Protein AF-A0A5C5FL59-F1 (afdb_monomer)

Mean predicted aligned error: 18.12 Å

Sequence (538 aa):
FSLDPSKTQCICRPGKVTNVDRSKCLENCTSGSHPVGDGTCATCPAPFAKCSSRTVPTGCSSGYLFDGKCLALTEIPSGYYADQSTHTVEKCDANVTSCTCRGVGCALSCGKNKKNDQHLLTPKGVCDMHCPRGWYGNKRLGVCLACDSTMLTCDAGDALTCAKDSAGTQLYLTPTRKCVLSWKGPQGTTPTKAASELTSTRAASATFKKCTGGATSCAGPSECGALSCDVDTDGEPLFLRPCGYQKMRRSGNGNHASCVRRDKCSEEQYWADISTHTCRPCDGGAATCTGNGEGTATSCVRNQYLTPAGDCVSKSACPQRGALYASDEDNACRPCDAGALACTGPGAATACGVDVDGAQLYLHDGVCLTGAACPAGTFANEGDKTCSSCVARYGEDAASCTADEVTACTDGDRFNGGCIESCPHNVGVLVGCVDMSVVPTGDECILCSDRFVGSSTCTAAGPTSCARDDSAATLYVSGAACVTAVECPSGTYGSDGTGACEACTVFRSLVKTCDYQGALSCTSDSILYERGCFEECP

Foldseek 3Di:
DPADPVSPDDADDPQWAAEQVSPDIDNAYDQQWEDPPPRYIHGADPQARGANDNQFHPHGVAAADDPRDGDHQVRQAFQWEQDPVRSHIGGEDPQARDFHDHDWQTGPAGHADPVRFAFAQEPRRDTHSDYDFQWEGDRVRSYTDGADPQERDAYPQEHQFGDAPPVRHQWAQAPSRDTHHQVPHAFQWGWADDSVVDDPVRSSRGYIDGAPQQARDFPHNDQQGHPHHFADPVRAQWAWEHDDPVVDVPDDDPDTTHTDHQVCLLPPQWHQDPVRSYTHHEPPFASGFNDHDWQTHPHGDPQWAAEPSRDTHHQVCLLVVWQWHQDPVRRHTHHEPAQARHANDHLGGPHGAAHPVRAQWADDSRDTHGQVPLDFQFGQDPVRRHGHGPCVVANPQQRHAYPQARPAGVAAAGDPRHGDNYQPQWPPDPDDDATWGWEDDDRHTDTLCVVEPQARHAYPQAGQAGHAPPVRAQWADDGRYTHGQVPQDFQWGQDPVRRHTHGLCVLPPQARHAYPLAGPDGPPQWDQDNRHTDNDDD

Organism: NCBI:txid5288

Nearest PDB structures (foldseek):
  3u9u-assembly4_F  TM=2.473E-01  e=3.479E-03  Homo sapiens
  3u9u-assembly3_E  TM=1.544E-01  e=6.543E-04  Homo sapiens
  5o7p-assembly1_C  TM=1.414E-01  e=4.735E-04  Homo sapiens
  7qid-assembly1_C  TM=3.206E-01  e=1.807E+00  Homo sapiens

Structure (mmCIF, N/CA/C/O backbone):
data_AF-A0A5C5FL59-F1
#
_entry.id   AF-A0A5C5FL59-F1
#
loop_
_atom_site.group_PDB
_atom_site.id
_atom_site.type_symbol
_atom_site.label_atom_id
_atom_site.label_alt_id
_atom_site.label_comp_id
_atom_site.label_asym_id
_atom_site.label_entity_id
_atom_site.label_seq_id
_atom_site.pdbx_PDB_ins_code
_atom_site.Cartn_x
_atom_site.Cartn_y
_atom_site.Cartn_z
_atom_site.occupancy
_atom_site.B_iso_or_equiv
_atom_site.auth_seq_id
_atom_site.auth_comp_id
_atom_site.auth_asym_id
_atom_site.auth_atom_id
_atom_site.pdbx_PDB_model_num
ATOM 1 N N . PHE A 1 1 ? 75.059 16.640 -101.551 1.00 76.12 1 PHE A N 1
ATOM 2 C CA . PHE A 1 1 ? 74.385 16.265 -102.803 1.00 76.12 1 PHE A CA 1
ATOM 3 C C . PHE A 1 1 ? 75.354 15.520 -103.721 1.00 76.12 1 PHE A C 1
ATOM 5 O O . PHE A 1 1 ? 76.565 15.667 -103.557 1.00 76.12 1 PHE A O 1
ATOM 12 N N . SER A 1 2 ? 74.820 14.696 -104.615 1.00 74.44 2 SER A N 1
ATOM 13 C CA . SER A 1 2 ? 75.447 13.949 -105.714 1.00 74.44 2 SER A CA 1
ATOM 14 C C . SER A 1 2 ? 74.492 13.991 -106.912 1.00 74.44 2 SER A C 1
ATOM 16 O O . SER A 1 2 ? 73.304 14.227 -106.723 1.00 74.44 2 SER A O 1
ATOM 18 N N . LEU A 1 3 ? 74.978 13.788 -108.135 1.00 73.44 3 LEU A N 1
ATOM 19 C CA . LEU A 1 3 ? 74.097 13.683 -109.304 1.00 73.44 3 LEU A CA 1
ATOM 20 C C . LEU A 1 3 ? 73.361 12.340 -109.286 1.00 73.44 3 LEU A C 1
ATOM 22 O O . LEU A 1 3 ? 73.943 11.325 -108.898 1.00 73.44 3 LEU A O 1
ATOM 26 N N . ASP A 1 4 ? 72.092 12.343 -109.680 1.00 73.56 4 ASP A N 1
ATOM 27 C CA . ASP A 1 4 ? 71.330 11.116 -109.891 1.00 73.56 4 ASP A CA 1
ATOM 28 C C . ASP A 1 4 ? 71.874 10.327 -111.104 1.00 73.56 4 ASP A C 1
ATOM 30 O O . ASP A 1 4 ? 72.646 10.872 -111.899 1.00 73.56 4 ASP A O 1
ATOM 34 N N . PRO A 1 5 ? 71.498 9.047 -111.285 1.00 74.88 5 PRO A N 1
ATOM 35 C CA . PRO A 1 5 ? 72.023 8.213 -112.370 1.00 74.88 5 PRO A CA 1
ATOM 36 C C . PRO A 1 5 ? 71.796 8.790 -113.774 1.00 74.88 5 PRO A C 1
ATOM 38 O O . PRO A 1 5 ? 72.606 8.549 -114.668 1.00 74.88 5 PRO A O 1
ATOM 41 N N . SER A 1 6 ? 70.729 9.574 -113.965 1.00 78.69 6 SER A N 1
ATOM 42 C CA . SER A 1 6 ? 70.427 10.237 -115.237 1.00 78.69 6 SER A CA 1
ATOM 43 C C . SER A 1 6 ? 71.112 11.604 -115.404 1.00 78.69 6 SER A C 1
ATOM 45 O O . SER A 1 6 ? 71.053 12.197 -116.479 1.00 78.69 6 SER A O 1
ATOM 47 N N . LYS A 1 7 ? 71.821 12.081 -114.368 1.00 75.31 7 LYS A N 1
ATOM 48 C CA . LYS A 1 7 ? 72.481 13.395 -114.274 1.00 75.31 7 LYS A CA 1
ATOM 49 C C . LYS A 1 7 ? 71.544 14.587 -114.498 1.00 75.31 7 LYS A C 1
ATOM 51 O O . LYS A 1 7 ? 72.023 15.686 -114.775 1.00 75.31 7 LYS A O 1
ATOM 56 N N . THR A 1 8 ? 70.235 14.400 -114.369 1.00 77.31 8 THR A N 1
ATOM 57 C CA . THR A 1 8 ? 69.249 15.470 -114.554 1.00 77.31 8 THR A CA 1
ATOM 58 C C . THR A 1 8 ? 68.929 16.199 -113.253 1.00 77.31 8 THR A C 1
ATOM 60 O O . THR A 1 8 ? 68.337 17.274 -113.298 1.00 77.31 8 THR A O 1
ATOM 63 N N . GLN A 1 9 ? 69.299 15.648 -112.090 1.00 73.56 9 GLN A N 1
ATOM 64 C CA . GLN A 1 9 ? 69.023 16.271 -110.793 1.00 73.56 9 GLN A CA 1
ATOM 65 C C . GLN A 1 9 ? 70.078 15.960 -109.717 1.00 73.56 9 GLN A C 1
ATOM 67 O O . GLN A 1 9 ? 70.764 14.939 -109.741 1.00 73.56 9 GLN A O 1
ATOM 72 N N . CYS A 1 10 ? 70.188 16.855 -108.732 1.00 74.38 10 CYS A N 1
ATOM 73 C CA . CYS A 1 10 ? 71.008 16.660 -107.538 1.00 74.38 10 CYS A CA 1
ATOM 74 C C . CYS A 1 10 ? 70.216 15.887 -106.474 1.00 74.38 10 CYS A C 1
ATOM 76 O O . CYS A 1 10 ? 69.266 16.415 -105.904 1.00 74.38 10 CYS A O 1
ATOM 78 N N . ILE A 1 11 ? 70.645 14.668 -106.159 1.00 77.31 11 ILE A N 1
ATOM 79 C CA . ILE A 1 11 ? 70.126 13.846 -105.057 1.00 77.31 11 ILE A CA 1
ATOM 80 C C . ILE A 1 11 ? 71.059 13.901 -103.844 1.00 77.31 11 ILE A C 1
ATOM 82 O O . ILE A 1 11 ? 72.196 14.379 -103.911 1.00 77.31 11 ILE A O 1
ATOM 86 N N . CYS A 1 12 ? 70.601 13.430 -102.691 1.00 82.81 12 CYS A N 1
ATOM 87 C CA . CYS A 1 12 ? 71.474 13.281 -101.533 1.00 82.81 12 CYS A CA 1
ATOM 88 C C . CYS A 1 12 ? 72.467 12.124 -101.710 1.00 82.81 12 CYS A C 1
ATOM 90 O O . CYS A 1 12 ? 72.237 11.197 -102.484 1.00 82.81 12 CYS A O 1
ATOM 92 N N . ARG A 1 13 ? 73.616 12.213 -101.020 1.00 82.38 13 ARG A N 1
ATOM 93 C CA . ARG A 1 13 ? 74.613 11.129 -101.034 1.00 82.38 13 ARG A CA 1
ATOM 94 C C . ARG A 1 13 ? 73.994 9.857 -100.432 1.00 82.38 13 ARG A C 1
ATOM 96 O O . ARG A 1 13 ? 73.127 9.999 -99.568 1.0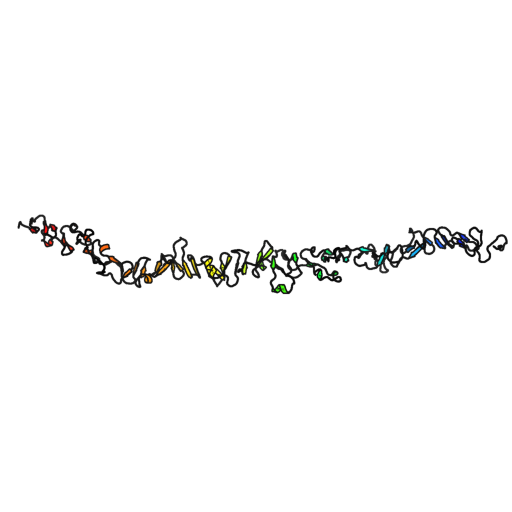0 82.38 13 ARG A O 1
ATOM 103 N N . PRO A 1 14 ? 74.450 8.651 -100.826 1.00 78.44 14 PRO A N 1
ATOM 104 C CA . PRO A 1 14 ? 73.960 7.400 -100.250 1.00 78.44 14 PRO A CA 1
ATOM 105 C C . PRO A 1 14 ? 73.953 7.446 -98.716 1.00 78.44 14 PRO A C 1
ATOM 107 O O . PRO A 1 14 ? 74.929 7.893 -98.113 1.00 78.44 14 PRO A O 1
ATOM 110 N N . GLY A 1 15 ? 72.838 7.035 -98.109 1.00 76.44 15 GLY A N 1
ATOM 111 C CA . GLY A 1 15 ? 72.610 7.105 -96.660 1.00 76.44 15 GLY A CA 1
ATOM 112 C C . GLY A 1 15 ? 71.993 8.413 -96.146 1.00 76.44 15 GLY A C 1
ATOM 113 O O . GLY A 1 15 ? 71.637 8.465 -94.977 1.00 76.44 15 GLY A O 1
ATOM 114 N N . LYS A 1 16 ? 71.821 9.445 -96.990 1.00 83.44 16 LYS A N 1
ATOM 115 C CA . LYS A 1 16 ? 71.177 10.723 -96.627 1.00 83.44 16 LYS A CA 1
ATOM 116 C C . LYS A 1 16 ? 69.851 10.924 -97.354 1.00 83.44 16 LYS A C 1
ATOM 118 O O . LYS A 1 16 ? 69.690 10.493 -98.493 1.00 83.44 16 LYS A O 1
ATOM 123 N N . VAL A 1 17 ? 68.944 11.666 -96.726 1.00 84.62 17 VAL A N 1
ATOM 124 C CA . VAL A 1 17 ? 67.619 12.014 -97.259 1.00 84.62 17 VAL A CA 1
ATOM 125 C C . VAL A 1 17 ? 67.497 13.510 -97.527 1.00 84.62 17 VAL A C 1
ATOM 127 O O . VAL A 1 17 ? 68.151 14.331 -96.883 1.00 84.62 17 VAL A O 1
ATOM 130 N N . THR A 1 18 ? 66.661 13.881 -98.490 1.00 84.88 18 THR A N 1
ATOM 131 C CA . THR A 1 18 ? 66.395 15.287 -98.823 1.00 84.88 18 THR A CA 1
ATOM 132 C C . THR A 1 18 ? 65.268 15.824 -97.939 1.00 84.88 18 THR A C 1
ATOM 134 O O . THR A 1 18 ? 64.233 15.173 -97.818 1.00 84.88 18 THR A O 1
ATOM 137 N N . ASN A 1 19 ? 65.448 17.004 -97.337 1.00 82.56 19 ASN A N 1
ATOM 138 C CA . ASN A 1 19 ? 64.424 17.676 -96.528 1.00 82.56 19 ASN A CA 1
ATOM 139 C C . ASN A 1 19 ? 63.141 17.970 -97.338 1.00 82.56 19 ASN A C 1
ATOM 141 O O . ASN A 1 19 ? 63.180 18.007 -98.567 1.00 82.56 19 ASN A O 1
ATOM 145 N N . VAL A 1 20 ? 62.025 18.226 -96.646 1.00 84.44 20 VAL A N 1
ATOM 146 C CA . VAL A 1 20 ? 60.679 18.427 -97.228 1.00 84.44 20 VAL A CA 1
ATOM 147 C C . VAL A 1 20 ? 60.644 19.492 -98.333 1.00 84.44 20 VAL A C 1
ATOM 149 O O . VAL A 1 20 ? 60.044 19.288 -99.384 1.00 84.44 20 VAL A O 1
ATOM 152 N N . ASP A 1 21 ? 61.316 20.620 -98.117 1.00 82.62 21 ASP A N 1
ATOM 153 C CA . ASP A 1 21 ? 61.418 21.749 -99.053 1.00 82.62 21 ASP A CA 1
ATOM 154 C C . ASP A 1 21 ? 62.478 21.543 -100.152 1.00 82.62 21 ASP A C 1
ATOM 156 O O . ASP A 1 21 ? 62.750 22.445 -100.942 1.00 82.62 21 ASP A O 1
ATOM 160 N N . ARG A 1 22 ? 63.106 20.362 -100.190 1.00 77.81 22 ARG A N 1
ATOM 161 C CA . ARG A 1 22 ? 64.192 19.970 -101.099 1.00 77.81 22 ARG A CA 1
ATOM 162 C C . ARG A 1 22 ? 65.440 20.861 -101.039 1.00 77.81 22 ARG A C 1
ATOM 164 O O . ARG A 1 22 ? 66.290 20.778 -101.922 1.00 77.81 22 ARG A O 1
ATOM 171 N N . SER A 1 23 ? 65.598 21.672 -99.990 1.00 82.19 23 SER A N 1
ATOM 172 C CA . SER A 1 23 ? 66.692 22.650 -99.896 1.00 82.19 23 SER A CA 1
ATOM 173 C C . SER A 1 23 ? 67.986 22.081 -99.298 1.00 82.19 23 SER A C 1
ATOM 175 O O . SER A 1 23 ? 69.071 22.615 -99.537 1.00 82.19 23 SER A O 1
ATOM 177 N N . LYS A 1 24 ? 67.906 21.000 -98.506 1.00 85.44 24 LYS A N 1
ATOM 178 C CA . LYS A 1 24 ? 69.035 20.445 -97.731 1.00 85.44 24 LYS A CA 1
ATOM 179 C C . LYS A 1 24 ? 69.022 18.915 -97.688 1.00 85.44 24 LYS A C 1
ATOM 181 O O . LYS A 1 24 ? 67.960 18.301 -97.680 1.00 85.44 24 LYS A O 1
ATOM 186 N N . CYS A 1 25 ? 70.210 18.312 -97.591 1.00 85.56 25 CYS A N 1
ATOM 187 C CA . CYS A 1 25 ? 70.376 16.893 -97.262 1.00 85.56 25 CYS A CA 1
ATOM 188 C C . CYS A 1 25 ? 70.591 16.705 -95.763 1.00 85.56 25 CYS A C 1
ATOM 190 O O . CYS A 1 25 ? 71.463 17.354 -95.183 1.00 85.56 25 CYS A O 1
ATOM 192 N N . LEU A 1 26 ? 69.861 15.769 -95.171 1.00 85.44 26 LEU A N 1
ATOM 193 C CA . LEU A 1 26 ? 69.915 15.413 -93.759 1.00 85.44 26 LEU A CA 1
ATOM 194 C C . LEU A 1 26 ? 70.340 13.947 -93.610 1.00 85.44 26 LEU A C 1
ATOM 196 O O . LEU A 1 26 ? 70.098 13.138 -94.504 1.00 85.44 26 LEU A O 1
ATOM 200 N N . GLU A 1 27 ? 70.970 13.600 -92.486 1.00 84.38 27 GLU A N 1
ATOM 201 C CA . GLU A 1 27 ? 71.241 12.189 -92.148 1.00 84.38 27 GLU A CA 1
ATOM 202 C C . GLU A 1 27 ? 69.929 11.417 -91.935 1.00 84.38 27 GLU A C 1
ATOM 204 O O . GLU A 1 27 ? 69.802 10.281 -92.363 1.00 84.38 27 GLU A O 1
ATOM 209 N N . ASN A 1 28 ? 68.929 12.061 -91.327 1.00 82.94 28 ASN A N 1
ATOM 210 C CA . ASN A 1 28 ? 67.575 11.542 -91.140 1.00 82.94 28 ASN A CA 1
ATOM 211 C C . ASN A 1 28 ? 66.557 12.684 -91.256 1.00 82.94 28 ASN A C 1
ATOM 213 O O . ASN A 1 28 ? 66.904 13.851 -91.053 1.00 82.94 28 ASN A O 1
ATOM 217 N N . CYS A 1 29 ? 65.297 12.354 -91.550 1.00 84.62 29 CYS A N 1
ATOM 218 C CA . CYS A 1 29 ? 64.207 13.330 -91.553 1.00 84.62 29 CYS A CA 1
ATOM 219 C C . CYS A 1 29 ? 64.069 14.005 -90.177 1.00 84.62 29 CYS A C 1
ATOM 221 O O . CYS A 1 29 ? 64.220 13.366 -89.134 1.00 84.62 29 CYS A O 1
ATOM 223 N N . THR A 1 30 ? 63.807 15.312 -90.167 1.00 83.62 30 THR A N 1
ATOM 224 C CA . THR A 1 30 ? 63.619 16.097 -88.938 1.00 83.62 30 THR A CA 1
ATOM 225 C C . THR A 1 30 ? 62.260 15.810 -88.296 1.00 83.62 30 THR A C 1
ATOM 227 O O . THR A 1 30 ? 61.333 15.325 -88.950 1.00 83.62 30 THR A O 1
ATOM 230 N N . SER A 1 31 ? 62.126 16.124 -87.000 1.00 77.94 31 SER A N 1
ATOM 231 C CA . SER A 1 31 ? 60.854 15.980 -86.272 1.00 77.94 31 SER A CA 1
ATOM 232 C C . SER A 1 31 ? 59.713 16.682 -87.020 1.00 77.94 31 SER A C 1
ATOM 234 O O . SER A 1 31 ? 59.830 17.863 -87.332 1.00 77.94 31 SER A O 1
ATOM 236 N N . GLY A 1 32 ? 58.635 15.947 -87.311 1.00 81.88 32 GLY A N 1
ATOM 237 C CA . GLY A 1 32 ? 57.513 16.417 -88.139 1.00 81.88 32 GLY A CA 1
ATOM 238 C C . GLY A 1 32 ? 57.558 15.978 -89.608 1.00 81.88 32 GLY A C 1
ATOM 239 O O . GLY A 1 32 ? 56.670 16.344 -90.377 1.00 81.88 32 GLY A O 1
ATOM 240 N N . SER A 1 33 ? 58.546 15.168 -90.005 1.00 84.19 33 SER A N 1
ATOM 241 C CA . SER A 1 33 ? 58.645 14.584 -91.348 1.00 84.19 33 SER A CA 1
ATOM 242 C C . SER A 1 33 ? 59.090 13.115 -91.319 1.00 84.19 33 SER A C 1
ATOM 244 O O . SER A 1 33 ? 59.747 12.688 -90.370 1.00 84.19 33 SER A O 1
ATOM 246 N N . HIS A 1 34 ? 58.737 12.342 -92.349 1.00 86.31 34 HIS A N 1
ATOM 247 C CA . HIS A 1 34 ? 59.080 10.921 -92.479 1.00 86.31 34 HIS A CA 1
ATOM 248 C C . HIS A 1 34 ? 59.657 10.597 -93.867 1.00 86.31 34 HIS A C 1
ATOM 250 O O . HIS A 1 34 ? 59.305 11.267 -94.841 1.00 86.31 34 HIS A O 1
ATOM 256 N N . PRO A 1 35 ? 60.511 9.566 -94.000 1.00 84.19 35 PRO A N 1
ATOM 257 C CA . PRO A 1 35 ? 61.011 9.143 -95.304 1.00 84.19 35 PRO A CA 1
ATOM 258 C C . PRO A 1 35 ? 59.889 8.486 -96.124 1.00 84.19 35 PRO A C 1
ATOM 260 O O . PRO A 1 35 ? 59.111 7.694 -95.586 1.00 84.19 35 PRO A O 1
ATOM 263 N N . VAL A 1 36 ? 59.801 8.790 -97.424 1.00 82.75 36 VAL A N 1
ATOM 264 C CA . VAL A 1 36 ? 58.792 8.201 -98.340 1.00 82.75 36 VAL A CA 1
ATOM 265 C C . VAL A 1 36 ? 59.348 7.099 -99.255 1.00 82.75 36 VAL A C 1
ATOM 267 O O . VAL A 1 36 ? 58.627 6.578 -100.100 1.00 82.75 36 VAL A O 1
ATOM 270 N N . GLY A 1 37 ? 60.611 6.701 -99.061 1.00 76.81 37 GLY A N 1
ATOM 271 C CA . GLY A 1 37 ? 61.257 5.583 -99.769 1.00 76.81 37 GLY A CA 1
ATOM 272 C C . GLY A 1 37 ? 61.990 5.956 -101.064 1.00 76.81 37 GLY A C 1
ATOM 273 O O . GLY A 1 37 ? 62.786 5.162 -101.552 1.00 76.81 37 GLY A O 1
ATOM 274 N N . ASP A 1 38 ? 61.807 7.174 -101.576 1.00 77.50 38 ASP A N 1
ATOM 275 C CA . ASP A 1 38 ? 62.489 7.716 -102.767 1.00 77.50 38 ASP A CA 1
ATOM 276 C C . ASP A 1 38 ? 63.748 8.550 -102.434 1.00 77.50 38 ASP A C 1
ATOM 278 O O . ASP A 1 38 ? 64.314 9.224 -103.294 1.00 77.50 38 ASP A O 1
ATOM 282 N N . GLY A 1 39 ? 64.180 8.537 -101.169 1.00 78.69 39 GLY A N 1
ATOM 283 C CA . GLY A 1 39 ? 65.272 9.379 -100.671 1.00 78.69 39 GLY A CA 1
ATOM 284 C C . GLY A 1 39 ? 64.852 10.802 -100.275 1.00 78.69 39 GLY A C 1
ATOM 285 O O . GLY A 1 39 ? 65.721 11.637 -100.009 1.00 78.69 39 GLY A O 1
ATOM 286 N N . THR A 1 40 ? 63.552 11.100 -100.201 1.00 84.19 40 THR A N 1
ATOM 287 C CA . THR A 1 40 ? 63.012 12.376 -99.703 1.00 84.19 40 THR A CA 1
ATOM 288 C C . THR A 1 40 ? 62.193 12.213 -98.418 1.00 84.19 40 THR A C 1
ATOM 290 O O . THR A 1 40 ? 61.725 11.121 -98.077 1.00 84.19 40 THR A O 1
ATOM 293 N N . CYS A 1 41 ? 62.053 13.312 -97.677 1.00 86.94 41 CYS A N 1
ATOM 294 C CA . CYS A 1 41 ? 61.184 13.424 -96.512 1.00 86.94 41 CYS A CA 1
ATOM 295 C C . CYS A 1 41 ? 59.866 14.107 -96.899 1.00 86.94 41 CYS A C 1
ATOM 297 O O . CYS A 1 41 ? 59.883 15.142 -97.561 1.00 86.94 41 CYS A O 1
ATOM 299 N N . ALA A 1 42 ? 58.733 13.588 -96.430 1.00 87.00 42 ALA A N 1
ATOM 300 C CA . ALA A 1 42 ? 57.436 14.261 -96.510 1.00 87.00 42 ALA A CA 1
ATOM 301 C C . ALA A 1 42 ? 56.968 14.705 -95.122 1.00 87.00 42 ALA A C 1
ATOM 303 O O . ALA A 1 42 ? 57.260 14.047 -94.122 1.00 87.00 42 ALA A O 1
ATOM 304 N N . THR A 1 43 ? 56.234 15.818 -95.055 1.00 87.75 43 THR A N 1
ATOM 305 C CA . THR A 1 43 ? 55.622 16.297 -93.808 1.00 87.75 43 THR A CA 1
ATOM 306 C C . THR A 1 43 ? 54.605 15.289 -93.293 1.00 87.75 43 THR A C 1
ATOM 308 O O . THR A 1 43 ? 53.832 14.718 -94.065 1.00 87.75 43 THR A O 1
ATOM 311 N N . CYS A 1 44 ? 54.570 15.104 -91.978 1.00 87.75 44 CYS A N 1
ATOM 312 C CA . CYS A 1 44 ? 53.534 14.312 -91.339 1.00 87.75 44 CYS A CA 1
ATOM 313 C C . CYS A 1 44 ? 52.142 14.926 -91.606 1.00 87.75 44 CYS A C 1
ATOM 315 O O . CYS A 1 44 ? 51.972 16.136 -91.437 1.00 87.75 44 CYS A O 1
ATOM 317 N N . PRO A 1 45 ? 51.141 14.133 -92.035 1.00 86.31 45 PRO A N 1
ATOM 318 C CA . PRO A 1 45 ? 49.787 14.644 -92.230 1.00 86.31 45 PRO A CA 1
ATOM 319 C C . PRO A 1 45 ? 49.159 15.049 -90.889 1.00 86.31 45 PRO A C 1
ATOM 321 O O . PRO A 1 45 ? 49.397 14.406 -89.868 1.00 86.31 45 PRO A O 1
ATOM 324 N N . ALA A 1 46 ? 48.332 16.097 -90.874 1.00 81.75 46 ALA A N 1
ATOM 325 C CA . ALA A 1 46 ? 47.572 16.467 -89.678 1.00 81.75 46 ALA A CA 1
ATOM 326 C C . ALA A 1 46 ? 46.627 15.313 -89.267 1.00 81.75 46 ALA A C 1
ATOM 328 O O . ALA A 1 46 ? 46.012 14.715 -90.154 1.00 81.75 46 ALA A O 1
ATOM 329 N N . PRO A 1 47 ? 46.487 14.986 -87.963 1.00 83.81 47 PRO A N 1
ATOM 330 C CA . PRO A 1 47 ? 46.957 15.718 -86.777 1.00 83.81 47 PRO A CA 1
ATOM 331 C C . PRO A 1 47 ? 48.308 15.225 -86.200 1.00 83.81 47 PRO A C 1
ATOM 333 O O . PRO A 1 47 ? 48.519 15.265 -84.988 1.00 83.81 47 PRO A O 1
ATOM 336 N N . PHE A 1 48 ? 49.234 14.712 -87.013 1.00 88.62 48 PHE A N 1
ATOM 337 C CA . PHE A 1 48 ? 50.491 14.136 -86.517 1.00 88.62 48 PHE A CA 1
ATOM 338 C C . PHE A 1 48 ? 51.566 15.224 -86.337 1.00 88.62 48 PHE A C 1
ATOM 340 O O . PHE A 1 48 ? 51.954 15.886 -87.296 1.00 88.62 48 PHE A O 1
ATOM 347 N N . ALA A 1 49 ? 52.094 15.389 -85.119 1.00 86.44 49 ALA A N 1
ATOM 348 C CA . ALA A 1 49 ? 53.264 16.238 -84.850 1.00 86.44 49 ALA A CA 1
ATOM 349 C C . ALA A 1 49 ? 54.585 15.527 -85.178 1.00 86.44 49 ALA A C 1
ATOM 351 O O . ALA A 1 49 ? 55.565 16.167 -85.551 1.00 86.44 49 ALA A O 1
ATOM 352 N N . LYS A 1 50 ? 54.624 14.200 -85.014 1.00 86.75 50 LYS A N 1
ATOM 353 C CA . LYS A 1 50 ? 55.738 13.318 -85.386 1.00 86.75 50 LYS A CA 1
ATOM 354 C C . LYS A 1 50 ? 55.158 12.028 -85.961 1.00 86.75 50 LYS A C 1
ATOM 356 O O . LYS A 1 50 ? 54.109 11.571 -85.511 1.00 86.75 50 LYS A O 1
ATOM 361 N N . CYS A 1 51 ? 55.820 11.435 -86.945 1.00 86.69 51 CYS A N 1
ATOM 362 C CA . CYS A 1 51 ? 55.359 10.214 -87.594 1.00 86.69 51 CYS A CA 1
ATOM 363 C C . CYS A 1 51 ? 56.544 9.400 -88.118 1.00 86.69 51 CYS A C 1
ATOM 365 O O . CYS A 1 51 ? 57.586 9.958 -88.458 1.00 86.69 51 CYS A O 1
ATOM 367 N N . SER A 1 52 ? 56.389 8.078 -88.168 1.00 85.38 52 SER A N 1
ATOM 368 C CA . SER A 1 52 ? 57.356 7.174 -88.807 1.00 85.38 52 SER A CA 1
ATOM 369 C C . SER A 1 52 ? 56.998 6.893 -90.267 1.00 85.38 52 SER A C 1
ATOM 371 O O . SER A 1 52 ? 57.869 6.573 -91.071 1.00 85.38 52 SER A O 1
ATOM 373 N N . SER A 1 53 ? 55.720 7.042 -90.621 1.00 83.06 53 SER A N 1
ATOM 374 C CA . SER A 1 53 ? 55.204 6.942 -91.984 1.00 83.06 53 SER A CA 1
ATOM 375 C C . SER A 1 53 ? 53.977 7.840 -92.165 1.00 83.06 53 SER A C 1
ATOM 377 O O . SER A 1 53 ? 53.489 8.449 -91.212 1.00 83.06 53 SER A O 1
ATOM 379 N N . ARG A 1 54 ? 53.409 7.854 -93.375 1.00 83.25 54 ARG A N 1
ATOM 380 C CA . ARG A 1 54 ? 52.187 8.605 -93.694 1.00 83.25 54 ARG A CA 1
ATOM 381 C C . ARG A 1 54 ? 50.972 8.185 -92.853 1.00 83.25 54 ARG A C 1
ATOM 383 O O . ARG A 1 54 ? 50.035 8.963 -92.727 1.00 83.25 54 ARG A O 1
ATOM 390 N N . THR A 1 55 ? 50.960 6.970 -92.306 1.00 83.56 55 THR A N 1
ATOM 391 C CA . THR A 1 55 ? 49.810 6.403 -91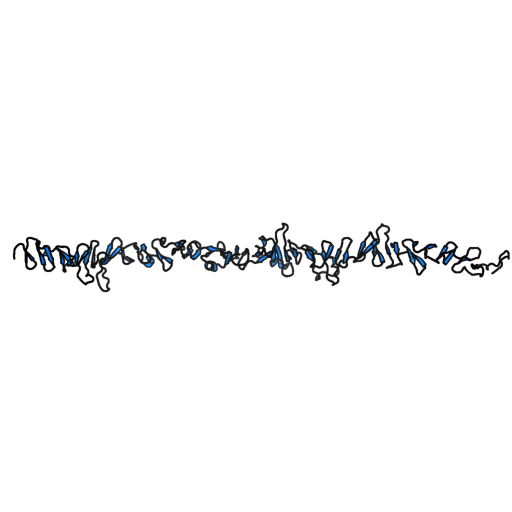.573 1.00 83.56 55 THR A CA 1
ATOM 392 C C . THR A 1 55 ? 50.102 6.112 -90.104 1.00 83.56 55 THR A C 1
ATOM 394 O O . THR A 1 55 ? 49.171 5.817 -89.362 1.00 83.56 55 THR A O 1
ATOM 397 N N . VAL A 1 56 ? 51.365 6.213 -89.673 1.00 85.50 56 VAL A N 1
ATOM 398 C CA . VAL A 1 56 ? 51.799 5.833 -88.322 1.00 85.50 56 VAL A CA 1
ATOM 399 C C . VAL A 1 56 ? 52.380 7.053 -87.590 1.00 85.50 56 VAL A C 1
ATOM 401 O O . VAL A 1 56 ? 53.552 7.393 -87.795 1.00 85.50 56 VAL A O 1
ATOM 404 N N . PRO A 1 57 ? 51.589 7.742 -86.748 1.00 87.06 57 PRO A N 1
ATOM 405 C CA . PRO A 1 57 ? 52.073 8.783 -85.854 1.00 87.06 57 PRO A CA 1
ATOM 406 C C . PRO A 1 57 ? 52.948 8.224 -84.731 1.00 87.06 57 PRO A C 1
ATOM 408 O O . PRO A 1 57 ? 52.705 7.151 -84.186 1.00 87.06 57 PRO A O 1
ATOM 411 N N . THR A 1 58 ? 53.937 9.018 -84.338 1.00 86.00 58 THR A N 1
ATOM 412 C CA . THR A 1 58 ? 54.757 8.839 -83.129 1.00 86.00 58 THR A CA 1
ATOM 413 C C . THR A 1 58 ? 54.625 10.027 -82.167 1.00 86.00 58 THR A C 1
ATOM 415 O O . THR A 1 58 ? 55.254 10.049 -81.115 1.00 86.00 58 THR A O 1
ATOM 418 N N . GLY A 1 59 ? 53.792 11.015 -82.510 1.00 86.25 59 GLY A N 1
ATOM 419 C CA . GLY A 1 59 ? 53.386 12.134 -81.661 1.00 86.25 59 GLY A CA 1
ATOM 420 C C . GLY A 1 59 ? 52.295 12.961 -82.344 1.00 86.25 59 GLY A C 1
ATOM 421 O O . GLY A 1 59 ? 52.264 13.054 -83.572 1.00 86.25 59 GLY A O 1
ATOM 422 N N . CYS A 1 60 ? 51.406 13.573 -81.568 1.00 87.56 60 CYS A N 1
ATOM 423 C CA . CYS A 1 60 ? 50.210 14.256 -82.072 1.00 87.56 60 CYS A CA 1
ATOM 424 C C . CYS A 1 60 ? 50.328 15.777 -81.904 1.00 87.56 60 CYS A C 1
ATOM 426 O O . CYS A 1 60 ? 50.832 16.246 -80.889 1.00 87.56 60 CYS A O 1
ATOM 428 N N . SER A 1 61 ? 49.900 16.550 -82.908 1.00 84.06 61 SER A N 1
ATOM 429 C CA . SER A 1 61 ? 49.837 18.020 -82.836 1.00 84.06 61 SER A CA 1
ATOM 430 C C . SER A 1 61 ? 48.563 18.505 -82.147 1.00 84.06 61 SER A C 1
ATOM 432 O O . SER A 1 61 ? 48.531 19.600 -81.597 1.00 84.06 61 SER A O 1
ATOM 434 N N . SER A 1 62 ? 47.527 17.666 -82.151 1.00 83.44 62 SER A N 1
ATOM 435 C CA . SER A 1 62 ? 46.311 17.805 -81.354 1.00 83.44 62 SER A CA 1
ATOM 436 C C . SER A 1 62 ? 45.826 16.411 -80.946 1.00 83.44 62 SER A C 1
ATOM 438 O O . SER A 1 62 ? 45.967 15.458 -81.715 1.00 83.44 62 SER A O 1
ATOM 440 N N . GLY A 1 63 ? 45.295 16.281 -79.728 1.00 87.19 63 GLY A N 1
ATOM 441 C CA . GLY A 1 63 ? 44.906 14.988 -79.154 1.00 87.19 63 GLY A CA 1
ATOM 442 C C . GLY A 1 63 ? 46.066 14.222 -78.506 1.00 87.19 63 GLY A C 1
ATOM 443 O O . GLY A 1 63 ? 47.102 14.801 -78.179 1.00 87.19 63 GLY A O 1
ATOM 444 N N . TYR A 1 64 ? 45.868 12.918 -78.305 1.00 90.06 64 TYR A N 1
ATOM 445 C CA . TYR A 1 64 ? 46.760 12.037 -77.546 1.00 90.06 64 TYR A CA 1
ATOM 446 C C . TYR A 1 64 ? 47.137 10.798 -78.357 1.00 90.06 64 TYR A C 1
ATOM 448 O O . TYR A 1 64 ? 46.297 10.227 -79.055 1.00 90.06 64 TYR A O 1
ATOM 456 N N . LEU A 1 65 ? 48.394 10.363 -78.253 1.00 90.19 65 LEU A N 1
ATOM 457 C CA . LEU A 1 65 ? 48.875 9.169 -78.951 1.00 90.19 65 LEU A CA 1
ATOM 458 C C . LEU A 1 65 ? 48.398 7.891 -78.240 1.00 90.19 65 LEU A C 1
ATOM 460 O O . LEU A 1 65 ? 48.739 7.665 -77.079 1.00 90.19 65 LEU A O 1
ATOM 464 N N . PHE A 1 66 ? 47.658 7.036 -78.948 1.00 91.00 66 PHE A N 1
ATOM 465 C CA . PHE A 1 66 ? 47.195 5.726 -78.482 1.00 91.00 66 PHE A CA 1
ATOM 466 C C . PHE A 1 66 ? 47.285 4.689 -79.601 1.00 91.00 66 PHE A C 1
ATOM 468 O O . PHE A 1 66 ? 46.705 4.895 -80.663 1.00 91.00 66 PHE A O 1
ATOM 475 N N . ASP A 1 67 ? 48.004 3.587 -79.370 1.00 85.75 67 ASP A N 1
ATOM 476 C CA . ASP A 1 67 ? 48.123 2.453 -80.308 1.00 85.75 67 ASP A CA 1
ATOM 477 C C . ASP A 1 67 ? 48.381 2.875 -81.775 1.00 85.75 67 ASP A C 1
ATOM 479 O O . ASP A 1 67 ? 47.723 2.436 -82.718 1.00 85.75 67 ASP A O 1
ATOM 483 N N . GLY A 1 68 ? 49.305 3.825 -81.967 1.00 83.69 68 GLY A N 1
ATOM 484 C CA . GLY A 1 68 ? 49.648 4.350 -83.292 1.00 83.69 68 GLY A CA 1
ATOM 485 C C . GLY A 1 68 ? 48.565 5.220 -83.940 1.00 83.69 68 GLY A C 1
ATOM 486 O O . GLY A 1 68 ? 48.536 5.337 -85.160 1.00 83.69 68 GLY A O 1
ATOM 487 N N . LYS A 1 69 ? 47.668 5.838 -83.164 1.00 87.44 69 LYS A N 1
ATOM 488 C CA . LYS A 1 69 ? 46.660 6.806 -83.628 1.00 87.44 69 LYS A CA 1
ATOM 489 C C . LYS A 1 69 ? 46.632 8.033 -82.721 1.00 87.44 69 LYS A C 1
ATOM 491 O O . LYS A 1 69 ? 46.994 7.952 -81.552 1.00 87.44 69 LYS A O 1
ATOM 496 N N . CYS A 1 70 ? 46.186 9.164 -83.259 1.00 88.81 70 CYS A N 1
ATOM 497 C CA . CYS A 1 70 ? 45.914 10.366 -82.474 1.00 88.81 70 CYS A CA 1
ATOM 498 C C . CYS A 1 70 ? 44.420 10.426 -82.167 1.00 88.81 70 CYS A C 1
ATOM 500 O O . CYS A 1 70 ? 43.623 10.516 -83.098 1.00 88.81 70 CYS A O 1
ATOM 502 N N . LEU A 1 71 ? 44.061 10.347 -80.887 1.00 90.19 71 LEU A N 1
ATOM 503 C CA . LEU A 1 71 ? 42.677 10.381 -80.412 1.00 90.19 71 LEU A CA 1
ATOM 504 C C . LEU A 1 71 ? 42.356 11.722 -79.750 1.00 90.19 71 LEU A C 1
ATOM 506 O O . LEU A 1 71 ? 43.186 12.279 -79.024 1.00 90.19 71 LEU A O 1
ATOM 510 N N . ALA A 1 72 ? 41.139 12.225 -79.953 1.00 88.31 72 ALA A N 1
ATOM 511 C CA . ALA A 1 72 ? 40.601 13.312 -79.142 1.00 88.31 72 ALA A CA 1
ATOM 512 C C . ALA A 1 72 ? 40.236 12.815 -77.730 1.00 88.31 72 ALA A C 1
ATOM 514 O O . ALA A 1 72 ? 40.006 11.627 -77.515 1.00 88.31 72 ALA A O 1
ATOM 515 N N . LEU A 1 73 ? 40.124 13.728 -76.757 1.00 83.81 73 LEU A N 1
ATOM 516 C CA . LEU A 1 73 ? 39.792 13.383 -75.364 1.00 83.81 73 LEU A CA 1
ATOM 517 C C . LEU A 1 73 ? 38.472 12.592 -75.238 1.00 83.81 73 LEU A C 1
ATOM 519 O O . LEU A 1 73 ? 38.358 11.716 -74.389 1.00 83.81 73 LEU A O 1
ATOM 523 N N . THR A 1 74 ? 37.494 12.869 -76.104 1.00 85.62 74 THR A N 1
ATOM 524 C CA . THR A 1 74 ? 36.189 12.184 -76.152 1.00 85.62 74 THR A CA 1
ATOM 525 C C . THR A 1 74 ? 36.237 10.787 -76.774 1.00 85.62 74 THR A C 1
ATOM 527 O O . THR A 1 74 ? 35.267 10.046 -76.668 1.00 85.62 74 THR A O 1
ATOM 530 N N . GLU A 1 75 ? 37.334 10.430 -77.445 1.00 87.50 75 GLU A N 1
ATOM 531 C CA . GLU A 1 75 ? 37.504 9.162 -78.169 1.00 87.50 75 GLU A CA 1
ATOM 532 C C . GLU A 1 75 ? 38.359 8.152 -77.392 1.00 87.50 75 GLU A C 1
ATOM 534 O O . GLU A 1 75 ? 38.565 7.027 -77.850 1.00 87.50 75 GLU A O 1
ATOM 539 N N . ILE A 1 76 ? 38.868 8.541 -76.218 1.00 87.50 76 ILE A N 1
ATOM 540 C CA . ILE A 1 76 ? 39.677 7.667 -75.371 1.00 87.50 76 ILE A CA 1
ATOM 541 C C . ILE A 1 76 ? 38.795 6.526 -74.835 1.00 87.50 76 ILE A C 1
ATOM 543 O O . ILE A 1 76 ? 37.775 6.793 -74.191 1.00 87.50 76 ILE A O 1
ATOM 547 N N . PRO A 1 77 ? 39.164 5.252 -75.069 1.00 88.25 77 PRO A N 1
ATOM 548 C CA . PRO A 1 77 ? 38.391 4.116 -74.579 1.00 88.25 77 PRO A CA 1
ATOM 549 C C . PRO A 1 77 ? 38.325 4.053 -73.048 1.00 88.25 77 PRO A C 1
ATOM 551 O O . PRO A 1 77 ? 39.260 4.438 -72.347 1.00 88.25 77 PRO A O 1
ATOM 554 N N . SER A 1 78 ? 37.251 3.463 -72.518 1.00 84.94 78 SER A N 1
ATOM 555 C CA . SER A 1 78 ? 37.137 3.164 -71.085 1.00 84.94 78 SER A CA 1
ATOM 556 C C . SER A 1 78 ? 38.314 2.312 -70.592 1.00 84.94 78 SER A C 1
ATOM 558 O O . SER A 1 78 ? 38.710 1.356 -71.261 1.00 84.94 78 SER A O 1
ATOM 560 N N . GLY A 1 79 ? 38.826 2.611 -69.399 1.00 87.69 79 GLY A N 1
ATOM 561 C CA . GLY A 1 79 ? 40.007 1.962 -68.820 1.00 87.69 79 GLY A CA 1
ATOM 562 C C . GLY A 1 79 ? 41.337 2.632 -69.181 1.00 87.69 79 GLY A C 1
ATOM 563 O O . GLY A 1 79 ? 42.392 2.108 -68.817 1.00 87.69 79 GLY A O 1
ATOM 564 N N . TYR A 1 80 ? 41.295 3.782 -69.856 1.00 90.88 80 TYR A N 1
ATOM 565 C CA . TYR A 1 80 ? 42.456 4.596 -70.197 1.00 90.88 80 TYR A CA 1
ATOM 566 C C . TYR A 1 80 ? 42.239 6.066 -69.815 1.00 90.88 80 TYR A C 1
ATOM 568 O O . TYR A 1 80 ? 41.101 6.511 -69.663 1.00 90.88 80 TYR A O 1
ATOM 576 N N . TYR A 1 81 ? 43.331 6.816 -69.665 1.00 91.19 81 TYR A N 1
ATOM 577 C CA . TYR A 1 81 ? 43.316 8.258 -69.430 1.00 91.19 81 TYR A CA 1
ATOM 578 C C . TYR A 1 81 ? 44.317 8.976 -70.333 1.00 91.19 81 TYR A C 1
ATOM 580 O O . TYR A 1 81 ? 45.286 8.391 -70.814 1.00 91.19 81 TYR A O 1
ATOM 588 N N . ALA A 1 82 ? 44.065 10.259 -70.565 1.00 90.94 82 ALA A N 1
ATOM 589 C CA . ALA A 1 82 ? 44.951 11.130 -71.319 1.00 90.94 82 ALA A CA 1
ATOM 590 C C . ALA A 1 82 ? 45.985 11.753 -70.376 1.00 90.94 82 ALA A C 1
ATOM 592 O O . ALA A 1 82 ? 45.634 12.590 -69.543 1.00 90.94 82 ALA A O 1
ATOM 593 N N . ASP A 1 83 ? 47.252 11.371 -70.511 1.00 89.06 83 ASP A N 1
ATOM 594 C CA . ASP A 1 83 ? 48.327 11.990 -69.748 1.00 89.06 83 ASP A CA 1
ATOM 595 C C . ASP A 1 83 ? 48.746 13.301 -70.429 1.00 89.06 83 ASP A C 1
ATOM 597 O O . ASP A 1 83 ? 49.215 13.331 -71.570 1.00 89.06 83 ASP A O 1
ATOM 601 N N . GLN A 1 84 ? 48.532 14.416 -69.731 1.00 85.19 84 GLN A N 1
ATOM 602 C CA . GLN A 1 84 ? 48.841 15.752 -70.244 1.00 85.19 84 GLN A CA 1
ATOM 603 C C . GLN A 1 84 ? 50.346 16.032 -70.306 1.00 85.19 84 GLN A C 1
ATOM 605 O O . GLN A 1 84 ? 50.762 16.887 -71.079 1.00 85.19 84 GLN A O 1
ATOM 610 N N . SER A 1 85 ? 51.157 15.336 -69.507 1.00 85.31 85 SER A N 1
ATOM 611 C CA . SER A 1 85 ? 52.604 15.544 -69.456 1.00 85.31 85 SER A CA 1
ATOM 612 C C . SER A 1 85 ? 53.319 14.858 -70.619 1.00 85.31 85 SER A C 1
ATOM 614 O O . SER A 1 85 ? 54.233 15.428 -71.214 1.00 85.31 85 SER A O 1
ATOM 616 N N . THR A 1 86 ? 52.872 13.656 -70.984 1.00 86.56 86 THR A N 1
ATOM 617 C CA . THR A 1 86 ? 53.460 12.856 -72.066 1.00 86.56 86 THR A CA 1
ATOM 618 C C . THR A 1 86 ? 52.709 13.001 -73.390 1.00 86.56 86 THR A C 1
ATOM 620 O O . THR A 1 86 ? 53.233 12.601 -74.430 1.00 86.56 86 THR A O 1
ATOM 623 N N . HIS A 1 87 ? 51.506 13.595 -73.385 1.00 86.50 87 HIS A N 1
ATOM 624 C CA . HIS A 1 87 ? 50.587 13.644 -74.532 1.00 86.50 87 HIS A CA 1
ATOM 625 C C . HIS A 1 87 ? 50.271 12.250 -75.114 1.00 86.50 87 HIS A C 1
ATOM 627 O O . HIS A 1 87 ? 49.997 12.091 -76.310 1.00 86.50 87 HIS A O 1
ATOM 633 N N . THR A 1 88 ? 50.283 11.223 -74.263 1.00 89.69 88 THR A N 1
ATOM 634 C CA . THR A 1 88 ? 49.928 9.842 -74.613 1.00 89.69 88 THR A CA 1
ATOM 635 C C . THR A 1 88 ? 48.698 9.382 -73.842 1.00 89.69 88 THR A C 1
ATOM 637 O O . THR A 1 88 ? 48.346 9.943 -72.807 1.00 89.69 88 THR A O 1
ATOM 640 N N . VAL A 1 89 ? 48.037 8.344 -74.344 1.00 91.50 89 VAL A N 1
ATOM 641 C CA . VAL A 1 89 ? 46.967 7.659 -73.617 1.00 91.50 89 VAL A CA 1
ATOM 642 C C . VAL A 1 89 ? 47.562 6.504 -72.820 1.00 91.50 89 VAL A C 1
ATOM 644 O O . VAL A 1 89 ? 48.151 5.582 -73.387 1.00 91.50 89 VAL A O 1
ATOM 647 N N . GLU A 1 90 ? 47.378 6.540 -71.506 1.00 90.62 90 GLU A N 1
ATOM 648 C CA . GLU A 1 90 ? 47.880 5.534 -70.577 1.00 90.62 90 GLU A CA 1
ATOM 649 C C . GLU A 1 90 ? 46.751 4.697 -69.980 1.00 90.62 90 GLU A C 1
ATOM 651 O O . GLU A 1 90 ? 45.586 5.094 -69.944 1.00 90.62 90 GLU A O 1
ATOM 656 N N . LYS A 1 91 ? 47.091 3.487 -69.531 1.00 90.56 91 LYS A N 1
ATOM 657 C CA . LYS A 1 91 ? 46.118 2.547 -68.975 1.00 90.56 91 LYS A CA 1
ATOM 658 C C . LYS A 1 91 ? 45.852 2.861 -67.503 1.00 90.56 91 LYS A C 1
ATOM 660 O O . LYS A 1 91 ? 46.792 3.008 -66.724 1.00 90.56 91 LYS A O 1
ATOM 665 N N . CYS A 1 92 ? 44.579 2.871 -67.116 1.00 91.06 92 CYS A N 1
ATOM 666 C CA . CYS A 1 92 ? 44.185 2.913 -65.712 1.00 91.06 92 CYS A CA 1
ATOM 667 C C . CYS A 1 92 ? 44.638 1.645 -64.963 1.00 91.06 92 CYS A C 1
ATOM 669 O O . CYS A 1 92 ? 44.915 0.599 -65.561 1.00 91.06 92 CYS A O 1
ATOM 671 N N . ASP A 1 93 ? 44.663 1.712 -63.630 1.00 88.88 93 ASP A N 1
ATOM 672 C CA . ASP A 1 93 ? 44.920 0.534 -62.802 1.00 88.88 93 ASP A CA 1
ATOM 673 C C . ASP A 1 93 ? 43.840 -0.550 -62.971 1.00 88.88 93 ASP A C 1
ATOM 675 O O . ASP A 1 93 ? 42.748 -0.330 -63.506 1.00 88.88 93 ASP A O 1
ATOM 679 N N . ALA A 1 94 ? 44.158 -1.768 -62.530 1.00 85.88 94 ALA A N 1
ATOM 680 C CA . ALA A 1 94 ? 43.257 -2.906 -62.665 1.00 85.88 94 ALA A CA 1
ATOM 681 C C . ALA A 1 94 ? 41.881 -2.623 -62.033 1.00 85.88 94 ALA A C 1
ATOM 683 O O . ALA A 1 94 ? 41.782 -2.098 -60.926 1.00 85.88 94 ALA A O 1
ATOM 684 N N . ASN A 1 95 ? 40.820 -3.047 -62.726 1.00 85.44 95 ASN A N 1
ATOM 685 C CA . ASN A 1 95 ? 39.419 -2.907 -62.306 1.00 85.44 95 ASN A CA 1
ATOM 686 C C . ASN A 1 95 ? 38.882 -1.459 -62.260 1.00 85.44 95 ASN A C 1
ATOM 688 O O . ASN A 1 95 ? 37.792 -1.235 -61.734 1.00 85.44 95 ASN A O 1
ATOM 692 N N . VAL A 1 96 ? 39.595 -0.492 -6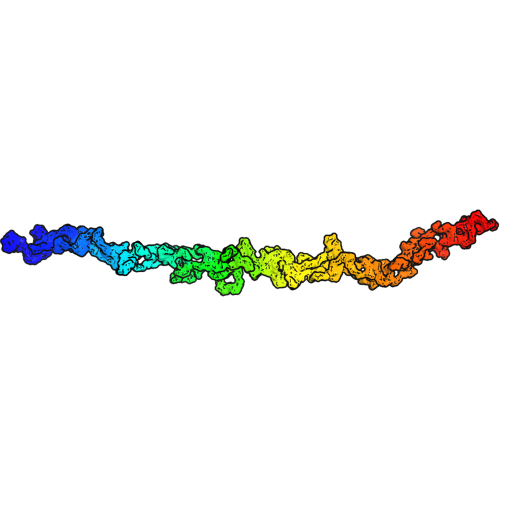2.843 1.00 91.38 96 VAL A N 1
ATOM 693 C CA . VAL A 1 96 ? 39.150 0.901 -63.002 1.00 91.38 96 VAL A CA 1
ATOM 694 C C . VAL A 1 96 ? 38.581 1.111 -64.411 1.00 91.38 96 VAL A C 1
ATOM 696 O O . VAL A 1 96 ? 39.204 0.722 -65.397 1.00 91.38 96 VAL A O 1
ATOM 699 N N . THR A 1 97 ? 37.399 1.724 -64.523 1.00 90.19 97 THR A N 1
ATOM 700 C CA . THR A 1 97 ? 36.737 2.010 -65.816 1.00 90.19 97 THR A CA 1
ATOM 701 C C . THR A 1 97 ? 36.998 3.423 -66.327 1.00 90.19 97 THR A C 1
ATOM 703 O O . THR A 1 97 ? 36.967 3.647 -67.534 1.00 90.19 97 THR A O 1
ATOM 706 N N . SER A 1 98 ? 37.285 4.368 -65.432 1.00 90.19 98 SER A N 1
ATOM 707 C CA . SER A 1 98 ? 37.674 5.742 -65.766 1.00 90.19 98 SER A CA 1
ATOM 708 C C . SER A 1 98 ? 38.637 6.267 -64.707 1.00 90.19 98 SER A C 1
ATOM 710 O O . SER A 1 98 ? 38.390 6.074 -63.515 1.00 90.19 98 SER A O 1
ATOM 712 N N . CYS A 1 99 ? 39.702 6.952 -65.121 1.00 91.62 99 CYS A N 1
ATOM 713 C CA . CYS A 1 99 ? 40.693 7.552 -64.229 1.00 91.62 99 CYS A CA 1
ATOM 714 C C . CYS A 1 99 ? 41.276 8.844 -64.822 1.00 91.62 99 CYS A C 1
ATOM 716 O O . CYS A 1 99 ? 41.098 9.116 -66.007 1.00 91.62 99 CYS A O 1
ATOM 718 N N . THR A 1 100 ? 41.954 9.643 -64.000 1.00 90.06 100 THR A N 1
ATOM 719 C CA . THR A 1 100 ? 42.692 10.853 -64.425 1.00 90.06 100 THR A CA 1
ATOM 720 C C . THR A 1 100 ? 44.207 10.670 -64.411 1.00 90.06 100 THR A C 1
ATOM 722 O O . THR A 1 100 ? 44.927 11.478 -64.989 1.00 90.06 100 THR A O 1
ATOM 725 N N . CYS A 1 101 ? 44.681 9.633 -63.727 1.00 88.12 101 CYS A N 1
ATOM 726 C CA . CYS A 1 101 ? 46.082 9.271 -63.569 1.00 88.12 101 CYS A CA 1
ATOM 727 C C . CYS A 1 101 ? 46.199 7.796 -63.146 1.00 88.12 101 CYS A C 1
ATOM 729 O O . CYS A 1 101 ? 45.200 7.070 -63.080 1.00 88.12 101 CYS A O 1
ATOM 731 N N . ARG A 1 102 ? 47.416 7.351 -62.822 1.00 88.94 102 ARG A N 1
ATOM 732 C CA . ARG A 1 102 ? 47.689 6.028 -62.254 1.00 88.94 102 ARG A CA 1
ATOM 733 C C . ARG A 1 102 ? 48.025 6.115 -60.763 1.00 88.94 102 ARG A C 1
ATOM 735 O O . ARG A 1 102 ? 48.740 7.020 -60.342 1.00 88.94 102 ARG A O 1
ATOM 742 N N . GLY A 1 103 ? 47.565 5.146 -59.975 1.00 86.00 103 GLY A N 1
ATOM 743 C CA . GLY A 1 103 ? 47.803 5.066 -58.537 1.00 86.00 103 GLY A CA 1
ATOM 744 C C . GLY A 1 103 ? 46.643 5.568 -57.671 1.00 86.00 103 GLY A C 1
ATOM 745 O O . GLY A 1 103 ? 45.509 5.759 -58.114 1.00 86.00 103 GLY A O 1
ATOM 746 N N . VAL A 1 104 ? 46.933 5.735 -56.378 1.00 87.19 104 VAL A N 1
ATOM 747 C CA . VAL A 1 104 ? 45.955 6.133 -55.353 1.00 87.19 104 VAL A CA 1
ATOM 748 C C . VAL A 1 104 ? 45.437 7.546 -55.629 1.00 87.19 104 VAL A C 1
ATOM 750 O O . VAL A 1 104 ? 46.226 8.460 -55.838 1.00 87.19 104 VAL A O 1
ATOM 753 N N . GLY A 1 105 ? 44.116 7.731 -55.582 1.00 89.00 105 GLY A N 1
ATOM 754 C CA . GLY A 1 105 ? 43.460 9.028 -55.789 1.00 89.00 105 GLY A CA 1
ATOM 755 C C . GLY A 1 105 ? 43.018 9.293 -57.228 1.00 89.00 105 GLY A C 1
ATOM 756 O O . GLY A 1 105 ? 42.354 10.296 -57.472 1.00 89.00 105 GLY A O 1
ATOM 757 N N . CYS A 1 106 ? 43.346 8.404 -58.169 1.00 90.56 106 CYS A N 1
ATOM 758 C CA . CYS A 1 106 ? 43.144 8.648 -59.595 1.00 90.56 106 CYS A CA 1
ATOM 759 C C . CYS A 1 106 ? 41.880 8.014 -60.192 1.00 90.56 106 CYS A C 1
ATOM 761 O O . CYS A 1 106 ? 41.473 8.390 -61.293 1.00 90.56 106 CYS A O 1
ATOM 763 N N . ALA A 1 107 ? 41.275 7.022 -59.530 1.00 92.31 107 ALA A N 1
ATOM 764 C CA . ALA A 1 107 ? 40.095 6.345 -60.062 1.00 92.31 107 ALA A CA 1
ATOM 765 C C . ALA A 1 107 ? 38.839 7.222 -59.922 1.00 92.31 107 ALA A C 1
ATOM 767 O O . ALA A 1 107 ? 38.580 7.783 -58.860 1.00 92.31 107 ALA A O 1
ATOM 768 N N . LEU A 1 108 ? 38.033 7.288 -60.985 1.00 90.44 108 LEU A N 1
ATOM 769 C CA . LEU A 1 108 ? 36.745 7.993 -61.019 1.00 90.44 108 LEU A CA 1
ATOM 770 C C . LEU A 1 108 ? 35.548 7.036 -61.046 1.00 90.44 108 LEU A C 1
ATOM 772 O O . LEU A 1 108 ? 34.459 7.387 -60.603 1.00 90.44 108 LEU A O 1
ATOM 776 N N . SER A 1 109 ? 35.726 5.828 -61.581 1.00 91.81 109 SER A N 1
ATOM 777 C CA . SER A 1 109 ? 34.708 4.775 -61.557 1.00 91.81 109 SER A CA 1
ATOM 778 C C . SER A 1 109 ? 35.344 3.391 -61.611 1.00 91.81 109 SER A C 1
ATOM 780 O O . SER A 1 109 ? 36.438 3.209 -62.155 1.00 91.81 109 SER A O 1
ATOM 782 N N . CYS A 1 110 ? 34.645 2.413 -61.042 1.00 92.50 110 CYS A N 1
ATOM 783 C CA . CYS A 1 110 ? 35.126 1.048 -60.910 1.00 92.50 110 CYS A CA 1
ATOM 784 C C . CYS A 1 110 ? 34.330 0.083 -61.783 1.00 92.50 110 CYS A C 1
ATOM 786 O O . CYS A 1 110 ? 33.104 0.157 -61.883 1.00 92.50 110 CYS A O 1
ATOM 788 N N . GLY A 1 111 ? 35.047 -0.862 -62.381 1.00 88.69 111 GLY A N 1
ATOM 789 C CA . GLY A 1 111 ? 34.471 -1.940 -63.165 1.00 88.69 111 GLY A CA 1
ATOM 790 C C . GLY A 1 111 ? 34.040 -3.129 -62.316 1.00 88.69 111 GLY A C 1
ATOM 791 O O . GLY A 1 111 ? 34.063 -3.117 -61.083 1.00 88.69 111 GLY A O 1
ATOM 792 N N . LYS A 1 112 ? 33.672 -4.201 -63.013 1.00 89.56 112 LYS A N 1
ATOM 793 C CA . LYS A 1 112 ? 33.369 -5.493 -62.404 1.00 89.56 112 LYS A CA 1
ATOM 794 C C . LYS A 1 112 ? 34.532 -6.455 -62.589 1.00 89.56 112 LYS A C 1
ATOM 796 O O . LYS A 1 112 ? 35.261 -6.375 -63.577 1.00 89.56 112 LYS A O 1
ATOM 801 N N . ASN A 1 113 ? 34.696 -7.375 -61.648 1.00 85.12 113 ASN A N 1
ATOM 802 C CA . ASN A 1 113 ? 35.672 -8.450 -61.778 1.00 85.12 113 ASN A CA 1
ATOM 803 C C . ASN A 1 113 ? 35.197 -9.511 -62.802 1.00 85.12 113 ASN A C 1
ATOM 805 O O . ASN A 1 113 ? 34.079 -9.467 -63.318 1.00 85.12 113 ASN A O 1
ATOM 809 N N . LYS A 1 114 ? 36.029 -10.530 -63.061 1.00 85.00 114 LYS A N 1
ATOM 810 C CA . LYS A 1 114 ? 35.703 -11.645 -63.979 1.00 85.00 114 LYS A CA 1
ATOM 811 C C . LYS A 1 114 ? 34.495 -12.492 -63.548 1.00 85.00 114 LYS A C 1
ATOM 813 O O . LYS A 1 114 ? 33.949 -13.220 -64.366 1.00 85.00 114 LYS A O 1
ATOM 818 N N . LYS A 1 115 ? 34.100 -12.419 -62.274 1.00 85.50 115 LYS A N 1
ATOM 819 C CA . LYS A 1 115 ? 32.923 -13.091 -61.703 1.00 85.50 115 LYS A CA 1
ATOM 820 C C . LYS A 1 115 ? 31.672 -12.203 -61.726 1.00 85.50 115 LYS A C 1
ATOM 822 O O . LYS A 1 115 ? 30.647 -12.607 -61.193 1.00 85.50 115 LYS A O 1
ATOM 827 N N . ASN A 1 116 ? 31.742 -11.031 -62.367 1.00 84.88 116 ASN A N 1
ATOM 828 C CA . ASN A 1 116 ? 30.678 -10.027 -62.434 1.00 84.88 116 ASN A CA 1
ATOM 829 C C . ASN A 1 116 ? 30.361 -9.336 -61.087 1.00 84.88 116 ASN A C 1
ATOM 831 O O . ASN A 1 116 ? 29.314 -8.698 -60.960 1.00 84.88 116 ASN A O 1
ATOM 835 N N . ASP A 1 117 ? 31.262 -9.397 -60.099 1.00 87.50 117 ASP A N 1
ATOM 836 C CA . ASP A 1 117 ? 31.127 -8.621 -58.863 1.00 87.50 117 ASP A CA 1
ATOM 837 C C . ASP A 1 117 ? 31.604 -7.179 -59.067 1.00 87.50 117 ASP A C 1
ATOM 839 O O . ASP A 1 117 ? 32.641 -6.934 -59.685 1.00 87.50 117 ASP A O 1
ATOM 843 N N . GLN A 1 118 ? 30.863 -6.223 -58.512 1.00 91.44 118 GLN A N 1
ATOM 844 C CA . GLN A 1 118 ? 31.158 -4.795 -58.620 1.00 91.44 118 GLN A CA 1
ATOM 845 C C . GLN A 1 118 ? 32.269 -4.371 -57.648 1.00 91.44 118 GLN A C 1
ATOM 847 O O . GLN A 1 118 ? 32.088 -4.487 -56.435 1.00 91.44 118 GLN A O 1
ATOM 852 N N . HIS A 1 119 ? 33.367 -3.810 -58.171 1.00 91.75 119 HIS A N 1
ATOM 853 C CA . HIS A 1 119 ? 34.328 -3.072 -57.348 1.00 91.75 119 HIS A CA 1
ATOM 854 C C . HIS A 1 119 ? 33.748 -1.714 -56.944 1.00 91.75 119 HIS A C 1
ATOM 856 O O . HIS A 1 119 ? 32.967 -1.107 -57.679 1.00 91.75 119 HIS A O 1
ATOM 862 N N . LEU A 1 120 ? 34.142 -1.230 -55.774 1.00 93.25 120 LEU A N 1
ATOM 863 C CA . LEU A 1 120 ? 33.618 -0.027 -55.151 1.00 93.25 120 LEU A CA 1
ATOM 864 C C . LEU A 1 120 ? 34.702 1.047 -55.119 1.00 93.25 120 LEU A C 1
ATOM 866 O O . LEU A 1 120 ? 35.823 0.795 -54.670 1.00 93.25 120 LEU A O 1
ATOM 870 N N . LEU A 1 121 ? 34.357 2.249 -55.577 1.00 94.12 121 LEU A N 1
ATOM 871 C CA . LEU A 1 121 ? 35.233 3.407 -55.484 1.00 94.12 121 LEU A CA 1
ATOM 872 C C . LEU A 1 121 ? 35.342 3.841 -54.024 1.00 94.12 121 LEU A C 1
ATOM 874 O O . LEU A 1 121 ? 34.370 4.306 -53.425 1.00 94.12 121 LEU A O 1
ATOM 878 N N . THR A 1 122 ? 36.528 3.675 -53.451 1.00 92.25 122 THR A N 1
ATOM 879 C CA . THR A 1 122 ? 36.832 4.098 -52.083 1.00 92.25 122 THR A CA 1
ATOM 880 C C . THR A 1 122 ? 37.057 5.614 -52.019 1.00 92.25 122 THR A C 1
ATOM 882 O O . THR A 1 122 ? 37.469 6.215 -53.012 1.00 92.25 122 THR A O 1
ATOM 885 N N . PRO A 1 123 ? 36.897 6.251 -50.844 1.00 89.94 123 PRO A N 1
ATOM 886 C CA . PRO A 1 123 ? 37.213 7.675 -50.657 1.00 89.94 123 PRO A CA 1
ATOM 887 C C . PRO A 1 123 ? 38.680 8.039 -50.938 1.00 89.94 123 PRO A C 1
A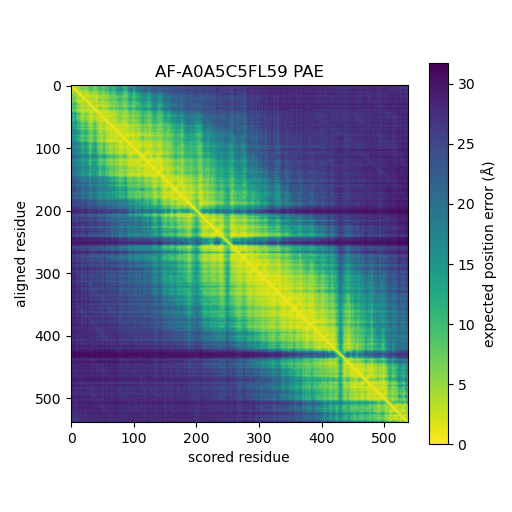TOM 889 O O . PRO A 1 123 ? 39.001 9.208 -51.112 1.00 89.94 123 PRO A O 1
ATOM 892 N N . LYS A 1 124 ? 39.580 7.048 -50.994 1.00 89.12 124 LYS A N 1
ATOM 893 C CA . LYS A 1 124 ? 40.981 7.232 -51.398 1.00 89.12 124 LYS A CA 1
ATOM 894 C C . LYS A 1 124 ? 41.177 7.201 -52.920 1.00 89.12 124 LYS A C 1
ATOM 896 O O . LYS A 1 124 ? 42.317 7.178 -53.367 1.00 89.12 124 LYS A O 1
ATOM 901 N N . GLY A 1 125 ? 40.106 7.137 -53.713 1.00 89.69 125 GLY A N 1
ATOM 902 C CA . GLY A 1 125 ? 40.181 7.073 -55.175 1.00 89.69 125 GLY A CA 1
ATOM 903 C C . GLY A 1 125 ? 40.801 5.773 -55.691 1.00 89.69 125 GLY A C 1
ATOM 904 O O . GLY A 1 125 ? 41.584 5.798 -56.635 1.00 89.69 125 GLY A O 1
ATOM 905 N N . VAL A 1 126 ? 40.499 4.645 -55.037 1.00 91.94 126 VAL A N 1
ATOM 906 C CA . VAL A 1 126 ? 40.952 3.291 -55.414 1.00 91.94 126 VAL A CA 1
ATOM 907 C C . VAL A 1 126 ? 39.743 2.363 -55.504 1.00 91.94 126 VAL A C 1
ATOM 909 O O . VAL A 1 126 ? 38.825 2.489 -54.693 1.00 91.94 126 VAL A O 1
ATOM 912 N N . CYS A 1 127 ? 39.750 1.427 -56.451 1.00 91.69 127 CYS A N 1
ATOM 913 C CA . CYS A 1 127 ? 38.713 0.407 -56.601 1.00 91.69 127 CYS A CA 1
ATOM 914 C C . CYS A 1 127 ? 39.018 -0.839 -55.761 1.00 91.69 127 CYS A C 1
ATOM 916 O O . CYS A 1 127 ? 39.981 -1.551 -56.037 1.00 91.69 127 CYS A O 1
ATOM 918 N N . ASP A 1 128 ? 38.169 -1.141 -54.778 1.00 91.69 128 ASP A N 1
ATOM 919 C CA . ASP A 1 128 ? 38.315 -2.296 -53.878 1.00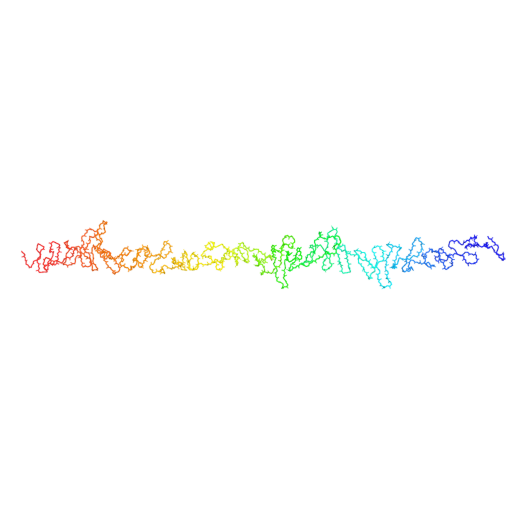 91.69 128 ASP A CA 1
ATOM 920 C C . ASP A 1 128 ? 37.002 -3.098 -53.809 1.00 91.69 128 ASP A C 1
ATOM 922 O O . ASP A 1 128 ? 35.929 -2.598 -54.137 1.00 91.69 128 ASP A O 1
ATOM 926 N N . MET A 1 129 ? 37.077 -4.364 -53.413 1.00 88.69 129 MET A N 1
ATOM 927 C CA . MET A 1 129 ? 35.909 -5.193 -53.114 1.00 88.69 129 MET A CA 1
ATOM 928 C C . MET A 1 129 ? 35.269 -4.840 -51.764 1.00 88.69 129 MET A C 1
ATOM 930 O O . MET A 1 129 ? 34.086 -5.119 -51.568 1.00 88.69 129 MET A O 1
ATOM 934 N N . HIS A 1 130 ? 36.022 -4.227 -50.844 1.00 89.12 130 HIS A N 1
ATOM 935 C CA . HIS A 1 130 ? 35.535 -3.843 -49.518 1.00 89.12 130 HIS A CA 1
ATOM 936 C C . HIS A 1 130 ? 35.739 -2.350 -49.254 1.00 89.12 130 HIS A C 1
ATOM 938 O O . HIS A 1 130 ? 36.800 -1.790 -49.518 1.00 89.12 130 HIS A O 1
ATOM 944 N N . CYS A 1 131 ? 34.724 -1.705 -48.678 1.00 89.19 131 CYS A N 1
ATOM 945 C CA . CYS A 1 131 ? 34.852 -0.324 -48.227 1.00 89.19 131 CYS A CA 1
ATOM 946 C C . CYS A 1 131 ? 35.635 -0.242 -46.904 1.00 89.19 131 CYS A C 1
ATOM 948 O O . CYS A 1 131 ? 35.550 -1.153 -46.075 1.00 89.19 131 CYS A O 1
ATOM 950 N N . PRO A 1 132 ? 36.386 0.851 -46.678 1.00 87.62 132 PRO A N 1
ATOM 951 C CA . PRO A 1 132 ? 37.043 1.097 -45.397 1.00 87.62 132 PRO A CA 1
ATOM 952 C C . PRO A 1 132 ? 36.023 1.301 -44.260 1.00 87.62 132 PRO A C 1
ATOM 954 O O . PRO A 1 132 ? 34.841 1.538 -44.498 1.00 87.62 132 PRO A O 1
ATOM 957 N N . ARG A 1 133 ? 36.483 1.244 -43.000 1.00 81.00 133 ARG A N 1
ATOM 958 C CA . ARG A 1 133 ? 35.629 1.515 -41.824 1.00 81.00 133 ARG A CA 1
ATOM 959 C C . ARG A 1 133 ? 34.969 2.896 -41.920 1.00 81.00 133 ARG A C 1
ATOM 961 O O . ARG A 1 133 ? 35.613 3.845 -42.358 1.00 81.00 133 ARG A O 1
ATOM 968 N N . GLY A 1 134 ? 33.710 2.993 -41.489 1.00 82.94 134 GLY A N 1
ATOM 969 C CA . GLY A 1 134 ? 32.886 4.199 -41.634 1.00 82.94 134 GLY A CA 1
ATOM 970 C C . GLY A 1 134 ? 32.286 4.395 -43.032 1.00 82.94 134 GLY A C 1
ATOM 971 O O . GLY A 1 134 ? 31.726 5.452 -43.296 1.00 82.94 134 GLY A O 1
ATOM 972 N N . TRP A 1 135 ? 32.403 3.408 -43.927 1.00 89.56 135 TRP A N 1
ATOM 973 C CA . TRP A 1 135 ? 31.832 3.446 -45.274 1.00 89.56 135 TRP A CA 1
ATOM 974 C C . TRP A 1 135 ? 31.148 2.120 -45.609 1.00 89.56 135 TRP A C 1
ATOM 976 O O . TRP A 1 135 ? 31.612 1.055 -45.200 1.00 89.56 135 TRP A O 1
ATOM 986 N N . TYR A 1 136 ? 30.080 2.173 -46.404 1.00 89.25 136 TYR A N 1
ATOM 987 C CA . TYR A 1 136 ? 29.391 0.989 -46.918 1.00 89.25 136 TYR A CA 1
ATOM 988 C C . TYR A 1 136 ? 29.327 0.998 -48.446 1.00 89.25 136 TYR A C 1
ATOM 990 O O . TYR A 1 136 ? 29.346 2.045 -49.093 1.00 89.25 136 TYR A O 1
ATOM 998 N N . GLY A 1 137 ? 29.281 -0.193 -49.040 1.00 88.81 137 GLY A N 1
ATOM 999 C CA . GLY A 1 137 ? 29.313 -0.356 -50.489 1.00 88.81 137 GLY A CA 1
ATOM 1000 C C . GLY A 1 137 ? 27.935 -0.263 -51.127 1.00 88.81 137 GLY A C 1
ATOM 1001 O O . GLY A 1 137 ? 27.106 -1.151 -50.927 1.00 88.81 137 GLY A O 1
ATOM 1002 N N . ASN A 1 138 ? 27.712 0.739 -51.977 1.00 88.25 138 ASN A N 1
ATOM 1003 C CA . ASN A 1 138 ? 26.550 0.763 -52.856 1.00 88.25 138 ASN A CA 1
ATOM 1004 C C . ASN A 1 138 ? 26.890 0.059 -54.177 1.00 88.25 138 ASN A C 1
ATOM 1006 O O . ASN A 1 138 ? 27.417 0.664 -55.111 1.00 88.25 138 ASN A O 1
ATOM 1010 N N . LYS A 1 139 ? 26.555 -1.234 -54.272 1.00 86.19 139 LYS A N 1
ATOM 1011 C CA . LYS A 1 139 ? 26.835 -2.063 -55.460 1.00 86.19 139 LYS A CA 1
ATOM 1012 C C . LYS A 1 139 ? 26.126 -1.586 -56.733 1.00 86.19 139 LYS A C 1
ATOM 1014 O O . LYS A 1 139 ? 26.564 -1.937 -57.821 1.00 86.19 139 LYS A O 1
ATOM 1019 N N . ARG A 1 140 ? 25.042 -0.808 -56.619 1.00 85.44 140 ARG A N 1
ATOM 1020 C CA . ARG A 1 140 ? 24.323 -0.256 -57.779 1.00 85.44 140 ARG A CA 1
ATOM 1021 C C . ARG A 1 140 ? 25.083 0.907 -58.408 1.00 85.44 140 ARG A C 1
ATOM 1023 O O . ARG A 1 140 ? 25.097 1.033 -59.624 1.00 85.44 140 ARG A O 1
ATOM 1030 N N . LEU A 1 141 ? 25.692 1.740 -57.568 1.00 87.44 141 LEU A N 1
ATOM 1031 C CA . LEU A 1 141 ? 26.460 2.913 -57.984 1.00 87.44 141 LEU A CA 1
ATOM 1032 C C . LEU A 1 141 ? 27.959 2.617 -58.145 1.00 87.44 141 LEU A C 1
ATOM 1034 O O . LEU A 1 141 ? 28.670 3.417 -58.737 1.00 87.44 141 LEU A O 1
ATOM 1038 N N . GLY A 1 142 ? 28.449 1.487 -57.623 1.00 89.69 142 GLY A N 1
ATOM 1039 C CA . GLY A 1 142 ? 29.868 1.127 -57.677 1.00 89.69 142 GLY A CA 1
ATOM 1040 C C . GLY A 1 142 ? 30.752 2.021 -56.805 1.00 89.69 142 GLY A C 1
ATOM 1041 O O . GLY A 1 142 ? 31.930 2.194 -57.103 1.00 89.69 142 GLY A O 1
ATOM 1042 N N . VAL A 1 143 ? 30.200 2.601 -55.735 1.00 92.44 143 VAL A N 1
ATOM 1043 C CA . VAL A 1 143 ? 30.899 3.550 -54.853 1.00 92.44 143 VAL A CA 1
ATOM 1044 C C . VAL A 1 143 ? 30.750 3.162 -53.386 1.00 92.44 143 VAL A C 1
ATOM 1046 O O . VAL A 1 143 ? 29.747 2.567 -52.981 1.00 92.44 143 VAL A O 1
ATOM 1049 N N . CYS A 1 144 ? 31.740 3.529 -52.579 1.00 93.00 144 CYS A N 1
ATOM 1050 C CA . CYS A 1 144 ? 31.607 3.561 -51.132 1.00 93.00 144 CYS A CA 1
ATOM 1051 C C . CYS A 1 144 ? 30.894 4.854 -50.723 1.00 93.00 144 CYS A C 1
ATOM 1053 O O . CYS A 1 144 ? 31.296 5.940 -51.134 1.00 93.00 144 CYS A O 1
ATOM 1055 N N . LEU A 1 145 ? 29.869 4.745 -49.881 1.00 90.69 145 LEU A N 1
ATOM 1056 C CA . LEU A 1 145 ? 29.169 5.880 -49.281 1.00 90.69 145 LEU A CA 1
ATOM 1057 C C . LEU A 1 145 ? 29.516 5.963 -47.794 1.00 90.69 145 LEU A C 1
ATOM 1059 O O . LEU A 1 145 ? 29.621 4.932 -47.126 1.00 90.69 145 LEU A O 1
ATOM 1063 N N . ALA A 1 146 ? 29.728 7.178 -47.292 1.00 88.75 146 ALA A N 1
ATOM 1064 C CA . ALA A 1 146 ? 30.052 7.397 -45.889 1.00 88.75 146 ALA A CA 1
ATOM 1065 C C . ALA A 1 146 ? 28.854 7.028 -45.005 1.00 88.75 146 ALA A C 1
ATOM 1067 O O . ALA A 1 146 ? 27.704 7.311 -45.348 1.00 88.75 146 ALA A O 1
ATOM 1068 N N . CYS A 1 147 ? 29.135 6.402 -43.868 1.00 88.69 147 CYS A N 1
ATOM 1069 C CA . CYS A 1 147 ? 28.169 6.272 -42.789 1.00 88.69 147 CYS A CA 1
ATOM 1070 C C . CYS A 1 147 ? 27.896 7.645 -42.157 1.00 88.69 147 CYS A C 1
ATOM 1072 O O . CYS A 1 147 ? 28.728 8.553 -42.238 1.00 88.69 147 CYS A O 1
ATOM 1074 N N . ASP A 1 148 ? 26.752 7.780 -41.484 1.00 86.12 148 ASP A N 1
ATOM 1075 C CA . ASP A 1 148 ? 26.511 8.914 -40.590 1.00 86.12 148 ASP A CA 1
ATOM 1076 C C . ASP A 1 148 ? 27.608 8.987 -39.510 1.00 86.12 148 ASP A C 1
ATOM 1078 O O . ASP A 1 148 ? 28.136 7.957 -39.080 1.00 86.12 148 ASP A O 1
ATOM 1082 N N . SER A 1 149 ? 27.953 10.196 -39.061 1.00 85.31 149 SER A N 1
ATOM 1083 C CA . SER A 1 149 ? 29.059 10.424 -38.119 1.00 85.31 149 SER A CA 1
ATOM 1084 C C . SER A 1 149 ? 28.873 9.725 -36.767 1.00 85.31 149 SER A C 1
ATOM 1086 O O . SER A 1 149 ? 29.850 9.492 -36.057 1.00 85.31 149 SER A O 1
ATOM 1088 N N . THR A 1 150 ? 27.643 9.341 -36.421 1.00 85.94 150 THR A N 1
ATOM 1089 C CA . THR A 1 150 ? 27.315 8.590 -35.201 1.00 85.94 150 THR A CA 1
ATOM 1090 C C . THR A 1 150 ? 27.563 7.079 -35.310 1.00 85.94 150 THR A C 1
ATOM 1092 O O . THR A 1 150 ? 27.471 6.359 -34.311 1.00 85.94 150 THR A O 1
ATOM 1095 N N . MET A 1 151 ? 27.901 6.568 -36.498 1.00 88.12 151 MET A N 1
ATOM 1096 C CA . MET A 1 151 ? 28.009 5.138 -36.796 1.00 88.12 151 MET A CA 1
ATOM 1097 C C . MET A 1 151 ? 29.462 4.733 -37.066 1.00 88.12 151 MET A C 1
ATOM 1099 O O . MET A 1 151 ? 30.170 5.360 -37.848 1.00 88.12 151 MET A O 1
ATOM 1103 N N . LEU A 1 152 ? 29.908 3.631 -36.458 1.00 83.88 152 LEU A N 1
ATOM 1104 C CA . LEU A 1 152 ? 31.245 3.078 -36.707 1.00 83.88 152 LEU A CA 1
ATOM 1105 C C . LEU A 1 152 ? 31.239 2.122 -37.912 1.00 83.88 152 LEU A C 1
ATOM 1107 O O . LEU A 1 152 ? 32.181 2.092 -38.709 1.00 83.88 152 LEU A O 1
ATOM 1111 N N . THR A 1 153 ? 30.159 1.355 -38.059 1.00 85.25 153 THR A N 1
ATOM 1112 C CA . THR A 1 153 ? 29.859 0.540 -39.242 1.00 85.25 153 THR A CA 1
ATOM 1113 C C . THR A 1 153 ? 28.374 0.655 -39.576 1.00 85.25 153 THR A C 1
ATOM 1115 O O . THR A 1 153 ? 27.538 0.753 -38.676 1.00 85.25 153 THR A O 1
ATOM 1118 N N . CYS A 1 154 ? 28.036 0.634 -40.862 1.00 87.81 154 CYS A N 1
ATOM 1119 C CA . CYS A 1 154 ? 26.665 0.753 -41.350 1.00 87.81 154 CYS A CA 1
ATOM 1120 C C . CYS A 1 154 ? 26.466 -0.059 -42.638 1.00 87.81 154 CYS A C 1
ATOM 1122 O O . CYS A 1 154 ? 27.436 -0.499 -43.261 1.00 87.81 154 CYS A O 1
ATOM 1124 N N . ASP A 1 155 ? 25.210 -0.246 -43.032 1.00 88.00 155 ASP A N 1
ATOM 1125 C CA . ASP A 1 155 ? 24.827 -0.694 -44.371 1.00 88.00 155 ASP A CA 1
ATOM 1126 C C . ASP A 1 155 ? 23.678 0.180 -44.914 1.00 88.00 155 ASP A C 1
ATOM 1128 O O . ASP A 1 155 ? 23.355 1.227 -44.351 1.00 88.00 155 ASP A O 1
ATOM 1132 N N . ALA A 1 156 ? 23.055 -0.239 -46.019 1.00 81.62 156 ALA A N 1
ATOM 1133 C CA . ALA A 1 156 ? 21.938 0.489 -46.626 1.00 81.62 156 ALA A CA 1
ATOM 1134 C C . ALA A 1 156 ? 20.694 0.607 -45.717 1.00 81.62 156 ALA A C 1
ATOM 1136 O O . ALA A 1 156 ? 19.819 1.423 -45.992 1.00 81.62 156 ALA A O 1
ATOM 1137 N N . GLY A 1 157 ? 20.603 -0.209 -44.667 1.00 80.38 157 GLY A N 1
ATOM 1138 C CA . GLY A 1 157 ? 19.530 -0.242 -43.681 1.00 80.38 157 GLY A CA 1
ATOM 1139 C C . GLY A 1 157 ? 19.937 0.299 -42.308 1.00 80.38 157 GLY A C 1
ATOM 1140 O O . GLY A 1 157 ? 19.417 -0.215 -41.323 1.00 80.38 157 GLY A O 1
ATOM 1141 N N . ASP A 1 158 ? 20.829 1.301 -42.242 1.00 86.12 158 ASP A N 1
ATOM 1142 C CA . ASP A 1 158 ? 21.290 2.033 -41.039 1.00 86.12 158 ASP A CA 1
ATOM 1143 C C . ASP A 1 158 ? 22.475 1.391 -40.264 1.00 86.12 158 ASP A C 1
ATOM 1145 O O . ASP A 1 158 ? 23.270 0.615 -40.808 1.00 86.12 158 ASP A O 1
ATOM 1149 N N . ALA A 1 159 ? 22.694 1.778 -39.002 1.00 88.12 159 ALA A N 1
ATOM 1150 C CA . ALA A 1 159 ? 23.875 1.416 -38.224 1.00 88.12 159 ALA A CA 1
ATOM 1151 C C . ALA A 1 159 ? 23.951 -0.092 -37.932 1.00 88.12 159 ALA A C 1
ATOM 1153 O O . ALA A 1 159 ? 22.945 -0.752 -37.666 1.00 88.12 159 ALA A O 1
ATOM 1154 N N . LEU A 1 160 ? 25.165 -0.638 -37.950 1.00 86.06 160 LEU A N 1
ATOM 1155 C CA . LEU A 1 160 ? 25.489 -1.979 -37.447 1.00 86.06 160 LEU A CA 1
ATOM 1156 C C . LEU A 1 160 ? 26.257 -1.899 -36.125 1.00 86.06 160 LEU A C 1
ATOM 1158 O O . LEU A 1 160 ? 26.112 -2.768 -35.273 1.00 86.06 160 LEU A O 1
ATOM 1162 N N . THR A 1 161 ? 27.071 -0.857 -35.950 1.00 86.88 161 THR A N 1
ATOM 1163 C CA . THR A 1 161 ? 27.738 -0.521 -34.688 1.00 86.88 161 THR A CA 1
ATOM 1164 C C . THR A 1 161 ? 27.837 0.993 -34.540 1.00 86.88 161 THR A C 1
ATOM 1166 O O . THR A 1 161 ? 27.901 1.722 -35.534 1.00 86.88 161 THR A O 1
ATOM 1169 N N . CYS A 1 162 ? 27.872 1.472 -33.300 1.00 87.50 162 CYS A N 1
ATOM 1170 C CA . CYS A 1 162 ? 27.869 2.900 -33.006 1.00 87.50 162 CYS A CA 1
ATOM 1171 C C . CYS A 1 162 ? 29.261 3.436 -32.684 1.00 87.50 162 CYS A C 1
ATOM 1173 O O . CYS A 1 162 ? 30.070 2.774 -32.027 1.00 87.50 162 CYS A O 1
ATOM 1175 N N . ALA A 1 163 ? 29.524 4.649 -33.161 1.00 85.31 163 ALA A N 1
ATOM 1176 C CA . ALA A 1 163 ? 30.718 5.404 -32.827 1.00 85.31 163 ALA A CA 1
ATOM 1177 C C . ALA A 1 163 ? 30.533 6.150 -31.494 1.00 85.31 163 ALA A C 1
ATOM 1179 O O . ALA A 1 163 ? 29.529 6.002 -30.792 1.00 85.31 163 ALA A O 1
ATOM 1180 N N . LYS A 1 164 ? 31.533 6.949 -31.134 1.00 85.75 164 LYS A N 1
ATOM 1181 C CA . LYS A 1 164 ? 31.382 7.988 -30.116 1.00 85.75 164 LYS A CA 1
ATOM 1182 C C . LYS A 1 164 ? 30.828 9.252 -30.770 1.00 85.75 164 LYS A C 1
ATOM 1184 O O . LYS A 1 164 ? 31.041 9.457 -31.963 1.00 85.75 164 LYS A O 1
ATOM 1189 N N . ASP A 1 165 ? 30.132 10.082 -30.004 1.00 85.38 165 ASP A N 1
ATOM 1190 C CA . ASP A 1 165 ? 29.735 11.409 -30.473 1.00 85.38 165 ASP A CA 1
ATOM 1191 C C . ASP A 1 165 ? 30.949 12.351 -30.605 1.00 85.38 165 ASP A C 1
ATOM 1193 O O . ASP A 1 165 ? 32.089 12.000 -30.281 1.00 85.38 165 ASP A O 1
ATOM 1197 N N . SER A 1 166 ? 30.706 13.577 -31.067 1.00 84.19 166 SER A N 1
ATOM 1198 C CA . SER A 1 166 ? 31.744 14.601 -31.232 1.00 84.19 166 SER A CA 1
ATOM 1199 C C . SER A 1 166 ? 32.425 15.024 -29.923 1.00 84.19 166 SER A C 1
ATOM 1201 O O . SER A 1 166 ? 33.513 15.589 -29.973 1.00 84.19 166 SER A O 1
ATOM 1203 N N . ALA A 1 167 ? 31.814 14.760 -28.763 1.00 85.88 167 ALA A N 1
ATOM 1204 C CA . ALA A 1 167 ? 32.391 15.010 -27.442 1.00 85.88 167 ALA A CA 1
ATOM 1205 C C . ALA A 1 167 ? 33.186 13.802 -26.902 1.00 85.88 167 ALA A C 1
ATOM 1207 O O . ALA A 1 167 ? 33.769 13.874 -25.822 1.00 85.88 167 ALA A O 1
ATOM 1208 N N . GLY A 1 168 ? 33.232 12.688 -27.642 1.00 82.56 168 GLY A N 1
ATOM 1209 C CA . GLY A 1 168 ? 33.887 11.451 -27.220 1.00 82.56 168 GLY A CA 1
ATOM 1210 C C . GLY A 1 168 ? 33.020 10.553 -26.329 1.00 82.56 168 GLY A C 1
ATOM 1211 O O . GLY A 1 168 ? 33.531 9.566 -25.783 1.00 82.56 168 GLY A O 1
ATOM 1212 N N . THR A 1 169 ? 31.724 10.844 -26.203 1.00 85.38 169 THR A N 1
ATOM 1213 C CA . THR A 1 169 ? 30.755 10.054 -25.431 1.00 85.38 169 THR A CA 1
ATOM 1214 C C . THR A 1 169 ? 30.331 8.815 -26.213 1.00 85.38 169 THR A C 1
ATOM 1216 O O . THR A 1 169 ? 30.062 8.880 -27.409 1.00 85.38 169 THR A O 1
ATOM 1219 N N . GLN A 1 170 ? 30.245 7.663 -25.548 1.00 86.75 170 GLN A N 1
ATOM 1220 C CA . GLN A 1 170 ? 29.842 6.406 -26.184 1.00 86.75 170 GLN A CA 1
ATOM 1221 C C . GLN A 1 170 ? 28.346 6.396 -26.551 1.00 86.75 170 GLN A C 1
ATOM 1223 O O . GLN A 1 170 ? 27.498 6.592 -25.679 1.00 86.75 170 GLN A O 1
ATOM 1228 N N . LEU A 1 171 ? 28.029 6.094 -27.817 1.00 88.06 171 LEU A N 1
ATOM 1229 C CA . LEU A 1 171 ? 26.660 5.838 -28.284 1.00 88.06 171 LEU A CA 1
ATOM 1230 C C . LEU A 1 171 ? 26.336 4.336 -28.264 1.00 88.06 171 LEU A C 1
ATOM 1232 O O . LEU A 1 171 ? 27.230 3.488 -28.334 1.00 88.06 171 LEU A O 1
ATOM 1236 N N . TYR A 1 172 ? 25.045 4.020 -28.192 1.00 89.25 172 TYR A N 1
ATOM 1237 C CA . TYR A 1 172 ? 24.499 2.668 -28.089 1.00 89.25 172 TYR A CA 1
ATOM 1238 C C . TYR A 1 172 ? 23.550 2.383 -29.251 1.00 89.25 172 TYR A C 1
ATOM 1240 O O . TYR A 1 172 ? 22.773 3.251 -29.660 1.00 89.25 172 TYR A O 1
ATOM 1248 N N . LEU A 1 173 ? 23.606 1.154 -29.763 1.00 89.19 173 LEU A N 1
ATOM 1249 C CA . LEU A 1 173 ? 22.770 0.696 -30.868 1.00 89.19 173 LEU A CA 1
ATOM 1250 C C . LEU A 1 173 ? 21.375 0.303 -30.366 1.00 89.19 173 LEU A C 1
ATOM 1252 O O . LEU A 1 173 ? 21.236 -0.573 -29.505 1.00 89.19 173 LEU A O 1
ATOM 1256 N N . THR A 1 174 ? 20.343 0.934 -30.924 1.00 87.69 174 THR A N 1
ATOM 1257 C CA . THR A 1 174 ? 18.940 0.579 -30.681 1.00 87.69 174 THR A CA 1
ATOM 1258 C C . THR A 1 174 ? 18.519 -0.642 -31.512 1.00 87.69 174 THR A C 1
ATOM 1260 O O . THR A 1 174 ? 19.113 -0.916 -32.557 1.00 87.69 174 THR A O 1
ATOM 1263 N N . PRO A 1 175 ? 17.432 -1.344 -31.131 1.00 83.38 175 PRO A N 1
ATOM 1264 C CA . PRO A 1 175 ? 16.848 -2.411 -31.955 1.00 83.38 175 PRO A CA 1
ATOM 1265 C C . PRO A 1 175 ? 16.426 -1.952 -33.361 1.00 83.38 175 PRO A C 1
ATOM 1267 O O . PRO A 1 175 ? 16.420 -2.742 -34.297 1.00 83.38 175 PRO A O 1
ATOM 1270 N N . THR A 1 176 ? 16.115 -0.662 -33.524 1.00 85.56 176 THR A N 1
ATOM 1271 C CA . THR A 1 176 ? 15.790 -0.018 -34.808 1.00 85.56 176 THR A CA 1
ATOM 1272 C C . THR A 1 176 ? 17.024 0.447 -35.589 1.00 85.56 176 THR A C 1
ATOM 1274 O O . THR A 1 176 ? 16.891 1.217 -36.536 1.00 85.56 176 THR A O 1
ATOM 1277 N N . ARG A 1 177 ? 18.224 -0.008 -35.201 1.00 88.19 177 ARG A N 1
ATOM 1278 C CA . ARG A 1 177 ? 19.507 0.286 -35.859 1.00 88.19 177 ARG A CA 1
ATOM 1279 C C . ARG A 1 177 ? 19.918 1.766 -35.845 1.00 88.19 177 ARG A C 1
ATOM 1281 O O . ARG A 1 177 ? 20.645 2.222 -36.722 1.00 88.19 177 ARG A O 1
ATOM 1288 N N . LYS A 1 178 ? 19.506 2.526 -34.825 1.00 89.19 178 LYS A N 1
ATOM 1289 C CA . LYS A 1 178 ? 19.939 3.917 -34.601 1.00 89.19 178 LYS A CA 1
ATOM 1290 C C . LYS A 1 178 ? 20.970 3.998 -33.479 1.00 89.19 178 LYS A C 1
ATOM 1292 O O . LYS A 1 178 ? 20.954 3.186 -32.558 1.00 89.19 178 LYS A O 1
ATOM 1297 N N . CYS A 1 179 ? 21.854 4.988 -33.550 1.00 89.44 179 CYS A N 1
ATOM 1298 C CA . CYS A 1 179 ? 22.863 5.245 -32.528 1.00 89.44 179 CYS A CA 1
ATOM 1299 C C . CYS A 1 179 ? 22.433 6.417 -31.652 1.00 89.44 179 CYS A C 1
ATOM 1301 O O . CYS A 1 179 ? 22.270 7.534 -32.138 1.00 89.44 179 CYS A O 1
ATOM 1303 N N . VAL A 1 180 ? 22.230 6.161 -30.361 1.00 90.88 180 VAL A N 1
ATOM 1304 C CA . VAL A 1 180 ? 21.756 7.169 -29.403 1.00 90.88 180 VAL A CA 1
ATOM 1305 C C . VAL A 1 180 ? 22.565 7.129 -28.110 1.00 90.88 180 VAL A C 1
ATOM 1307 O O . VAL A 1 180 ? 23.243 6.149 -27.806 1.00 90.88 180 VAL A O 1
ATOM 1310 N N . LEU A 1 181 ? 22.503 8.212 -27.337 1.00 88.50 181 LEU A N 1
ATOM 1311 C CA . LEU A 1 181 ? 23.082 8.267 -25.992 1.00 88.50 181 LEU A CA 1
ATOM 1312 C C . LEU A 1 181 ? 22.343 7.304 -25.054 1.00 88.50 181 LEU A C 1
ATOM 1314 O O . LEU A 1 181 ? 21.162 7.022 -25.260 1.00 88.50 181 LEU A O 1
ATOM 1318 N N . SER A 1 182 ? 23.013 6.840 -23.997 1.00 83.19 182 SER A N 1
ATOM 1319 C CA . SER A 1 182 ? 22.458 5.866 -23.041 1.00 83.19 182 SER A CA 1
ATOM 1320 C C . SER A 1 182 ? 21.102 6.280 -22.453 1.00 83.19 182 SER A C 1
ATOM 1322 O O . SER A 1 182 ? 20.235 5.432 -22.277 1.00 83.19 182 SER A O 1
ATOM 1324 N N . TRP A 1 183 ? 20.888 7.573 -22.201 1.00 79.88 183 TRP A N 1
ATOM 1325 C CA . TRP A 1 183 ? 19.637 8.120 -21.657 1.00 79.88 183 TRP A CA 1
ATOM 1326 C C . TRP A 1 183 ? 18.559 8.430 -22.709 1.00 79.88 183 TRP A C 1
ATOM 1328 O O . TRP A 1 183 ? 17.443 8.784 -22.347 1.00 79.88 183 TRP A O 1
ATOM 1338 N N . LYS A 1 184 ? 18.870 8.327 -24.009 1.00 86.88 184 LYS A N 1
ATOM 1339 C CA . LYS A 1 184 ? 17.901 8.481 -25.115 1.00 86.88 184 LYS A CA 1
ATOM 1340 C C . LYS A 1 184 ? 17.436 7.127 -25.672 1.00 86.88 184 LYS A C 1
ATOM 1342 O O . LYS A 1 184 ? 16.933 7.064 -26.793 1.00 86.88 184 LYS A O 1
ATOM 1347 N N . GLY A 1 185 ? 17.668 6.044 -24.931 1.00 83.81 185 GLY A N 1
ATOM 1348 C CA . GLY A 1 185 ? 17.257 4.701 -25.323 1.00 83.81 185 GLY A CA 1
ATOM 1349 C C . GLY A 1 185 ? 15.734 4.549 -25.441 1.00 83.81 185 GLY A C 1
ATOM 1350 O O . GLY A 1 185 ? 14.988 5.351 -24.878 1.00 83.81 185 GLY A O 1
ATOM 1351 N N . PRO A 1 186 ? 15.252 3.516 -26.156 1.00 85.25 186 PRO A N 1
ATOM 1352 C CA . PRO A 1 186 ? 13.835 3.161 -26.164 1.00 85.25 186 PRO A CA 1
ATOM 1353 C C . PRO A 1 186 ? 13.302 2.901 -24.746 1.00 85.25 186 PRO A C 1
ATOM 1355 O O . PRO A 1 186 ? 14.024 2.361 -23.902 1.00 85.25 186 PRO A O 1
ATOM 1358 N N . GLN A 1 187 ? 12.027 3.222 -24.502 1.00 82.62 187 GLN A N 1
ATOM 1359 C CA . GLN A 1 187 ? 11.363 2.896 -23.235 1.00 82.62 187 GLN A CA 1
ATOM 1360 C C . GLN A 1 187 ? 11.440 1.391 -22.934 1.00 82.62 187 GLN A C 1
ATOM 1362 O O . GLN A 1 187 ? 11.375 0.554 -23.837 1.00 82.62 187 GLN A O 1
ATOM 1367 N N . GLY A 1 188 ? 11.602 1.046 -21.656 1.00 81.62 188 GLY A N 1
ATOM 1368 C CA . GLY A 1 188 ? 11.722 -0.336 -21.193 1.00 81.62 188 GLY A CA 1
ATOM 1369 C C . GLY A 1 188 ? 13.052 -0.994 -21.555 1.00 81.62 188 GLY A C 1
ATOM 1370 O O . GLY A 1 188 ? 13.126 -2.222 -21.627 1.00 81.62 188 GLY A O 1
ATOM 1371 N N . THR A 1 189 ? 14.105 -0.216 -21.820 1.00 84.19 189 THR A N 1
ATOM 1372 C CA . THR A 1 189 ? 15.439 -0.747 -22.121 1.00 84.19 189 THR A CA 1
ATOM 1373 C C . THR A 1 189 ? 16.538 -0.058 -21.318 1.00 84.19 189 THR A C 1
ATOM 1375 O O . THR A 1 189 ? 16.381 1.066 -20.851 1.00 84.19 189 THR A O 1
ATOM 1378 N N . THR A 1 190 ? 17.666 -0.747 -21.157 1.00 84.69 190 THR A N 1
ATOM 1379 C CA . THR A 1 190 ? 18.851 -0.257 -20.448 1.00 84.69 190 THR A CA 1
ATOM 1380 C C . THR A 1 190 ? 20.127 -0.649 -21.199 1.00 84.69 190 THR A C 1
ATOM 1382 O O . THR A 1 190 ? 20.140 -1.690 -21.872 1.00 84.69 190 THR A O 1
ATOM 1385 N N . PRO A 1 191 ? 21.202 0.153 -21.145 1.00 84.94 191 PRO A N 1
ATOM 1386 C CA . PRO A 1 191 ? 22.487 -0.214 -21.729 1.00 84.94 191 PRO A CA 1
ATOM 1387 C C . PRO A 1 191 ? 23.006 -1.561 -21.208 1.00 84.94 191 PRO A C 1
ATOM 1389 O O . PRO A 1 191 ? 22.983 -1.834 -20.012 1.00 84.94 191 PRO A O 1
ATOM 1392 N N . THR A 1 192 ? 23.537 -2.410 -22.092 1.00 80.19 192 THR A N 1
ATOM 1393 C CA . THR A 1 192 ? 24.082 -3.724 -21.696 1.00 80.19 192 THR A CA 1
ATOM 1394 C C . THR A 1 192 ? 25.327 -3.645 -20.817 1.00 80.19 192 THR A C 1
ATOM 1396 O O . THR A 1 192 ? 25.657 -4.625 -20.152 1.00 80.19 192 THR A O 1
ATOM 1399 N N . LYS A 1 193 ? 26.059 -2.530 -20.883 1.00 75.06 193 LYS A N 1
ATOM 1400 C CA . LYS A 1 193 ? 27.301 -2.261 -20.148 1.00 75.06 193 LYS A CA 1
ATOM 1401 C C . LYS A 1 193 ? 27.404 -0.773 -19.868 1.00 75.06 193 LYS A C 1
ATOM 1403 O O . LYS A 1 193 ? 26.935 0.027 -20.680 1.00 75.06 193 LYS A O 1
ATOM 1408 N N . ALA A 1 194 ? 28.055 -0.412 -18.769 1.00 71.81 194 ALA A N 1
ATOM 1409 C CA . ALA A 1 194 ? 28.367 0.984 -18.502 1.00 71.81 194 ALA A CA 1
ATOM 1410 C C . ALA A 1 194 ? 29.434 1.498 -19.483 1.00 71.81 194 ALA A C 1
ATOM 1412 O O . ALA A 1 194 ? 30.292 0.744 -19.949 1.00 71.81 194 ALA A O 1
ATOM 1413 N N . ALA A 1 195 ? 29.425 2.806 -19.757 1.00 66.19 195 ALA A N 1
ATOM 1414 C CA . ALA A 1 195 ? 30.416 3.440 -20.631 1.00 66.19 195 ALA A CA 1
ATOM 1415 C C . ALA A 1 195 ? 31.863 3.217 -20.144 1.00 66.19 195 ALA A C 1
ATOM 1417 O O . ALA A 1 195 ? 32.772 3.102 -20.961 1.00 66.19 195 ALA A O 1
ATOM 1418 N N . SER A 1 196 ? 32.066 3.100 -18.826 1.00 63.59 196 SER A N 1
ATOM 1419 C CA . SER A 1 196 ? 33.359 2.822 -18.188 1.00 63.59 196 SER A CA 1
ATOM 1420 C C . SER A 1 196 ? 33.895 1.410 -18.449 1.00 63.59 196 SER A C 1
ATOM 1422 O O . SER A 1 196 ? 35.102 1.195 -18.396 1.00 63.59 196 SER A O 1
ATOM 1424 N N . GLU A 1 197 ? 33.025 0.446 -18.754 1.00 66.38 197 GLU A N 1
ATOM 1425 C CA . GLU A 1 197 ? 33.398 -0.953 -19.008 1.00 66.38 197 GLU A CA 1
ATOM 1426 C C . GLU A 1 197 ? 33.715 -1.225 -20.488 1.00 66.38 197 GLU A C 1
ATOM 1428 O O . GLU A 1 197 ? 34.160 -2.316 -20.865 1.00 66.38 197 GLU A O 1
ATOM 1433 N N . LEU A 1 198 ? 33.461 -0.241 -21.355 1.00 67.12 198 LEU A N 1
ATOM 1434 C CA . LEU A 1 198 ? 33.652 -0.333 -22.796 1.00 67.12 198 LEU A CA 1
ATOM 1435 C C . LEU A 1 198 ? 35.064 0.145 -23.166 1.00 67.12 198 LEU A C 1
ATOM 1437 O O . LEU A 1 198 ? 35.347 1.336 -23.270 1.00 67.12 198 LEU A O 1
ATOM 1441 N N . THR A 1 199 ? 35.971 -0.807 -23.401 1.00 61.72 199 THR A N 1
ATOM 1442 C CA . THR A 1 199 ? 37.282 -0.538 -24.012 1.00 61.72 199 THR A CA 1
ATOM 1443 C C . THR A 1 199 ? 37.149 -0.271 -25.518 1.00 61.72 199 THR A C 1
ATOM 1445 O O . THR A 1 199 ? 36.192 -0.710 -26.158 1.00 61.72 199 THR A O 1
ATOM 1448 N N . SER A 1 200 ? 38.139 0.412 -26.113 1.00 56.72 200 SER A N 1
ATOM 1449 C CA . SER A 1 200 ? 38.154 0.838 -27.531 1.00 56.72 200 SER A CA 1
ATOM 1450 C C . SER A 1 200 ? 37.824 -0.281 -28.543 1.00 56.72 200 SER A C 1
ATOM 1452 O O . SER A 1 200 ? 37.178 -0.041 -29.558 1.00 56.72 200 SER A O 1
ATOM 1454 N N . THR A 1 201 ? 38.185 -1.533 -28.247 1.00 52.09 201 THR A N 1
ATOM 1455 C CA . THR A 1 201 ? 37.932 -2.697 -29.117 1.00 52.09 201 THR A CA 1
ATOM 1456 C C . THR A 1 201 ? 36.555 -3.348 -28.932 1.00 52.09 201 THR A C 1
ATOM 1458 O O . THR A 1 201 ? 36.162 -4.167 -29.759 1.00 52.09 201 THR A O 1
ATOM 1461 N N . ARG A 1 202 ? 35.801 -2.996 -27.878 1.00 55.12 202 ARG A N 1
ATOM 1462 C CA . ARG A 1 202 ? 34.491 -3.584 -27.522 1.00 55.12 202 ARG A CA 1
ATOM 1463 C C . ARG A 1 202 ? 33.298 -2.642 -27.721 1.00 55.12 202 ARG A C 1
ATOM 1465 O O . ARG A 1 202 ? 32.171 -3.045 -27.443 1.00 55.12 202 ARG A O 1
ATOM 1472 N N . ALA A 1 203 ? 33.514 -1.435 -28.250 1.00 54.56 203 ALA A N 1
ATOM 1473 C CA . ALA A 1 203 ? 32.450 -0.475 -28.581 1.00 54.56 203 ALA A CA 1
ATOM 1474 C C . ALA A 1 203 ? 31.361 -1.065 -29.508 1.00 54.56 203 ALA A C 1
ATOM 1476 O O . ALA A 1 203 ? 30.201 -0.673 -29.433 1.00 54.56 203 ALA A O 1
ATOM 1477 N N . ALA A 1 204 ? 31.704 -2.087 -30.302 1.00 55.84 204 ALA A N 1
ATOM 1478 C CA . ALA A 1 204 ? 30.772 -2.841 -31.142 1.00 55.84 204 ALA A CA 1
ATOM 1479 C C . ALA A 1 204 ? 29.685 -3.626 -30.370 1.00 55.84 204 ALA A C 1
ATOM 1481 O O . ALA A 1 204 ? 28.742 -4.110 -30.986 1.00 55.84 204 ALA A O 1
ATOM 1482 N N . SER A 1 205 ? 29.797 -3.770 -29.043 1.00 64.50 205 SER A N 1
ATOM 1483 C CA . SER A 1 205 ? 28.820 -4.478 -28.197 1.00 64.50 205 SER A CA 1
ATOM 1484 C C . SER A 1 205 ? 27.947 -3.544 -27.348 1.00 64.50 205 SER A C 1
ATOM 1486 O O . SER A 1 205 ? 27.190 -4.026 -26.505 1.00 64.50 205 SER A O 1
ATOM 1488 N N . ALA A 1 206 ? 28.060 -2.223 -27.526 1.00 78.19 206 ALA A N 1
ATOM 1489 C CA . ALA A 1 206 ? 27.241 -1.239 -26.823 1.00 78.19 206 ALA A CA 1
ATOM 1490 C C . ALA A 1 206 ? 25.812 -1.244 -27.394 1.00 78.19 206 ALA A C 1
ATOM 1492 O O . ALA A 1 206 ? 25.519 -0.595 -28.397 1.00 78.19 206 ALA A O 1
ATOM 1493 N N . THR A 1 207 ? 24.925 -2.012 -26.766 1.00 85.75 207 THR A N 1
ATOM 1494 C CA . THR A 1 207 ? 23.529 -2.197 -27.192 1.00 85.75 207 THR A CA 1
ATOM 1495 C C . THR A 1 207 ? 22.578 -1.941 -26.026 1.00 85.75 207 THR A C 1
ATOM 1497 O O . THR A 1 207 ? 23.009 -1.814 -24.876 1.00 85.75 207 THR A O 1
ATOM 1500 N N . PHE A 1 208 ? 21.283 -1.857 -26.317 1.00 86.50 208 PHE A N 1
ATOM 1501 C CA . PHE A 1 208 ? 20.232 -1.849 -25.302 1.00 86.50 208 PHE A CA 1
ATOM 1502 C C . PHE A 1 208 ? 19.680 -3.258 -25.077 1.00 86.50 208 PHE A C 1
ATOM 1504 O O . PHE A 1 208 ? 19.440 -4.004 -26.026 1.00 86.50 208 PHE A O 1
ATOM 1511 N N . LYS A 1 209 ? 19.426 -3.606 -23.815 1.00 84.56 209 LYS A N 1
ATOM 1512 C CA . LYS A 1 209 ? 18.690 -4.809 -23.421 1.00 84.56 209 LYS A CA 1
ATOM 1513 C C . LYS A 1 209 ? 17.366 -4.409 -22.784 1.00 84.56 209 LYS A C 1
ATOM 1515 O O . LYS A 1 209 ? 17.300 -3.417 -22.064 1.00 84.56 209 LYS A O 1
ATOM 1520 N N . LYS A 1 210 ? 16.315 -5.183 -23.053 1.00 84.12 210 LYS A N 1
ATOM 1521 C CA . LYS A 1 210 ? 14.996 -4.965 -22.452 1.00 84.12 210 LYS A CA 1
ATOM 1522 C C . LYS A 1 210 ? 15.070 -5.154 -20.934 1.00 84.12 210 LYS A C 1
ATOM 1524 O O . LYS A 1 210 ? 15.704 -6.103 -20.464 1.00 84.12 210 LYS A O 1
ATOM 1529 N N . CYS A 1 211 ? 14.426 -4.259 -20.200 1.00 84.12 211 CYS A N 1
ATOM 1530 C CA . CYS A 1 211 ? 14.167 -4.425 -18.781 1.00 84.12 211 CYS A CA 1
ATOM 1531 C C . CYS A 1 211 ? 13.276 -5.656 -18.559 1.00 84.12 211 CYS A C 1
ATOM 1533 O O . CYS A 1 211 ? 12.460 -6.019 -19.412 1.00 84.12 211 CYS A O 1
ATOM 1535 N N . THR A 1 212 ? 13.461 -6.336 -17.433 1.00 82.50 212 THR A N 1
ATOM 1536 C CA . THR A 1 212 ? 12.658 -7.505 -17.060 1.00 82.50 212 THR A CA 1
ATOM 1537 C C . THR A 1 212 ? 11.467 -7.084 -16.198 1.00 82.50 212 THR A C 1
ATOM 1539 O O . THR A 1 212 ? 11.452 -5.993 -15.632 1.00 82.50 212 THR A O 1
ATOM 1542 N N . GLY A 1 213 ? 10.439 -7.935 -16.129 1.00 80.31 213 GLY A N 1
ATOM 1543 C CA . GLY A 1 213 ? 9.347 -7.787 -15.160 1.00 80.31 213 GLY A CA 1
ATOM 1544 C C . GLY A 1 213 ? 8.426 -6.576 -15.344 1.00 80.31 213 GLY A C 1
ATOM 1545 O O . GLY A 1 213 ? 7.912 -6.089 -14.353 1.00 80.31 213 GLY A O 1
ATOM 1546 N N . GLY A 1 214 ? 8.220 -6.062 -16.562 1.00 82.38 214 GLY A N 1
ATOM 1547 C CA . GLY A 1 214 ? 7.280 -4.945 -16.794 1.00 82.38 214 GLY A CA 1
ATOM 1548 C C . GLY A 1 214 ? 7.805 -3.558 -16.390 1.00 82.38 214 GLY A C 1
ATOM 1549 O O . GLY A 1 214 ? 7.038 -2.604 -16.288 1.00 82.38 214 GLY A O 1
ATOM 1550 N N . ALA A 1 215 ? 9.116 -3.421 -16.170 1.00 87.19 215 ALA A N 1
ATOM 1551 C CA . ALA A 1 215 ? 9.735 -2.127 -15.896 1.00 87.19 215 ALA A CA 1
ATOM 1552 C C . ALA A 1 215 ? 9.864 -1.259 -17.165 1.00 87.19 215 ALA A C 1
ATOM 1554 O O . ALA A 1 215 ? 10.385 -1.708 -18.192 1.00 87.19 215 ALA A O 1
ATOM 1555 N N . THR A 1 216 ? 9.460 0.012 -17.076 1.00 85.50 216 THR A N 1
ATOM 1556 C CA . THR A 1 216 ? 9.628 1.025 -18.140 1.00 85.50 216 THR A CA 1
ATOM 1557 C C . THR A 1 216 ? 10.993 1.694 -18.123 1.00 85.50 216 THR A C 1
ATOM 1559 O O . THR A 1 216 ? 11.440 2.224 -19.141 1.00 85.50 216 THR A O 1
ATOM 1562 N N . SER A 1 217 ? 11.695 1.632 -16.997 1.00 85.31 217 SER A N 1
ATOM 1563 C CA . SER A 1 217 ? 13.098 2.014 -16.895 1.00 85.31 217 SER A CA 1
ATOM 1564 C C . SER A 1 217 ? 13.794 1.156 -15.843 1.00 85.31 217 SER A C 1
ATOM 1566 O O . SER A 1 217 ? 13.182 0.740 -14.856 1.00 85.31 217 SER A O 1
ATOM 1568 N N . CYS A 1 218 ? 15.069 0.841 -16.074 1.00 84.56 218 CYS A N 1
ATOM 1569 C CA . CYS A 1 218 ? 15.842 0.002 -15.169 1.00 84.56 218 CYS A CA 1
ATOM 1570 C C . CYS A 1 218 ? 17.336 0.359 -15.170 1.00 84.56 218 CYS A C 1
ATOM 1572 O O . CYS A 1 218 ? 17.921 0.677 -16.209 1.00 84.56 218 CYS A O 1
ATOM 1574 N N . ALA A 1 219 ? 17.973 0.267 -14.003 1.00 79.50 219 ALA A N 1
ATOM 1575 C CA . ALA A 1 219 ? 19.414 0.459 -13.828 1.00 79.50 219 ALA A CA 1
ATOM 1576 C C . ALA A 1 219 ? 20.243 -0.694 -14.426 1.00 79.50 219 ALA A C 1
ATOM 1578 O O . ALA A 1 219 ? 21.436 -0.547 -14.681 1.00 79.50 219 ALA A O 1
ATOM 1579 N N . GLY A 1 220 ? 19.610 -1.842 -14.667 1.00 72.94 220 GLY A N 1
ATOM 1580 C CA . GLY A 1 220 ? 20.224 -3.011 -15.276 1.00 72.94 220 GLY A CA 1
ATOM 1581 C C . GLY A 1 220 ? 19.183 -4.082 -15.606 1.00 72.94 220 GLY A C 1
ATOM 1582 O O . GLY A 1 220 ? 18.018 -3.949 -15.241 1.00 72.94 220 GLY A O 1
ATOM 1583 N N . PRO A 1 221 ? 19.582 -5.168 -16.286 1.00 70.50 221 PRO A N 1
ATOM 1584 C CA . PRO A 1 221 ? 18.663 -6.210 -16.745 1.00 70.50 221 PRO A CA 1
ATOM 1585 C C . PRO A 1 221 ? 18.233 -7.197 -15.641 1.00 70.50 221 PRO A C 1
ATOM 1587 O O . PRO A 1 221 ? 17.727 -8.274 -15.955 1.00 70.50 221 PRO A O 1
ATOM 1590 N N . SER A 1 222 ? 18.501 -6.894 -14.368 1.00 76.69 222 SER A N 1
ATOM 1591 C CA . SER A 1 222 ? 18.107 -7.735 -13.236 1.00 76.69 222 SER A CA 1
ATOM 1592 C C . SER A 1 222 ? 16.648 -7.475 -12.850 1.00 76.69 222 SER A C 1
ATOM 1594 O O . SER A 1 222 ? 16.135 -6.375 -13.030 1.00 76.69 222 SER A O 1
ATOM 1596 N N . GLU A 1 223 ? 15.984 -8.475 -12.263 1.00 77.62 223 GLU A N 1
ATOM 1597 C CA . GLU A 1 223 ? 14.609 -8.331 -11.742 1.00 77.62 223 GLU A CA 1
ATOM 1598 C C . GLU A 1 223 ? 14.485 -7.269 -10.637 1.00 77.62 223 GLU A C 1
ATOM 1600 O O . GLU A 1 223 ? 13.403 -6.747 -10.398 1.00 77.62 223 GLU A O 1
ATOM 1605 N N . CYS A 1 224 ? 15.600 -6.944 -9.978 1.00 83.19 224 CYS A N 1
ATOM 1606 C CA . CYS A 1 224 ? 15.710 -5.915 -8.945 1.00 83.19 224 CYS A CA 1
ATOM 1607 C C . CYS A 1 224 ? 16.323 -4.605 -9.472 1.00 83.19 224 CYS A C 1
ATOM 1609 O O . CYS A 1 224 ? 16.834 -3.800 -8.698 1.00 83.19 224 CYS A O 1
ATOM 1611 N N . GLY A 1 225 ? 16.330 -4.413 -10.790 1.00 81.06 225 GLY A N 1
ATOM 1612 C CA . GLY A 1 225 ? 16.870 -3.224 -11.436 1.00 81.06 225 GLY A CA 1
ATOM 1613 C C . GLY A 1 225 ? 15.819 -2.178 -11.795 1.00 81.06 225 GLY A C 1
ATOM 1614 O O . GLY A 1 225 ? 16.191 -1.199 -12.432 1.00 81.06 225 GLY A O 1
ATOM 1615 N N . ALA A 1 226 ? 14.539 -2.373 -11.467 1.00 87.81 226 ALA A N 1
ATOM 1616 C CA . ALA A 1 226 ? 13.467 -1.476 -11.889 1.00 87.81 226 ALA A CA 1
ATOM 1617 C C . ALA A 1 226 ? 13.586 -0.102 -11.215 1.00 87.81 226 ALA A C 1
ATOM 1619 O O . ALA A 1 226 ? 13.824 -0.004 -10.013 1.00 87.81 226 ALA A O 1
ATOM 1620 N N . LEU A 1 227 ? 13.402 0.953 -12.007 1.00 86.75 227 LEU A N 1
ATOM 1621 C CA . LEU A 1 227 ? 13.323 2.345 -11.550 1.00 86.75 227 LEU A CA 1
ATOM 1622 C C . LEU A 1 227 ? 11.904 2.905 -11.717 1.00 86.75 227 LEU A C 1
ATOM 1624 O O . LEU A 1 227 ? 11.491 3.777 -10.960 1.00 86.75 227 LEU A O 1
ATOM 1628 N N . SER A 1 228 ? 11.152 2.381 -12.686 1.00 88.94 228 SER A N 1
ATOM 1629 C CA . SER A 1 228 ? 9.734 2.666 -12.893 1.00 88.94 228 SER A CA 1
ATOM 1630 C C . SER A 1 228 ? 9.023 1.435 -13.450 1.00 88.94 228 SER A C 1
ATOM 1632 O O . SER A 1 228 ? 9.621 0.642 -14.184 1.00 88.94 228 SER A O 1
ATOM 1634 N N . CYS A 1 229 ? 7.745 1.298 -13.115 1.00 90.62 229 CYS A N 1
ATOM 1635 C CA . CYS A 1 229 ? 6.876 0.209 -13.549 1.00 90.62 229 CYS A CA 1
ATOM 1636 C C . CYS A 1 229 ? 5.765 0.744 -14.451 1.00 90.62 229 CYS A C 1
ATOM 1638 O O . CYS A 1 229 ? 5.509 1.947 -14.470 1.00 90.62 229 CYS A O 1
ATOM 1640 N N . ASP A 1 230 ? 5.150 -0.146 -15.218 1.00 87.44 230 ASP A N 1
ATOM 1641 C CA . ASP A 1 230 ? 3.984 0.164 -16.044 1.00 87.44 230 ASP A CA 1
ATOM 1642 C C . ASP A 1 230 ? 2.918 -0.900 -15.808 1.00 87.44 230 ASP A C 1
ATOM 1644 O O . ASP A 1 230 ? 2.418 -1.012 -14.688 1.00 87.44 230 ASP A O 1
ATOM 1648 N N . VAL A 1 231 ? 2.633 -1.727 -16.806 1.00 87.62 231 VAL A N 1
ATOM 1649 C CA . VAL A 1 231 ? 1.659 -2.807 -16.709 1.00 87.62 231 VAL A CA 1
ATOM 1650 C C . VAL A 1 231 ? 2.314 -4.171 -16.889 1.00 87.62 231 VAL A C 1
ATOM 1652 O O . VAL A 1 231 ? 3.412 -4.297 -17.447 1.00 87.62 231 VAL A O 1
ATOM 1655 N N . ASP A 1 232 ? 1.653 -5.208 -16.388 1.00 86.12 232 ASP A N 1
ATOM 1656 C CA . ASP A 1 232 ? 2.014 -6.586 -16.692 1.00 86.12 232 ASP A CA 1
ATOM 1657 C C . ASP A 1 232 ? 1.536 -7.007 -18.095 1.00 86.12 232 ASP A C 1
ATOM 1659 O O . ASP A 1 232 ? 1.089 -6.196 -18.908 1.00 86.12 232 ASP A O 1
ATOM 1663 N N . THR A 1 233 ? 1.691 -8.291 -18.424 1.00 83.19 233 THR A N 1
ATOM 1664 C CA . THR A 1 233 ? 1.290 -8.835 -19.730 1.00 83.19 233 THR A CA 1
ATOM 1665 C C . THR A 1 233 ? -0.213 -8.796 -19.977 1.00 83.19 233 THR A C 1
ATOM 1667 O O . THR A 1 233 ? -0.618 -8.854 -21.137 1.00 83.19 233 THR A O 1
ATOM 1670 N N . ASP A 1 234 ? -1.010 -8.694 -18.915 1.00 85.31 234 ASP A N 1
ATOM 1671 C CA . ASP A 1 234 ? -2.469 -8.654 -18.965 1.00 85.31 234 ASP A CA 1
ATOM 1672 C C . ASP A 1 234 ? -2.996 -7.205 -18.980 1.00 85.31 234 ASP A C 1
ATOM 1674 O O . ASP A 1 234 ? -4.195 -6.981 -19.132 1.00 85.31 234 ASP A O 1
ATOM 1678 N N . GLY A 1 235 ? -2.101 -6.212 -18.895 1.00 84.88 235 GLY A N 1
ATOM 1679 C CA . GLY A 1 235 ? -2.443 -4.790 -18.858 1.00 84.88 235 GLY A CA 1
ATOM 1680 C C . GLY A 1 235 ? -2.743 -4.261 -17.453 1.00 84.88 235 GLY A C 1
ATOM 1681 O O . GLY A 1 235 ? -3.185 -3.120 -17.323 1.00 84.88 235 GLY A O 1
ATOM 1682 N N . GLU A 1 236 ? -2.488 -5.048 -16.406 1.00 89.62 236 GLU A N 1
ATOM 1683 C CA . GLU A 1 236 ? -2.737 -4.645 -15.022 1.00 89.62 236 GLU A CA 1
ATOM 1684 C C . GLU A 1 236 ? -1.573 -3.817 -14.455 1.00 89.62 236 GLU A C 1
ATOM 1686 O O . GLU A 1 236 ? -0.406 -4.124 -14.719 1.00 89.62 236 GLU A O 1
ATOM 1691 N N . PRO A 1 237 ? -1.846 -2.776 -13.643 1.00 90.75 237 PRO A N 1
ATOM 1692 C CA . PRO A 1 237 ? -0.817 -1.876 -13.139 1.00 90.75 237 PRO A CA 1
ATOM 1693 C C . PRO A 1 237 ? 0.139 -2.576 -12.168 1.00 90.75 237 PRO A C 1
ATOM 1695 O O . PRO A 1 237 ? -0.268 -3.216 -11.191 1.00 90.75 237 PRO A O 1
ATOM 1698 N N . LEU A 1 238 ? 1.432 -2.370 -12.401 1.00 92.81 238 LEU A N 1
ATOM 1699 C CA . LEU A 1 238 ? 2.516 -2.838 -11.551 1.00 92.81 238 LEU A CA 1
ATOM 1700 C C . LEU A 1 238 ? 2.985 -1.744 -10.588 1.00 92.81 238 LEU A C 1
ATOM 1702 O O . LEU A 1 238 ? 2.932 -0.549 -10.873 1.00 92.81 238 LEU A O 1
ATOM 1706 N N . PHE A 1 239 ? 3.486 -2.184 -9.439 1.00 93.38 239 PHE A N 1
ATOM 1707 C CA . PHE A 1 239 ? 3.942 -1.350 -8.339 1.00 93.38 239 PHE A CA 1
ATOM 1708 C C . PHE A 1 239 ? 5.434 -1.554 -8.105 1.00 93.38 239 PHE A C 1
ATOM 1710 O O . PHE A 1 239 ? 5.932 -2.684 -8.101 1.00 93.38 239 PHE A O 1
ATOM 1717 N N . LEU A 1 240 ? 6.149 -0.454 -7.886 1.00 92.38 240 LEU A N 1
ATOM 1718 C CA . LEU A 1 240 ? 7.571 -0.478 -7.573 1.00 92.38 240 LEU A CA 1
ATOM 1719 C C . LEU A 1 240 ? 7.771 -0.918 -6.115 1.00 92.38 240 LEU A C 1
ATOM 1721 O O . LEU A 1 240 ? 7.451 -0.171 -5.190 1.00 92.38 240 LEU A O 1
ATOM 1725 N N . ARG A 1 241 ? 8.303 -2.127 -5.902 1.00 90.38 241 ARG A N 1
ATOM 1726 C CA . ARG A 1 241 ? 8.598 -2.683 -4.571 1.00 90.38 241 ARG A CA 1
ATOM 1727 C C . ARG A 1 241 ? 10.105 -2.744 -4.323 1.00 90.38 241 ARG A C 1
ATOM 1729 O O . ARG A 1 241 ? 10.803 -3.339 -5.149 1.00 90.38 241 ARG A O 1
ATOM 1736 N N . PRO A 1 242 ? 10.621 -2.216 -3.199 1.00 86.88 242 PRO A N 1
ATOM 1737 C CA . PRO A 1 242 ? 12.015 -2.410 -2.812 1.00 86.88 242 PRO A CA 1
ATOM 1738 C C . PRO A 1 242 ? 12.377 -3.899 -2.727 1.00 86.88 242 PRO A C 1
ATOM 1740 O O . PRO A 1 242 ? 11.615 -4.709 -2.203 1.00 86.88 242 PRO A O 1
ATOM 1743 N N . CYS A 1 243 ? 13.547 -4.279 -3.234 1.00 80.19 243 CYS A N 1
ATOM 1744 C CA . CYS A 1 243 ? 14.033 -5.647 -3.090 1.00 80.19 243 CYS A CA 1
ATOM 1745 C C . CYS A 1 243 ? 14.663 -5.868 -1.706 1.00 80.19 243 CYS A C 1
ATOM 1747 O O . CYS A 1 243 ? 15.535 -5.108 -1.287 1.00 80.19 243 CYS A O 1
ATOM 1749 N N . GLY A 1 244 ? 14.284 -6.956 -1.025 1.00 70.69 244 GLY A N 1
ATOM 1750 C CA . GLY A 1 244 ? 14.851 -7.337 0.272 1.00 70.69 244 GLY A CA 1
ATOM 1751 C C . GLY A 1 244 ? 16.364 -7.621 0.250 1.00 70.69 244 GLY A C 1
ATOM 1752 O O . GLY A 1 244 ? 16.959 -7.937 -0.787 1.00 70.69 244 GLY A O 1
ATOM 1753 N N . TYR A 1 245 ? 16.994 -7.560 1.432 1.00 57.69 245 TYR A N 1
ATOM 1754 C CA . TYR A 1 245 ? 18.455 -7.618 1.634 1.00 57.69 245 TYR A CA 1
ATOM 1755 C C . TYR A 1 245 ? 19.138 -8.844 1.001 1.00 57.69 245 TYR A C 1
ATOM 1757 O O . TYR A 1 245 ? 20.260 -8.751 0.501 1.00 57.69 245 TYR A O 1
ATOM 1765 N N . GLN A 1 246 ? 18.459 -9.995 0.938 1.00 55.50 246 GLN A N 1
ATOM 1766 C CA . GLN A 1 246 ? 19.031 -11.203 0.329 1.00 55.50 246 GLN A CA 1
ATOM 1767 C C . GLN A 1 246 ? 19.213 -11.096 -1.193 1.00 55.50 246 GLN A C 1
ATOM 1769 O O . GLN A 1 246 ? 20.171 -11.651 -1.735 1.00 55.50 246 GLN A O 1
ATOM 1774 N N . LYS A 1 247 ? 18.352 -10.339 -1.887 1.00 54.66 247 LYS A N 1
ATOM 1775 C CA . LYS A 1 247 ? 18.476 -10.100 -3.334 1.00 54.66 247 LYS A CA 1
ATOM 1776 C C . LYS A 1 247 ? 19.500 -9.003 -3.663 1.00 54.66 247 LYS A C 1
ATOM 1778 O O . LYS A 1 247 ? 19.984 -8.954 -4.792 1.00 54.66 247 LYS A O 1
ATOM 1783 N N . MET A 1 248 ? 19.909 -8.191 -2.679 1.00 53.09 248 MET A N 1
ATOM 1784 C CA . MET A 1 248 ? 20.892 -7.109 -2.854 1.00 53.09 248 MET A CA 1
ATOM 1785 C C . MET A 1 248 ? 22.324 -7.605 -3.122 1.00 53.09 248 MET A C 1
ATOM 1787 O O . MET A 1 248 ? 23.091 -6.903 -3.768 1.00 53.09 248 MET A O 1
ATOM 1791 N N . ARG A 1 249 ? 22.718 -8.813 -2.685 1.00 51.69 249 ARG A N 1
ATOM 1792 C CA . ARG A 1 249 ? 24.116 -9.290 -2.823 1.00 51.69 249 ARG A CA 1
ATOM 1793 C C . ARG A 1 249 ? 24.571 -9.566 -4.265 1.00 51.69 249 ARG A C 1
ATOM 1795 O O . ARG A 1 249 ? 25.768 -9.698 -4.495 1.00 51.69 249 ARG A O 1
ATOM 1802 N N . ARG A 1 250 ? 23.647 -9.695 -5.225 1.00 52.75 250 ARG A N 1
ATOM 1803 C CA . ARG A 1 250 ? 23.956 -10.058 -6.626 1.00 52.75 250 ARG A CA 1
ATOM 1804 C C . ARG A 1 250 ? 23.935 -8.885 -7.609 1.00 52.75 250 ARG A C 1
ATOM 1806 O O . ARG A 1 250 ? 24.380 -9.052 -8.738 1.00 52.75 250 ARG A O 1
ATOM 1813 N N . SER A 1 251 ? 23.413 -7.732 -7.209 1.00 51.59 251 SER A N 1
ATOM 1814 C CA . SER A 1 251 ? 23.226 -6.560 -8.067 1.00 51.59 251 SER A CA 1
ATOM 1815 C C . SER A 1 251 ? 23.933 -5.410 -7.358 1.00 51.59 251 SER A C 1
ATOM 1817 O O . SER A 1 251 ? 23.624 -5.141 -6.205 1.00 51.59 251 SER A O 1
ATOM 1819 N N . GLY A 1 252 ? 24.968 -4.819 -7.948 1.00 52.94 252 GLY A N 1
ATOM 1820 C CA . GLY A 1 252 ? 25.701 -3.709 -7.332 1.00 52.94 252 GLY A CA 1
ATOM 1821 C C . GLY A 1 252 ? 24.936 -2.385 -7.451 1.00 52.94 252 GLY A C 1
ATOM 1822 O O . GLY A 1 252 ? 24.295 -2.157 -8.470 1.00 52.94 252 GLY A O 1
ATOM 1823 N N . ASN A 1 253 ? 25.102 -1.521 -6.439 1.00 52.69 253 ASN A N 1
ATOM 1824 C CA . ASN A 1 253 ? 24.542 -0.171 -6.218 1.00 52.69 253 ASN A CA 1
ATOM 1825 C C . ASN A 1 253 ? 23.126 -0.052 -5.613 1.00 52.69 253 ASN A C 1
ATOM 1827 O O . ASN A 1 253 ? 22.210 -0.775 -5.957 1.00 52.69 253 ASN A O 1
ATOM 1831 N N . GLY A 1 254 ? 22.970 0.858 -4.642 1.00 55.09 254 GLY A N 1
ATOM 1832 C CA . GLY A 1 254 ? 21.753 1.040 -3.839 1.00 55.09 254 GLY A CA 1
ATOM 1833 C C . GLY A 1 254 ? 20.566 1.614 -4.622 1.00 55.09 254 GLY A C 1
ATOM 1834 O O . GLY A 1 254 ? 20.761 2.371 -5.569 1.00 55.09 254 GLY A O 1
ATOM 1835 N N . ASN A 1 255 ? 19.353 1.275 -4.163 1.00 59.00 255 ASN A N 1
ATOM 1836 C CA . ASN A 1 255 ? 18.020 1.544 -4.745 1.00 59.00 255 ASN A CA 1
ATOM 1837 C C . ASN A 1 255 ? 17.537 0.495 -5.760 1.00 59.00 255 ASN A C 1
ATOM 1839 O O . ASN A 1 255 ? 17.137 0.808 -6.877 1.00 59.00 255 ASN A O 1
ATOM 1843 N N . HIS A 1 256 ? 17.556 -0.770 -5.342 1.00 77.81 256 HIS A N 1
ATOM 1844 C CA . HIS A 1 256 ? 17.004 -1.882 -6.107 1.00 77.81 256 HIS A CA 1
ATOM 1845 C C . HIS A 1 256 ? 15.521 -2.085 -5.827 1.00 77.81 256 HIS A C 1
ATOM 1847 O O . HIS A 1 256 ? 15.131 -2.338 -4.684 1.00 77.81 256 HIS A O 1
ATOM 1853 N N . ALA A 1 257 ? 14.717 -2.050 -6.883 1.00 86.94 257 ALA A N 1
ATOM 1854 C CA . ALA A 1 257 ? 13.304 -2.359 -6.826 1.00 86.94 257 ALA A CA 1
ATOM 1855 C C . ALA A 1 257 ? 12.900 -3.313 -7.954 1.00 86.94 257 ALA A C 1
ATOM 1857 O O . ALA A 1 257 ? 13.578 -3.443 -8.975 1.00 86.94 257 ALA A O 1
ATOM 1858 N N . SER A 1 258 ? 11.791 -4.003 -7.738 1.00 89.69 258 SER A N 1
ATOM 1859 C CA . SER A 1 258 ? 11.143 -4.888 -8.700 1.00 89.69 258 SER A CA 1
ATOM 1860 C C . SER A 1 258 ? 9.713 -4.428 -8.921 1.00 89.69 258 SER A C 1
ATOM 1862 O O . SER A 1 258 ? 9.074 -3.950 -7.984 1.00 89.69 258 SER A O 1
ATOM 1864 N N . CYS A 1 259 ? 9.195 -4.631 -10.123 1.00 90.81 259 CYS A N 1
ATOM 1865 C CA . CYS A 1 259 ? 7.789 -4.400 -10.410 1.00 90.81 259 CYS A CA 1
ATOM 1866 C C . CYS A 1 259 ? 6.968 -5.624 -10.005 1.00 90.81 259 CYS A C 1
ATOM 1868 O O . CYS A 1 259 ? 7.291 -6.751 -10.386 1.00 90.81 259 CYS A O 1
ATOM 1870 N N . VAL A 1 260 ? 5.930 -5.407 -9.203 1.00 91.56 260 VAL A N 1
ATOM 1871 C CA . VAL A 1 260 ? 5.057 -6.469 -8.694 1.00 91.56 260 VAL A CA 1
ATOM 1872 C C . VAL A 1 260 ? 3.593 -6.069 -8.809 1.00 91.56 260 VAL A C 1
ATOM 1874 O O . VAL A 1 260 ? 3.271 -4.886 -8.859 1.00 91.56 260 VAL A O 1
ATOM 1877 N N . ARG A 1 261 ? 2.688 -7.047 -8.843 1.00 91.94 261 ARG A N 1
ATOM 1878 C CA . ARG A 1 261 ? 1.247 -6.770 -8.804 1.00 91.94 261 ARG A CA 1
ATOM 1879 C C . ARG A 1 261 ? 0.818 -6.259 -7.429 1.00 91.94 261 ARG A C 1
ATOM 1881 O O . ARG A 1 261 ? 1.513 -6.459 -6.432 1.00 91.94 261 ARG A O 1
ATOM 1888 N N . ARG A 1 262 ? -0.356 -5.627 -7.373 1.00 90.81 262 ARG A N 1
ATOM 1889 C CA . ARG A 1 262 ? -0.931 -5.037 -6.151 1.00 90.81 262 ARG A CA 1
ATOM 1890 C C . ARG A 1 262 ? -0.955 -6.008 -4.963 1.00 90.81 262 ARG A C 1
ATOM 1892 O O . ARG A 1 262 ? -0.545 -5.639 -3.868 1.00 90.81 262 ARG A O 1
ATOM 1899 N N . ASP A 1 263 ? -1.387 -7.249 -5.187 1.00 87.75 263 ASP A N 1
ATOM 1900 C CA . ASP A 1 263 ? -1.480 -8.320 -4.178 1.00 87.75 263 ASP A CA 1
ATOM 1901 C C . ASP A 1 263 ? -0.119 -8.728 -3.597 1.00 87.75 263 ASP A C 1
ATOM 1903 O O . ASP A 1 263 ? -0.030 -9.336 -2.534 1.00 87.75 263 ASP A O 1
ATOM 1907 N N . LYS A 1 264 ? 0.963 -8.379 -4.290 1.00 88.88 264 LYS A N 1
ATOM 1908 C CA . LYS A 1 264 ? 2.334 -8.665 -3.876 1.00 88.88 264 LYS A CA 1
ATOM 1909 C C . LYS A 1 264 ? 2.965 -7.534 -3.078 1.00 88.88 264 LYS A C 1
ATOM 1911 O O . LYS A 1 264 ? 4.030 -7.747 -2.505 1.00 88.88 264 LYS A O 1
ATOM 1916 N N . CYS A 1 265 ? 2.325 -6.370 -2.965 1.00 88.81 265 CYS A N 1
ATOM 1917 C CA . CYS A 1 265 ? 2.770 -5.374 -1.993 1.00 88.81 265 CYS A CA 1
ATOM 1918 C C . CYS A 1 265 ? 2.513 -5.840 -0.553 1.00 88.81 265 CYS A C 1
ATOM 1920 O O . CYS A 1 265 ? 3.350 -5.589 0.292 1.00 88.81 265 CYS A O 1
ATOM 1922 N N . SER A 1 266 ? 1.435 -6.575 -0.260 1.00 82.06 266 SER A N 1
ATOM 1923 C CA . SER A 1 266 ? 1.157 -7.050 1.111 1.00 82.06 266 SER A CA 1
ATOM 1924 C C . SER A 1 266 ? 2.149 -8.091 1.641 1.00 82.06 266 SER A C 1
ATOM 1926 O O . SER A 1 266 ? 2.121 -8.431 2.822 1.00 82.06 266 SER A O 1
ATOM 1928 N N . GLU A 1 267 ? 3.037 -8.601 0.788 1.00 75.19 267 GLU A N 1
ATOM 1929 C CA . GLU A 1 267 ? 4.175 -9.402 1.227 1.00 75.19 267 GLU A CA 1
ATOM 1930 C C . GLU A 1 267 ? 5.205 -8.484 1.914 1.00 75.19 267 GLU A C 1
ATOM 1932 O O . GLU A 1 267 ? 5.564 -7.438 1.382 1.00 75.19 267 GLU A O 1
ATOM 1937 N N . GLU A 1 268 ? 5.715 -8.892 3.080 1.00 72.38 268 GLU A N 1
ATOM 1938 C CA . GLU A 1 268 ? 6.793 -8.189 3.805 1.00 72.38 268 GLU A CA 1
ATOM 1939 C C . GLU A 1 268 ? 6.425 -6.811 4.402 1.00 72.38 268 GLU A C 1
ATOM 1941 O O . GLU A 1 268 ? 7.298 -5.959 4.541 1.00 72.38 268 GLU A O 1
ATOM 1946 N N . GLN A 1 269 ? 5.173 -6.604 4.835 1.00 86.75 269 GLN A N 1
ATOM 1947 C CA . GLN A 1 269 ? 4.726 -5.381 5.536 1.00 86.75 269 GLN A CA 1
ATOM 1948 C C . GLN A 1 269 ? 4.692 -4.117 4.663 1.00 86.75 269 GLN A C 1
ATOM 1950 O O . GLN A 1 269 ? 5.007 -3.023 5.133 1.00 86.75 269 GLN A O 1
ATOM 1955 N N . TYR A 1 270 ? 4.296 -4.248 3.395 1.00 90.44 270 TYR A N 1
ATOM 1956 C CA . TYR A 1 270 ? 4.019 -3.107 2.523 1.00 90.44 270 TYR A CA 1
ATOM 1957 C C . TYR A 1 270 ? 2.540 -3.069 2.115 1.00 90.44 270 TYR A C 1
ATOM 1959 O O . TYR A 1 270 ? 1.796 -4.037 2.257 1.00 90.44 270 TYR A O 1
ATOM 1967 N N . TRP A 1 271 ? 2.106 -1.940 1.570 1.00 92.69 271 TRP A N 1
ATOM 1968 C CA . TRP A 1 271 ? 0.818 -1.768 0.909 1.00 92.69 271 TRP A CA 1
ATOM 1969 C C . TRP A 1 271 ? 1.008 -1.052 -0.425 1.00 92.69 271 TRP A C 1
ATOM 1971 O O . TRP A 1 271 ? 2.031 -0.410 -0.666 1.00 92.69 271 TRP A O 1
ATOM 1981 N N . ALA A 1 272 ? 0.041 -1.202 -1.322 1.00 93.12 272 ALA A N 1
ATOM 1982 C CA . ALA A 1 272 ? 0.103 -0.630 -2.659 1.00 93.12 272 ALA A CA 1
ATOM 1983 C C . ALA A 1 272 ? -0.435 0.809 -2.669 1.00 93.12 272 ALA A C 1
ATOM 1985 O O . ALA A 1 272 ? -1.648 1.017 -2.639 1.00 93.12 272 ALA A O 1
ATOM 1986 N N . ASP A 1 273 ? 0.454 1.797 -2.773 1.00 92.31 273 ASP A N 1
ATOM 1987 C CA . ASP A 1 273 ? 0.078 3.198 -2.953 1.00 92.31 273 ASP A CA 1
ATOM 1988 C C . ASP A 1 273 ? -0.294 3.443 -4.416 1.00 92.31 273 ASP A C 1
ATOM 1990 O O . ASP A 1 273 ? 0.561 3.587 -5.292 1.00 92.31 273 ASP A O 1
ATOM 1994 N N . ILE A 1 274 ? -1.602 3.457 -4.679 1.00 90.19 274 ILE A N 1
ATOM 1995 C CA . ILE A 1 274 ? -2.181 3.605 -6.021 1.00 90.19 274 ILE A CA 1
ATOM 1996 C C . ILE A 1 274 ? -1.826 4.965 -6.633 1.00 90.19 274 ILE A C 1
ATOM 1998 O O . ILE A 1 274 ? -1.707 5.066 -7.848 1.00 90.19 274 ILE A O 1
ATOM 2002 N N . SER A 1 275 ? -1.613 6.000 -5.816 1.00 89.94 275 SER A N 1
ATOM 2003 C CA . SER A 1 275 ? -1.303 7.342 -6.320 1.00 89.94 275 SER A CA 1
ATOM 2004 C C . SER A 1 275 ? 0.116 7.443 -6.877 1.00 89.94 275 SER A C 1
ATOM 2006 O O . SER A 1 275 ? 0.356 8.152 -7.853 1.00 89.94 275 SER A O 1
ATOM 2008 N N . THR A 1 276 ? 1.055 6.711 -6.277 1.00 89.94 276 THR A N 1
ATOM 2009 C CA . THR A 1 276 ? 2.472 6.735 -6.660 1.00 89.94 276 THR A CA 1
ATOM 2010 C C . THR A 1 276 ? 2.910 5.489 -7.426 1.00 89.94 276 THR A C 1
ATOM 2012 O O . THR A 1 276 ? 4.034 5.456 -7.919 1.00 89.94 276 THR A O 1
ATOM 2015 N N . HIS A 1 277 ? 2.047 4.472 -7.542 1.00 90.50 277 HIS A N 1
ATOM 2016 C CA . HIS A 1 277 ? 2.381 3.146 -8.072 1.00 90.50 277 HIS A CA 1
ATOM 2017 C C . HIS A 1 277 ? 3.617 2.537 -7.383 1.00 90.50 277 HIS A C 1
ATOM 2019 O O . HIS A 1 277 ? 4.480 1.920 -8.013 1.00 90.50 277 HIS A O 1
ATOM 2025 N N . THR A 1 278 ? 3.711 2.703 -6.061 1.00 91.69 278 THR A N 1
ATOM 2026 C CA . THR A 1 278 ? 4.797 2.146 -5.240 1.00 91.69 278 THR A CA 1
ATOM 2027 C C . THR A 1 278 ? 4.246 1.254 -4.135 1.00 91.69 278 THR A C 1
ATOM 2029 O O . THR A 1 278 ? 3.162 1.500 -3.610 1.00 91.69 278 THR A O 1
ATOM 2032 N N . CYS A 1 279 ? 4.981 0.205 -3.765 1.00 92.44 279 CYS A N 1
ATOM 2033 C CA . CYS A 1 279 ? 4.711 -0.483 -2.509 1.00 92.44 279 CYS A CA 1
ATOM 2034 C C . CYS A 1 279 ? 5.377 0.315 -1.381 1.00 92.44 279 CYS A C 1
ATOM 2036 O O . CYS A 1 279 ? 6.599 0.497 -1.395 1.00 92.44 279 CYS A O 1
ATOM 2038 N N . ARG A 1 280 ? 4.600 0.777 -0.399 1.00 91.00 280 ARG A N 1
ATOM 2039 C CA . ARG A 1 280 ? 5.087 1.567 0.742 1.00 91.00 280 ARG A CA 1
ATOM 2040 C C . ARG A 1 280 ? 4.994 0.763 2.033 1.00 91.00 280 ARG A C 1
ATOM 2042 O O . ARG A 1 280 ? 4.052 -0.009 2.169 1.00 91.00 280 ARG A O 1
ATOM 2049 N N . PRO A 1 281 ? 5.967 0.890 2.949 1.00 90.69 281 PRO A N 1
ATOM 2050 C CA . PRO A 1 281 ? 5.935 0.139 4.193 1.00 90.69 281 PRO A CA 1
ATOM 2051 C C . PRO A 1 281 ? 4.736 0.577 5.034 1.00 90.69 281 PRO A C 1
ATOM 2053 O O . PRO A 1 281 ? 4.434 1.772 5.102 1.00 90.69 281 PRO A O 1
ATOM 2056 N N . CYS A 1 282 ? 4.088 -0.397 5.664 1.00 92.12 282 CYS A N 1
ATOM 2057 C CA . CYS A 1 282 ? 3.071 -0.166 6.676 1.00 92.12 282 CYS A CA 1
ATOM 2058 C C . CYS A 1 282 ? 3.657 0.555 7.894 1.00 92.12 282 CYS A C 1
ATOM 2060 O O . CYS A 1 282 ? 4.866 0.505 8.145 1.00 92.12 282 CYS A O 1
ATOM 2062 N N . ASP A 1 283 ? 2.787 1.184 8.683 1.00 90.69 283 ASP A N 1
ATOM 2063 C CA . ASP A 1 283 ? 3.190 1.797 9.944 1.00 90.69 283 ASP A CA 1
ATOM 2064 C C . ASP A 1 283 ? 3.757 0.772 10.935 1.00 90.69 283 ASP A C 1
ATOM 2066 O O . ASP A 1 283 ? 3.459 -0.428 10.901 1.00 90.69 283 ASP A O 1
ATOM 2070 N N . GLY A 1 284 ? 4.613 1.261 11.836 1.00 88.12 284 GLY A N 1
ATOM 2071 C CA . GLY A 1 284 ? 5.304 0.430 12.814 1.00 88.12 284 GLY A CA 1
ATOM 2072 C C . GLY A 1 284 ? 4.324 -0.386 13.655 1.00 88.12 284 GLY A C 1
ATOM 2073 O O . GLY A 1 284 ? 3.532 0.174 14.403 1.00 88.12 284 GLY A O 1
ATOM 2074 N N . GLY A 1 285 ? 4.415 -1.713 13.553 1.00 88.50 285 GLY A N 1
ATOM 2075 C CA . GLY A 1 285 ? 3.544 -2.641 14.275 1.00 88.50 285 GLY A CA 1
ATOM 2076 C C . GLY A 1 285 ? 2.463 -3.310 13.430 1.00 88.50 285 GLY A C 1
ATOM 2077 O O . GLY A 1 285 ? 1.990 -4.385 13.797 1.00 88.50 285 GLY A O 1
ATOM 2078 N N . ALA A 1 286 ? 2.147 -2.767 12.255 1.00 93.12 286 ALA A N 1
ATOM 2079 C CA . ALA A 1 286 ? 1.285 -3.438 11.293 1.00 93.12 286 ALA A CA 1
ATOM 2080 C C . ALA A 1 286 ? 2.062 -4.520 10.519 1.00 93.12 286 ALA A C 1
ATOM 2082 O O . ALA A 1 286 ? 3.184 -4.316 10.045 1.00 93.12 286 ALA A O 1
ATOM 2083 N N . ALA A 1 287 ? 1.463 -5.704 10.405 1.00 90.69 287 ALA A N 1
ATOM 2084 C CA . ALA A 1 287 ? 1.943 -6.775 9.533 1.00 90.69 287 ALA A CA 1
ATOM 2085 C C . ALA A 1 287 ? 1.350 -6.640 8.125 1.00 90.69 287 ALA A C 1
ATOM 2087 O O . ALA A 1 287 ? 2.059 -6.842 7.141 1.00 90.69 287 ALA A O 1
ATOM 2088 N N . THR A 1 288 ? 0.079 -6.243 8.032 1.00 92.06 288 THR A N 1
ATOM 2089 C CA . THR A 1 288 ? -0.590 -5.866 6.782 1.00 92.06 288 THR A CA 1
ATOM 2090 C C . THR A 1 288 ? -1.402 -4.594 6.994 1.00 92.06 288 THR A C 1
ATOM 2092 O O . THR A 1 288 ? -1.944 -4.363 8.076 1.00 92.06 288 THR A O 1
ATOM 2095 N N . CYS A 1 289 ? -1.517 -3.766 5.958 1.00 93.31 289 CYS A N 1
ATOM 2096 C CA . CYS A 1 289 ? -2.222 -2.490 6.017 1.00 93.31 289 CYS A CA 1
ATOM 2097 C C . CYS A 1 289 ? -2.800 -2.107 4.646 1.00 93.31 289 CYS A C 1
ATOM 2099 O O . CYS A 1 289 ? -2.416 -2.664 3.616 1.00 93.31 289 CYS A O 1
ATOM 2101 N N . THR A 1 290 ? -3.731 -1.156 4.635 1.00 91.88 290 THR A N 1
ATOM 2102 C CA . THR A 1 290 ? -4.302 -0.552 3.417 1.00 91.88 290 THR A CA 1
ATOM 2103 C C . THR A 1 290 ? -3.767 0.852 3.140 1.00 91.88 290 THR A C 1
ATOM 2105 O O . THR A 1 290 ? -4.138 1.460 2.140 1.00 91.88 290 THR A O 1
ATOM 2108 N N . GLY A 1 291 ? -2.929 1.377 4.031 1.00 91.25 291 GLY A N 1
ATOM 2109 C CA . GLY A 1 291 ? -2.446 2.750 4.038 1.00 91.25 291 GLY A CA 1
ATOM 2110 C C . GLY A 1 291 ? -1.489 2.984 5.205 1.00 91.25 291 GLY A C 1
ATOM 2111 O O . GLY A 1 291 ? -1.129 2.039 5.905 1.00 91.25 291 GLY A O 1
ATOM 2112 N N . ASN A 1 292 ? -1.134 4.251 5.419 1.00 90.19 292 ASN A N 1
ATOM 2113 C CA . ASN A 1 292 ? -0.502 4.723 6.652 1.00 90.19 292 ASN A CA 1
ATOM 2114 C C . ASN A 1 292 ? -1.440 5.718 7.348 1.00 90.19 292 ASN A C 1
ATOM 2116 O O . ASN A 1 292 ? -2.212 6.414 6.682 1.00 90.19 292 ASN A O 1
ATOM 2120 N N . GLY A 1 293 ? -1.324 5.822 8.666 1.00 87.75 293 GLY A N 1
ATOM 2121 C CA . GLY A 1 293 ? -2.199 6.577 9.551 1.00 87.75 293 GLY A CA 1
ATOM 2122 C C . GLY A 1 293 ? -3.084 5.669 10.404 1.00 87.75 293 GLY A C 1
ATOM 2123 O O . GLY A 1 293 ? -3.128 4.449 10.221 1.00 87.75 293 GLY A O 1
ATOM 2124 N N . GLU A 1 294 ? -3.804 6.289 11.337 1.00 87.88 294 GLU A N 1
ATOM 2125 C CA . GLU A 1 294 ? -4.748 5.585 12.207 1.00 87.88 294 GLU A CA 1
ATOM 2126 C C . GLU A 1 294 ? -5.825 4.860 11.386 1.00 87.88 294 GLU A C 1
ATOM 2128 O O . GLU A 1 294 ? -6.317 5.366 10.373 1.00 87.88 294 GLU A O 1
ATOM 2133 N N . GLY A 1 295 ? -6.163 3.650 11.817 1.00 90.69 295 GLY A N 1
ATOM 2134 C CA . GLY A 1 295 ? -7.201 2.813 11.226 1.00 90.69 295 GLY A CA 1
ATOM 2135 C C . GLY A 1 295 ? -6.848 2.120 9.911 1.00 90.69 295 GLY A C 1
ATOM 2136 O O . GLY A 1 295 ? -7.727 1.590 9.230 1.00 90.69 295 GLY A O 1
ATOM 2137 N N . THR A 1 296 ? -5.572 2.116 9.521 1.00 94.12 296 THR A N 1
ATOM 2138 C CA . THR A 1 296 ? -5.123 1.513 8.256 1.00 94.12 296 THR A CA 1
ATOM 2139 C C . THR A 1 296 ? -4.578 0.092 8.393 1.00 94.12 296 THR A C 1
ATOM 2141 O O . THR A 1 296 ? -4.372 -0.587 7.379 1.00 94.12 296 THR A O 1
ATOM 2144 N N . ALA A 1 297 ? -4.334 -0.392 9.613 1.00 94.56 297 ALA A N 1
ATOM 2145 C CA . ALA A 1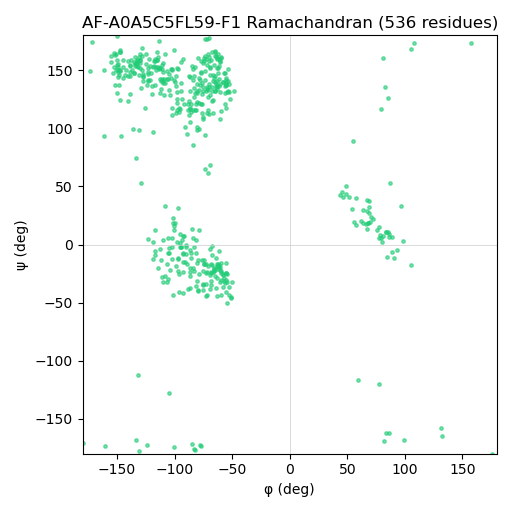 297 ? -3.839 -1.740 9.844 1.00 94.56 297 ALA A CA 1
ATOM 2146 C C . ALA A 1 297 ? -4.958 -2.777 9.665 1.00 94.56 297 ALA A C 1
ATOM 2148 O O . ALA A 1 297 ? -6.089 -2.600 10.108 1.00 94.56 297 ALA A O 1
ATOM 2149 N N . THR A 1 298 ? -4.619 -3.898 9.027 1.00 93.25 298 THR A N 1
ATOM 2150 C CA . THR A 1 298 ? -5.524 -5.049 8.838 1.00 93.25 298 THR A CA 1
ATOM 2151 C C . THR A 1 298 ? -5.051 -6.292 9.584 1.00 93.25 298 THR A C 1
ATOM 2153 O O . THR A 1 298 ? -5.841 -7.191 9.852 1.00 93.25 298 THR A O 1
ATOM 2156 N N . SER A 1 299 ? -3.768 -6.347 9.943 1.00 93.00 299 SER A N 1
ATOM 2157 C CA . SER A 1 299 ? -3.213 -7.313 10.888 1.00 93.00 299 SER A CA 1
ATOM 2158 C C . SER A 1 299 ? -1.951 -6.744 11.525 1.00 93.00 299 SER A C 1
ATOM 2160 O O . SER A 1 299 ? -1.293 -5.867 10.955 1.00 93.00 299 SER A O 1
ATOM 2162 N N . CYS A 1 300 ? -1.595 -7.256 12.698 1.00 93.69 300 CYS A N 1
ATOM 2163 C CA . CYS A 1 300 ? -0.472 -6.759 13.480 1.00 93.69 300 CYS A CA 1
ATOM 2164 C C . CYS A 1 300 ? 0.683 -7.756 13.523 1.00 93.69 300 CYS A C 1
ATOM 2166 O O . CYS A 1 300 ? 0.508 -8.965 13.359 1.00 93.69 300 CYS A O 1
ATOM 2168 N N . VAL A 1 301 ? 1.892 -7.239 13.737 1.00 91.56 301 VAL A N 1
ATOM 2169 C CA . VAL A 1 301 ? 3.065 -8.079 13.993 1.00 91.56 301 VAL A CA 1
ATOM 2170 C C . VAL A 1 301 ? 2.905 -8.830 15.314 1.00 91.56 301 VAL A C 1
ATOM 2172 O O . VAL A 1 301 ? 2.055 -8.519 16.146 1.00 91.56 301 VAL A O 1
ATOM 2175 N N . ARG A 1 302 ? 3.764 -9.827 15.532 1.00 90.00 302 ARG A N 1
ATOM 2176 C CA . ARG A 1 302 ? 3.755 -10.635 16.756 1.00 90.00 302 ARG A CA 1
ATOM 2177 C C . ARG A 1 302 ? 3.803 -9.750 18.013 1.00 90.00 302 ARG A C 1
ATOM 2179 O O . ARG A 1 302 ? 4.610 -8.824 18.076 1.00 90.00 302 ARG A O 1
ATOM 2186 N N . ASN A 1 303 ? 3.004 -10.101 19.024 1.00 89.38 303 ASN A N 1
ATOM 2187 C CA . ASN A 1 303 ? 2.854 -9.385 20.302 1.00 89.38 303 ASN A CA 1
ATOM 2188 C C . ASN A 1 303 ? 2.181 -8.000 20.206 1.00 89.38 303 ASN A C 1
ATOM 2190 O O . ASN A 1 303 ? 2.316 -7.189 21.125 1.00 89.38 303 ASN A O 1
ATOM 2194 N N . GLN A 1 304 ? 1.464 -7.726 19.115 1.00 95.00 304 GLN A N 1
ATOM 2195 C CA . GLN A 1 304 ? 0.579 -6.571 18.987 1.00 95.00 304 GLN A CA 1
ATOM 2196 C C . GLN A 1 304 ? -0.850 -7.018 18.689 1.00 95.00 304 GLN A C 1
ATOM 2198 O O . GLN A 1 304 ? -1.060 -8.091 18.126 1.00 95.00 304 GLN A O 1
ATOM 2203 N N . TYR A 1 305 ? -1.808 -6.181 19.074 1.00 96.00 305 TYR A N 1
ATOM 2204 C CA . TYR A 1 305 ? -3.233 -6.473 19.036 1.00 96.00 305 TYR A CA 1
ATOM 2205 C C . TYR A 1 305 ? -3.938 -5.466 18.136 1.00 96.00 305 TYR A C 1
ATOM 2207 O O . TYR A 1 305 ? -3.748 -4.258 18.296 1.00 96.00 305 TYR A O 1
ATOM 2215 N N . LEU A 1 306 ? -4.738 -5.969 17.196 1.00 96.94 306 LEU A N 1
ATOM 2216 C CA . LEU A 1 306 ? -5.519 -5.139 16.283 1.00 96.94 306 LEU A CA 1
ATOM 2217 C C . LEU A 1 306 ? -6.737 -4.552 17.005 1.00 96.94 306 LEU A C 1
ATOM 2219 O O . LEU A 1 306 ? -7.576 -5.295 17.515 1.00 96.94 306 LEU A O 1
ATOM 2223 N N . THR A 1 307 ? -6.850 -3.228 17.046 1.00 95.56 307 THR A N 1
ATOM 2224 C CA . THR A 1 307 ? -8.035 -2.538 17.566 1.00 95.56 307 THR A CA 1
ATOM 2225 C C . THR A 1 307 ? -9.191 -2.609 16.560 1.00 95.56 307 THR A C 1
ATOM 2227 O O . THR A 1 307 ? -8.950 -2.694 15.354 1.00 95.56 307 THR A O 1
ATOM 2230 N N . PRO A 1 308 ? -10.456 -2.484 17.006 1.00 94.06 308 PRO A N 1
ATOM 2231 C CA . PRO A 1 308 ? -11.598 -2.365 16.094 1.00 94.06 308 PRO A CA 1
ATOM 2232 C C . PRO A 1 308 ? -11.514 -1.155 15.154 1.00 94.06 308 PRO A C 1
ATOM 2234 O O . PRO A 1 308 ? -12.116 -1.170 14.085 1.00 94.06 308 PRO A O 1
ATOM 2237 N N . ALA A 1 309 ? -10.771 -0.115 15.550 1.00 92.00 309 ALA A N 1
ATOM 2238 C CA . ALA A 1 309 ? -10.530 1.064 14.730 1.00 92.00 309 ALA A CA 1
ATOM 2239 C C . ALA A 1 309 ? -9.530 0.809 13.590 1.00 92.00 309 ALA A C 1
ATOM 2241 O O . ALA A 1 309 ? -9.520 1.590 12.649 1.00 92.00 309 ALA A O 1
ATOM 2242 N N . GLY A 1 310 ? -8.742 -0.276 13.644 1.00 93.38 310 GLY A N 1
ATOM 2243 C CA . GLY A 1 310 ? -7.725 -0.614 12.643 1.00 93.38 310 GLY A CA 1
ATOM 2244 C C . GLY A 1 310 ? -6.307 -0.170 13.017 1.00 93.38 310 GLY A C 1
ATOM 2245 O O . GLY A 1 310 ? -5.525 0.184 12.139 1.00 93.38 310 GLY A O 1
ATOM 2246 N N . ASP A 1 311 ? -5.964 -0.172 14.307 1.00 94.00 311 ASP A N 1
ATOM 2247 C CA . ASP A 1 311 ? -4.628 0.177 14.809 1.00 94.00 311 ASP A CA 1
ATOM 2248 C C . ASP A 1 311 ? -3.958 -1.017 15.480 1.00 94.00 311 ASP A C 1
ATOM 2250 O O . ASP A 1 311 ? -4.620 -1.844 16.102 1.00 94.00 311 ASP A O 1
ATOM 2254 N N . CYS A 1 312 ? -2.631 -1.073 15.436 1.00 94.88 312 CYS A N 1
ATOM 2255 C CA . CYS A 1 312 ? -1.869 -2.069 16.180 1.00 94.88 312 CYS A CA 1
ATOM 2256 C C . CYS A 1 312 ? -1.344 -1.478 17.488 1.00 94.88 312 CYS A C 1
ATOM 2258 O O . CYS A 1 312 ? -0.631 -0.474 17.493 1.00 94.88 312 CYS A O 1
ATOM 2260 N N . VAL A 1 313 ? -1.710 -2.097 18.612 1.00 95.12 313 VAL A N 1
ATOM 2261 C CA . VAL A 1 313 ? -1.335 -1.632 19.955 1.00 95.12 313 VAL A CA 1
ATOM 2262 C C . VAL A 1 313 ? -0.744 -2.760 20.801 1.00 95.12 313 VAL A C 1
ATOM 2264 O O . VAL A 1 313 ? -0.868 -3.940 20.481 1.00 95.12 313 VAL A O 1
ATOM 2267 N N . SER A 1 314 ? -0.068 -2.418 21.898 1.00 94.69 314 SER A N 1
ATOM 2268 C CA . SER A 1 314 ? 0.408 -3.412 22.866 1.00 94.69 314 SER A CA 1
ATOM 2269 C C . SER A 1 314 ? -0.743 -3.983 23.706 1.00 94.69 314 SER A C 1
ATOM 2271 O O . SER A 1 314 ? -1.803 -3.369 23.831 1.00 94.69 314 SER A O 1
ATOM 2273 N N . LYS A 1 315 ? -0.513 -5.130 24.361 1.00 94.62 315 LYS A N 1
ATOM 2274 C CA . LYS A 1 315 ? -1.503 -5.792 25.234 1.00 94.62 315 LYS A CA 1
ATOM 2275 C C . LYS A 1 315 ? -2.118 -4.848 26.277 1.00 94.62 315 LYS A C 1
ATOM 2277 O O . LYS A 1 315 ? -3.329 -4.814 26.458 1.00 94.62 315 LYS A O 1
ATOM 2282 N N . SER A 1 316 ? -1.282 -4.051 26.943 1.00 93.25 316 SER A N 1
ATOM 2283 C CA . SER A 1 316 ? -1.708 -3.105 27.983 1.00 93.25 316 SER A CA 1
ATOM 2284 C C . SER A 1 316 ? -2.412 -1.861 27.439 1.00 93.25 316 SER A C 1
ATOM 2286 O O . SER A 1 316 ? -3.024 -1.127 28.211 1.00 93.25 316 SER A O 1
ATOM 2288 N N . ALA A 1 317 ? -2.332 -1.613 26.132 1.00 94.81 317 ALA A N 1
ATOM 2289 C CA . ALA A 1 317 ? -2.953 -0.464 25.498 1.00 94.81 317 ALA A CA 1
ATOM 2290 C C . ALA A 1 317 ? -4.393 -0.738 25.039 1.00 94.81 317 ALA A C 1
ATOM 2292 O O . ALA A 1 317 ? -5.121 0.230 24.851 1.00 94.81 317 ALA A O 1
ATOM 2293 N N . CYS A 1 318 ? -4.845 -1.998 24.918 1.00 94.94 318 CYS A N 1
ATOM 2294 C CA . CYS A 1 318 ? -6.247 -2.286 24.574 1.00 94.94 318 CYS A CA 1
ATOM 2295 C C . CYS A 1 318 ? -7.239 -1.595 25.540 1.00 94.94 318 CYS A C 1
ATOM 2297 O O . CYS A 1 318 ? -8.071 -0.834 25.048 1.00 94.94 318 CYS A O 1
ATOM 2299 N N . PRO A 1 319 ? -7.106 -1.710 26.880 1.00 93.06 319 PRO A N 1
ATOM 2300 C CA . PRO A 1 319 ? -8.023 -1.040 27.813 1.00 93.06 319 PRO A CA 1
ATOM 2301 C C . PRO A 1 319 ? -7.906 0.491 27.803 1.00 93.06 319 PRO A C 1
ATOM 2303 O O . PRO A 1 319 ? -8.796 1.196 28.259 1.00 93.06 319 PRO A O 1
ATOM 2306 N N . GLN A 1 320 ? -6.803 1.034 27.276 1.00 92.06 320 GLN A N 1
ATOM 2307 C CA . GLN A 1 320 ? -6.618 2.483 27.132 1.00 92.06 320 GLN A CA 1
ATOM 2308 C C . GLN A 1 320 ? -7.352 3.039 25.902 1.00 92.06 320 GLN A C 1
ATOM 2310 O O . GLN A 1 320 ? -7.500 4.250 25.766 1.00 92.06 320 GLN A O 1
ATOM 2315 N N . ARG A 1 321 ? -7.802 2.164 24.991 1.00 90.38 321 ARG A N 1
ATOM 2316 C CA . ARG A 1 321 ? -8.580 2.522 23.795 1.00 90.38 321 ARG A CA 1
ATOM 2317 C C . ARG A 1 321 ? -10.096 2.435 24.018 1.00 90.38 321 ARG A C 1
ATOM 2319 O O . ARG A 1 321 ? -10.848 2.656 23.074 1.00 90.38 321 ARG A O 1
ATOM 2326 N N . GLY A 1 322 ? -10.539 2.141 25.241 1.00 90.56 322 GLY A N 1
ATOM 2327 C CA . GLY A 1 322 ? -11.948 2.045 25.626 1.00 90.56 322 GLY A CA 1
ATOM 2328 C C . GLY A 1 322 ? -12.239 0.765 26.408 1.00 90.56 322 GLY A C 1
ATOM 2329 O O . GLY A 1 322 ? -11.330 0.151 26.961 1.00 90.56 322 GLY A O 1
ATOM 2330 N N . ALA A 1 323 ? -13.504 0.338 26.412 1.00 93.75 323 ALA A N 1
ATOM 2331 C CA . ALA A 1 323 ? -13.952 -0.915 27.024 1.00 93.75 323 ALA A CA 1
ATOM 2332 C C . ALA A 1 323 ? -13.526 -2.134 26.181 1.00 93.75 323 ALA A C 1
ATOM 2334 O O . ALA A 1 323 ? -14.352 -2.824 25.583 1.00 93.75 323 ALA A O 1
ATOM 2335 N N . LEU A 1 324 ? -12.213 -2.354 26.077 1.00 96.12 324 LEU A N 1
ATOM 2336 C CA . LEU A 1 324 ? -11.601 -3.430 25.305 1.00 96.12 324 LEU A CA 1
ATOM 2337 C C . LEU A 1 324 ? -10.619 -4.232 26.168 1.00 96.12 324 LEU A C 1
ATOM 2339 O O . LEU A 1 324 ? -9.884 -3.667 26.979 1.00 96.12 324 LEU A O 1
ATOM 2343 N N . TYR A 1 325 ? -10.512 -5.530 25.901 1.00 95.50 325 TYR A N 1
ATOM 2344 C CA . TYR A 1 325 ? -9.473 -6.407 26.439 1.00 95.50 325 TYR A CA 1
ATOM 2345 C C . TYR A 1 325 ? -8.620 -6.988 25.313 1.00 95.50 325 TYR A C 1
ATOM 2347 O O . TYR A 1 325 ? -9.033 -7.046 24.157 1.00 95.50 325 TYR A O 1
ATOM 2355 N N . ALA A 1 326 ? -7.404 -7.411 25.643 1.00 96.00 326 ALA A N 1
ATOM 2356 C CA . ALA A 1 326 ? -6.513 -8.048 24.685 1.00 96.00 326 ALA A CA 1
ATOM 2357 C C . ALA A 1 326 ? -6.776 -9.558 24.628 1.00 96.00 326 ALA A C 1
ATOM 2359 O O . ALA A 1 326 ? -6.572 -10.256 25.621 1.00 96.00 326 ALA A O 1
ATOM 2360 N N . SER A 1 327 ? -7.194 -10.048 23.465 1.00 94.62 327 SER A N 1
ATOM 2361 C CA . SER A 1 327 ? -7.418 -11.465 23.194 1.00 94.62 327 SER A CA 1
ATOM 2362 C C . SER A 1 327 ? -6.184 -12.078 22.534 1.00 94.62 327 SER A C 1
ATOM 2364 O O . SER A 1 327 ? -5.787 -11.693 21.431 1.00 94.62 327 SER A O 1
ATOM 2366 N N . ASP A 1 328 ? -5.556 -13.031 23.227 1.00 91.75 328 ASP A N 1
ATOM 2367 C CA . ASP A 1 328 ? -4.387 -13.762 22.722 1.00 91.75 328 ASP A CA 1
ATOM 2368 C C . ASP A 1 328 ? -4.767 -14.805 21.649 1.00 91.75 328 ASP A C 1
ATOM 2370 O O . ASP A 1 328 ? -3.900 -15.258 20.905 1.00 91.75 328 ASP A O 1
ATOM 2374 N N . GLU A 1 329 ? -6.049 -15.182 21.551 1.00 90.06 329 GLU A N 1
ATOM 2375 C CA . GLU A 1 329 ? -6.531 -16.191 20.595 1.00 90.06 329 GLU A CA 1
ATOM 2376 C C . GLU A 1 329 ? -6.456 -15.699 19.145 1.00 90.06 329 GLU A C 1
ATOM 2378 O O . GLU A 1 329 ? -6.096 -16.454 18.241 1.00 90.06 329 GLU A O 1
ATOM 2383 N N . ASP A 1 330 ? -6.756 -14.420 18.924 1.00 90.44 330 ASP A N 1
ATOM 2384 C CA . ASP A 1 330 ? -6.800 -13.782 17.608 1.00 90.44 330 ASP A CA 1
ATOM 2385 C C . ASP A 1 330 ? -5.868 -12.565 17.485 1.00 90.44 330 ASP A C 1
ATOM 2387 O O . ASP A 1 330 ? -5.850 -11.915 16.440 1.00 90.44 330 ASP A O 1
ATOM 2391 N N . ASN A 1 331 ? -5.056 -12.277 18.515 1.00 92.44 331 ASN A N 1
ATOM 2392 C CA . ASN A 1 331 ? -4.201 -11.087 18.603 1.00 92.44 331 ASN A CA 1
ATOM 2393 C C . ASN A 1 331 ? -4.985 -9.802 18.278 1.00 92.44 331 ASN A C 1
ATOM 2395 O O . ASN A 1 331 ? -4.576 -8.991 17.441 1.00 92.44 331 ASN A O 1
ATOM 2399 N N . ALA A 1 332 ? -6.138 -9.620 18.923 1.00 95.50 332 ALA A N 1
ATOM 2400 C CA . ALA A 1 332 ? -6.999 -8.457 18.727 1.00 95.50 332 ALA A CA 1
ATOM 2401 C C . ALA A 1 332 ? -7.455 -7.846 20.056 1.00 95.50 332 ALA A C 1
ATOM 2403 O O . ALA A 1 332 ? -7.551 -8.528 21.077 1.00 95.50 332 ALA A O 1
ATOM 2404 N N . CYS A 1 333 ? -7.760 -6.549 20.044 1.00 96.69 333 CYS A N 1
ATOM 2405 C CA . CYS A 1 333 ? -8.494 -5.921 21.132 1.00 96.69 333 CYS A CA 1
ATOM 2406 C C . CYS A 1 333 ? -9.990 -6.180 20.916 1.00 96.69 333 CYS A C 1
ATOM 2408 O O . CYS A 1 333 ? -10.572 -5.713 19.933 1.00 96.69 333 CYS A O 1
ATOM 2410 N N . ARG A 1 334 ? -10.615 -6.919 21.828 1.00 95.88 334 ARG A N 1
ATOM 2411 C CA . ARG A 1 334 ? -12.029 -7.296 21.761 1.00 95.88 334 ARG A CA 1
ATOM 2412 C C . ARG A 1 334 ? -12.854 -6.449 22.724 1.00 95.88 334 ARG A C 1
ATOM 2414 O O . ARG A 1 334 ? -12.354 -6.121 23.798 1.00 95.88 334 ARG A O 1
ATOM 2421 N N . PRO A 1 335 ? -14.085 -6.066 22.348 1.00 95.31 335 PRO A N 1
ATOM 2422 C CA . PRO A 1 335 ? -14.958 -5.327 23.245 1.00 95.31 335 PRO A CA 1
ATOM 2423 C C . PRO A 1 335 ? -15.340 -6.173 24.452 1.00 95.31 335 PRO A C 1
ATOM 2425 O O . PRO A 1 335 ? -15.514 -7.386 24.337 1.00 95.31 335 PRO A O 1
ATOM 2428 N N . CYS A 1 336 ? -15.466 -5.511 25.597 1.00 95.38 336 CYS A N 1
ATOM 2429 C CA . CYS A 1 336 ? -16.109 -6.088 26.765 1.00 95.38 336 CYS A CA 1
ATOM 2430 C C . CYS A 1 336 ? -17.599 -6.346 26.495 1.00 95.38 336 CYS A C 1
ATOM 2432 O O . CYS A 1 336 ? -18.181 -5.782 25.563 1.00 95.38 336 CYS A O 1
ATOM 2434 N N . ASP A 1 337 ? -18.215 -7.185 27.328 1.00 93.44 337 ASP A N 1
ATOM 2435 C CA . ASP A 1 337 ? -19.657 -7.418 27.270 1.00 93.44 337 ASP A CA 1
ATOM 2436 C C . ASP A 1 337 ? -20.446 -6.126 27.524 1.00 93.44 337 ASP A C 1
ATOM 2438 O O . ASP A 1 337 ? -19.951 -5.166 28.124 1.00 93.44 337 ASP A O 1
ATOM 2442 N N . ALA A 1 338 ? -21.691 -6.094 27.045 1.00 91.50 338 ALA A N 1
ATOM 2443 C CA . ALA A 1 338 ? -22.549 -4.921 27.161 1.00 91.50 338 ALA A CA 1
ATOM 2444 C C . ALA A 1 338 ? -22.655 -4.444 28.621 1.00 91.50 338 ALA A C 1
ATOM 2446 O O . ALA A 1 338 ? -22.880 -5.235 29.534 1.00 91.50 338 ALA A O 1
ATOM 2447 N N . GLY A 1 339 ? -22.484 -3.137 28.831 1.00 92.38 339 GLY A N 1
ATOM 2448 C CA . GLY A 1 339 ? -22.533 -2.518 30.157 1.00 92.38 339 GLY A CA 1
ATOM 2449 C C . GLY A 1 339 ? -21.221 -2.562 30.952 1.00 92.38 339 GLY A C 1
ATOM 2450 O O . GLY A 1 339 ? -21.108 -1.853 31.952 1.00 92.38 339 GLY A O 1
ATOM 2451 N N . ALA A 1 340 ? -20.204 -3.315 30.521 1.00 95.75 340 ALA A N 1
ATOM 2452 C CA . ALA A 1 340 ? -18.887 -3.296 31.155 1.00 95.75 340 ALA A CA 1
ATOM 2453 C C . ALA A 1 340 ? -18.036 -2.116 30.650 1.00 95.75 340 ALA A C 1
ATOM 2455 O O . ALA A 1 340 ? -17.867 -1.914 29.449 1.00 95.75 340 ALA A O 1
ATOM 2456 N N . LEU A 1 341 ? -17.453 -1.351 31.579 1.00 94.44 341 LEU A N 1
ATOM 2457 C CA . LEU A 1 341 ? -16.491 -0.279 31.278 1.00 94.44 341 LEU A CA 1
ATOM 2458 C C . LEU A 1 341 ? -15.056 -0.801 31.175 1.00 94.44 341 LEU A C 1
ATOM 2460 O O . LEU A 1 341 ? -14.227 -0.206 30.489 1.00 94.44 341 LEU A O 1
ATOM 2464 N N . ALA A 1 342 ? -14.761 -1.905 31.861 1.00 94.38 342 ALA A N 1
ATOM 2465 C CA . ALA A 1 342 ? -13.479 -2.592 31.812 1.00 94.38 342 ALA A CA 1
ATOM 2466 C C . ALA A 1 342 ? -13.676 -4.094 32.040 1.00 94.38 342 ALA A C 1
ATOM 2468 O O . ALA A 1 342 ? -14.575 -4.504 32.777 1.00 94.38 342 ALA A O 1
ATOM 2469 N N . CYS A 1 343 ? -12.824 -4.909 31.423 1.00 95.50 343 CYS A N 1
ATOM 2470 C CA . CYS A 1 343 ? -12.846 -6.361 31.543 1.00 95.50 343 CYS A CA 1
ATOM 2471 C C . CYS A 1 343 ? -11.461 -6.958 31.258 1.00 95.50 343 CYS A C 1
ATOM 2473 O O . CYS A 1 343 ? -10.601 -6.317 30.647 1.00 95.50 343 CYS A O 1
ATOM 2475 N N . THR A 1 344 ? -11.248 -8.201 31.683 1.00 93.88 344 THR A N 1
ATOM 2476 C CA . THR A 1 344 ? -10.044 -8.991 31.364 1.00 93.88 344 THR A CA 1
ATOM 2477 C C . THR A 1 344 ? -10.301 -10.077 30.318 1.00 93.88 344 THR A C 1
ATOM 2479 O O . THR A 1 344 ? -9.354 -10.700 29.842 1.00 93.88 344 THR A O 1
ATOM 2482 N N . GLY A 1 345 ? -11.563 -10.275 29.938 1.00 93.00 345 GLY A N 1
ATOM 2483 C CA . GLY A 1 345 ? -12.019 -11.294 29.004 1.00 93.00 345 GLY A CA 1
ATOM 2484 C C . GLY A 1 345 ? -13.547 -11.301 28.879 1.00 93.00 345 GLY A C 1
ATOM 2485 O O . GLY A 1 345 ? -14.219 -10.506 29.546 1.00 93.00 345 GLY A O 1
ATOM 2486 N N . PRO A 1 346 ? -14.100 -12.196 28.047 1.00 91.31 346 PRO A N 1
ATOM 2487 C CA . PRO A 1 346 ? -15.543 -12.397 27.961 1.00 91.31 346 PRO A CA 1
ATOM 2488 C C . PRO A 1 346 ? -16.068 -12.945 29.297 1.00 91.31 346 PRO A C 1
ATOM 2490 O O . PRO A 1 346 ? -15.472 -13.862 29.863 1.00 91.31 346 PRO A O 1
ATOM 2493 N N . GLY A 1 347 ? -17.148 -12.369 29.824 1.00 91.06 347 GLY A N 1
ATOM 2494 C CA . GLY A 1 347 ? -17.708 -12.704 31.139 1.00 91.06 347 GLY A CA 1
ATOM 2495 C C . GLY A 1 347 ? -16.807 -12.353 32.329 1.00 91.06 347 GLY A C 1
ATOM 2496 O O . GLY A 1 347 ? -16.988 -12.904 33.410 1.00 91.06 347 GLY A O 1
ATOM 2497 N N . ALA A 1 348 ? -15.807 -11.488 32.137 1.00 94.88 348 ALA A N 1
ATOM 2498 C CA . ALA A 1 348 ? -14.833 -11.114 33.162 1.00 94.88 348 ALA A CA 1
ATOM 2499 C C . ALA A 1 348 ? -14.717 -9.587 33.293 1.00 94.88 348 ALA A C 1
ATOM 2501 O O . ALA A 1 348 ? -13.632 -9.005 33.178 1.00 94.88 348 ALA A O 1
ATOM 2502 N N . ALA A 1 349 ? -15.854 -8.922 33.489 1.00 96.25 349 ALA A N 1
ATOM 2503 C CA . ALA A 1 349 ? -15.926 -7.503 33.799 1.00 96.25 349 ALA A CA 1
ATOM 2504 C C . ALA A 1 349 ? -15.208 -7.191 35.121 1.00 96.25 349 ALA A C 1
ATOM 2506 O O . ALA A 1 349 ? -15.269 -7.945 36.089 1.00 96.25 349 ALA A O 1
ATOM 2507 N N . THR A 1 350 ? -14.528 -6.049 35.162 1.00 94.56 350 THR A N 1
ATOM 2508 C CA . THR A 1 350 ? -13.865 -5.515 36.363 1.00 94.56 350 THR A CA 1
ATOM 2509 C C . THR A 1 350 ? -14.431 -4.164 36.783 1.00 94.56 350 THR A C 1
ATOM 2511 O O . THR A 1 350 ? -14.122 -3.682 37.867 1.00 94.56 350 THR A O 1
ATOM 2514 N N . ALA A 1 351 ? -15.227 -3.531 35.919 1.00 94.56 351 ALA A N 1
ATOM 2515 C CA . ALA A 1 351 ? -15.966 -2.314 36.217 1.00 94.56 351 ALA A CA 1
ATOM 2516 C C . ALA A 1 351 ? -17.227 -2.254 35.351 1.00 94.56 351 ALA A C 1
ATOM 2518 O O . ALA A 1 351 ? -17.166 -2.527 34.148 1.00 94.56 351 ALA A O 1
ATOM 2519 N N . CYS A 1 352 ? -18.342 -1.850 35.953 1.00 95.75 352 CYS A N 1
ATOM 2520 C CA . CYS A 1 352 ? -19.635 -1.731 35.290 1.00 95.75 352 CYS A CA 1
ATOM 2521 C C . CYS A 1 352 ? -20.030 -0.265 35.124 1.00 95.75 352 CYS A C 1
ATOM 2523 O O . CYS A 1 352 ? -19.739 0.577 35.973 1.00 95.75 352 CYS A O 1
ATOM 2525 N N . GLY A 1 353 ? -20.652 0.035 33.990 1.00 94.50 353 GLY A N 1
ATOM 2526 C CA . GLY A 1 353 ? -21.164 1.354 33.653 1.00 94.50 353 GLY A CA 1
ATOM 2527 C C . GLY A 1 353 ? -22.672 1.394 33.794 1.00 94.50 353 GLY A C 1
ATOM 2528 O O . GLY A 1 353 ? -23.223 1.020 34.827 1.00 94.50 353 GLY A O 1
ATOM 2529 N N . VAL A 1 354 ? -23.324 1.849 32.733 1.00 94.69 354 VAL A N 1
ATOM 2530 C CA . VAL A 1 354 ? -24.780 1.916 32.636 1.00 94.69 354 VAL A CA 1
ATOM 2531 C C . VAL A 1 354 ? -25.287 0.980 31.546 1.00 94.69 354 VAL A C 1
ATOM 2533 O O . VAL A 1 354 ? -24.531 0.597 30.648 1.00 94.69 354 VAL A O 1
ATOM 2536 N N . ASP A 1 355 ? -26.557 0.605 31.629 1.00 93.50 355 ASP A N 1
ATOM 2537 C CA . ASP A 1 355 ? -27.244 -0.123 30.567 1.00 93.50 355 ASP A CA 1
ATOM 2538 C C . ASP A 1 355 ? -27.675 0.794 29.405 1.00 93.50 355 ASP A C 1
ATOM 2540 O O . ASP A 1 355 ? -27.306 1.969 29.323 1.00 93.50 355 ASP A O 1
ATOM 2544 N N . VAL A 1 356 ? -28.447 0.232 28.471 1.00 89.62 356 VAL A N 1
ATOM 2545 C CA . VAL A 1 356 ? -28.957 0.943 27.287 1.00 89.62 356 VAL A CA 1
ATOM 2546 C C . VAL A 1 356 ? -29.939 2.069 27.624 1.00 89.62 356 VAL A C 1
ATOM 2548 O O . VAL A 1 356 ? -30.073 2.998 26.829 1.00 89.62 356 VAL A O 1
ATOM 2551 N N . ASP A 1 357 ? -30.586 2.006 28.788 1.00 92.19 357 ASP A N 1
ATOM 2552 C CA . ASP A 1 357 ? -31.549 2.996 29.275 1.00 92.19 357 ASP A CA 1
ATOM 2553 C C . ASP A 1 357 ? -30.885 4.029 30.209 1.00 92.19 357 ASP A C 1
ATOM 2555 O O . ASP A 1 357 ? -31.522 4.987 30.653 1.00 92.19 357 ASP A O 1
ATOM 2559 N N . GLY A 1 358 ? -29.583 3.875 30.477 1.00 91.06 358 GLY A N 1
ATOM 2560 C CA . GLY A 1 358 ? -28.797 4.751 31.340 1.00 91.06 358 GLY A CA 1
ATOM 2561 C C . GLY A 1 358 ? -28.871 4.399 32.827 1.00 91.06 358 GLY A C 1
ATOM 2562 O O . GLY A 1 358 ? -28.396 5.185 33.650 1.00 91.06 358 GLY A O 1
ATOM 2563 N N . ALA A 1 359 ? -29.437 3.246 33.194 1.00 93.00 359 ALA A N 1
ATOM 2564 C CA . ALA A 1 359 ? -29.476 2.789 34.577 1.00 93.00 359 ALA A CA 1
ATOM 2565 C C . ALA A 1 359 ? -28.124 2.198 35.004 1.00 93.00 359 ALA A C 1
ATOM 2567 O O . ALA A 1 359 ? -27.454 1.512 34.233 1.00 93.00 359 ALA A O 1
ATOM 2568 N N . GLN A 1 360 ? -27.717 2.465 36.248 1.00 94.94 360 GLN A N 1
ATOM 2569 C CA . GLN A 1 360 ? -26.462 1.964 36.811 1.00 94.94 360 GLN A CA 1
ATOM 2570 C C . GLN A 1 360 ? -26.463 0.430 36.896 1.00 94.94 360 GLN A C 1
ATOM 2572 O O . GLN A 1 360 ? -27.413 -0.177 37.393 1.00 94.94 360 GLN A O 1
ATOM 2577 N N . LEU A 1 361 ? -25.363 -0.181 36.451 1.00 96.44 361 LEU A N 1
ATOM 2578 C CA . LEU A 1 361 ? -25.098 -1.610 36.592 1.00 96.44 361 LEU A CA 1
ATOM 2579 C C . LEU A 1 361 ? -24.106 -1.876 37.727 1.00 96.44 361 LEU A C 1
ATOM 2581 O O . LEU A 1 361 ? -23.225 -1.061 38.001 1.00 96.44 361 LEU A O 1
ATOM 2585 N N . TYR A 1 362 ? -24.216 -3.042 38.350 1.00 95.88 362 TYR A N 1
ATOM 2586 C CA . TYR A 1 362 ? -23.417 -3.451 39.498 1.00 95.88 362 TYR A CA 1
ATOM 2587 C C . TYR A 1 362 ? -22.635 -4.712 39.154 1.00 95.88 362 TYR A C 1
ATOM 2589 O O . TYR A 1 362 ? -23.158 -5.635 38.525 1.00 95.88 362 TYR A O 1
ATOM 2597 N N . LEU A 1 363 ? -21.365 -4.730 39.549 1.00 96.75 363 LEU A N 1
ATOM 2598 C CA . LEU A 1 363 ? -20.472 -5.854 39.307 1.00 96.75 363 LEU A CA 1
ATOM 2599 C C . LEU A 1 363 ? -20.773 -7.007 40.268 1.00 96.75 363 LEU A C 1
ATOM 2601 O O . LEU A 1 363 ? -20.784 -6.820 41.487 1.00 96.75 363 LEU A O 1
ATOM 2605 N N . HIS A 1 364 ? -20.942 -8.205 39.715 1.00 95.00 364 HIS A N 1
ATOM 2606 C CA . HIS A 1 364 ? -21.038 -9.449 40.470 1.00 95.00 364 HIS A CA 1
ATOM 2607 C C . HIS A 1 364 ? -20.444 -10.605 39.661 1.00 95.00 364 HIS A C 1
ATOM 2609 O O . HIS A 1 364 ? -20.838 -10.812 38.516 1.00 95.00 364 HIS A O 1
ATOM 2615 N N . ASP A 1 365 ? -19.473 -11.325 40.231 1.00 93.25 365 ASP A N 1
ATOM 2616 C CA . ASP A 1 365 ? -18.817 -12.490 39.614 1.00 93.25 365 ASP A CA 1
ATOM 2617 C C . ASP A 1 365 ? -18.397 -12.296 38.141 1.00 93.25 365 ASP A C 1
ATOM 2619 O O . ASP A 1 365 ? -18.535 -13.183 37.303 1.00 93.25 365 ASP A O 1
ATOM 2623 N N . GLY A 1 366 ? -17.867 -11.111 37.812 1.00 93.06 366 GLY A N 1
ATOM 2624 C CA . GLY A 1 366 ? -17.393 -10.789 36.459 1.00 93.06 366 GLY A CA 1
ATOM 2625 C C . GLY A 1 366 ? -18.487 -10.371 35.471 1.00 93.06 366 GLY A C 1
ATOM 2626 O O . GLY A 1 366 ? -18.196 -10.168 34.293 1.00 93.06 366 GLY A O 1
ATOM 2627 N N . VAL A 1 367 ? -19.728 -10.190 35.921 1.00 94.75 367 VAL A N 1
ATOM 2628 C CA . VAL A 1 367 ? -20.866 -9.775 35.090 1.00 94.75 367 VAL A CA 1
ATOM 2629 C C . VAL A 1 367 ? -21.455 -8.466 35.616 1.00 94.75 367 VAL A C 1
ATOM 2631 O O . VAL A 1 367 ? -21.438 -8.194 36.816 1.00 94.75 367 VAL A O 1
ATOM 2634 N N . CYS A 1 368 ? -21.971 -7.638 34.707 1.00 95.94 368 CYS A N 1
ATOM 2635 C CA . CYS A 1 368 ? -22.670 -6.402 35.041 1.00 95.94 368 CYS A CA 1
ATOM 2636 C C . CYS A 1 368 ? -24.182 -6.634 35.057 1.00 95.94 368 CYS A C 1
ATOM 2638 O O . CYS A 1 368 ? -24.769 -6.987 34.035 1.00 95.94 368 CYS A O 1
ATOM 2640 N N . LEU A 1 369 ? -24.802 -6.438 36.219 1.00 95.12 369 LEU A N 1
ATOM 2641 C CA . LEU A 1 369 ? -26.217 -6.713 36.474 1.00 95.12 369 LEU A CA 1
ATOM 2642 C C . LEU A 1 369 ? -26.960 -5.427 36.839 1.00 95.12 369 LEU A C 1
ATOM 2644 O O . LEU A 1 369 ? -26.367 -4.496 37.376 1.00 95.12 369 LEU A O 1
ATOM 2648 N N . THR A 1 370 ? -28.266 -5.359 36.585 1.00 94.94 370 THR A N 1
ATOM 2649 C CA . THR A 1 370 ? -29.096 -4.279 37.142 1.00 94.94 370 THR A CA 1
ATOM 2650 C C . THR A 1 370 ? -29.240 -4.463 38.654 1.00 94.94 370 THR A C 1
ATOM 2652 O O . THR A 1 370 ? -29.104 -5.576 39.161 1.00 94.94 370 THR A O 1
ATOM 2655 N N . GLY A 1 371 ? -29.552 -3.395 39.395 1.00 90.81 371 GLY A N 1
ATOM 2656 C CA . GLY A 1 371 ? -29.658 -3.483 40.859 1.00 90.81 371 GLY A CA 1
ATOM 2657 C C . GLY A 1 371 ? -30.688 -4.515 41.344 1.00 90.81 371 GLY A C 1
ATOM 2658 O O . GLY A 1 371 ? -30.437 -5.238 42.301 1.00 90.81 371 GLY A O 1
ATOM 2659 N N . ALA A 1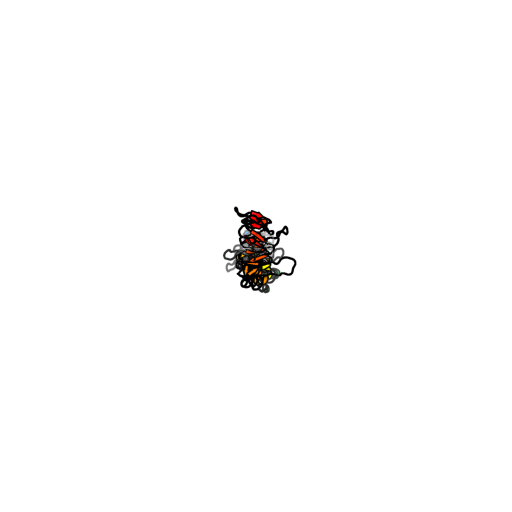 372 ? -31.808 -4.659 40.627 1.00 88.81 372 ALA A N 1
ATOM 2660 C CA . ALA A 1 372 ? -32.826 -5.674 40.913 1.00 88.81 372 ALA A CA 1
ATOM 2661 C C . ALA A 1 372 ? -32.396 -7.109 40.550 1.00 88.81 372 ALA A C 1
ATOM 2663 O O . ALA A 1 372 ? -33.033 -8.065 40.983 1.00 88.81 372 ALA A O 1
ATOM 2664 N N . ALA A 1 373 ? -31.347 -7.262 39.737 1.00 92.81 373 ALA A N 1
ATOM 2665 C CA . ALA A 1 373 ? -30.789 -8.548 39.333 1.00 92.81 373 ALA A CA 1
ATOM 2666 C C . ALA A 1 373 ? -29.603 -8.989 40.209 1.00 92.81 373 ALA A C 1
ATOM 2668 O O . ALA A 1 373 ? -29.048 -10.060 39.956 1.00 92.81 373 ALA A O 1
ATOM 2669 N N . CYS A 1 374 ? -29.219 -8.207 41.229 1.00 93.00 374 CYS A N 1
ATOM 2670 C CA . CYS A 1 374 ? -28.274 -8.682 42.236 1.00 93.00 374 CYS A CA 1
ATOM 2671 C C . CYS A 1 374 ? -28.814 -9.980 42.875 1.00 93.00 374 CYS A C 1
ATOM 2673 O O . CYS A 1 374 ? -29.988 -10.028 43.255 1.00 93.00 374 CYS A O 1
ATOM 2675 N N . PRO A 1 375 ? -28.002 -11.050 42.974 1.00 92.38 375 PRO A N 1
ATOM 2676 C CA . PRO A 1 375 ? -28.467 -12.329 43.503 1.00 92.38 375 PRO A CA 1
ATOM 2677 C C . PRO A 1 375 ? -28.972 -12.245 44.944 1.00 92.38 375 PRO A C 1
ATOM 2679 O O . PRO A 1 375 ? -28.576 -11.367 45.712 1.00 92.38 375 PRO A O 1
ATOM 2682 N N . ALA A 1 376 ? -29.814 -13.205 45.332 1.00 89.19 376 ALA A N 1
ATOM 2683 C CA . ALA A 1 376 ? -30.311 -13.314 46.702 1.00 89.19 376 ALA A CA 1
ATOM 2684 C C . ALA A 1 376 ? -29.156 -13.337 47.725 1.00 89.19 376 ALA A C 1
ATOM 2686 O O . ALA A 1 376 ? -28.115 -13.947 47.482 1.00 89.19 376 ALA A O 1
ATOM 2687 N N . GLY A 1 377 ? -29.343 -12.659 48.862 1.00 88.94 377 GLY A N 1
ATOM 2688 C CA . GLY A 1 377 ? -28.290 -12.455 49.865 1.00 88.94 377 GLY A CA 1
ATOM 2689 C C . GLY A 1 377 ? -27.286 -11.346 49.523 1.00 88.94 377 GLY A C 1
ATOM 2690 O O . GLY A 1 377 ? -26.314 -11.155 50.258 1.00 88.94 377 GLY A O 1
ATOM 2691 N N . THR A 1 378 ? -27.504 -10.600 48.435 1.00 94.19 378 THR A N 1
ATOM 2692 C CA . THR A 1 378 ? -26.722 -9.410 48.076 1.00 94.19 378 THR A CA 1
ATOM 2693 C C . THR A 1 378 ? -27.621 -8.206 47.803 1.00 94.19 378 THR A C 1
ATOM 2695 O O . THR A 1 378 ? -28.819 -8.355 47.567 1.00 94.19 378 THR A O 1
ATOM 2698 N N . PHE A 1 379 ? -27.039 -7.010 47.828 1.00 93.31 379 PHE A N 1
ATOM 2699 C CA . PHE A 1 379 ? -27.710 -5.755 47.507 1.00 93.31 379 PHE A CA 1
ATOM 2700 C C . PHE A 1 379 ? -26.839 -4.895 46.590 1.00 93.31 379 PHE A C 1
ATOM 2702 O O . PHE A 1 379 ? -25.610 -4.983 46.598 1.00 93.31 379 PHE A O 1
ATOM 2709 N N . ALA A 1 380 ? -27.483 -4.035 45.807 1.00 94.56 380 ALA A N 1
ATOM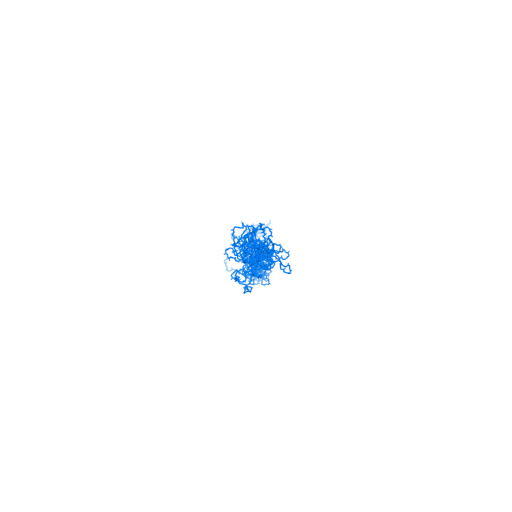 2710 C CA . ALA A 1 380 ? -26.809 -3.086 44.936 1.00 94.56 380 ALA A CA 1
ATOM 2711 C C . ALA A 1 380 ? -26.156 -1.965 45.763 1.00 94.56 380 ALA A C 1
ATOM 2713 O O . ALA A 1 380 ? -26.845 -1.164 46.396 1.00 94.56 380 ALA A O 1
ATOM 2714 N N . ASN A 1 381 ? -24.825 -1.910 45.777 1.00 91.56 381 ASN A N 1
ATOM 2715 C CA . ASN A 1 381 ? -24.076 -0.930 46.553 1.00 91.56 381 ASN A CA 1
ATOM 2716 C C . ASN A 1 381 ? -23.691 0.275 45.686 1.00 91.56 381 ASN A C 1
ATOM 2718 O O . ASN A 1 381 ? -22.887 0.185 44.757 1.00 91.56 381 ASN A O 1
ATOM 2722 N N . GLU A 1 382 ? -24.255 1.437 46.011 1.00 90.00 382 GLU A N 1
ATOM 2723 C CA . GLU A 1 382 ? -23.994 2.684 45.290 1.00 90.00 382 GLU A CA 1
ATOM 2724 C C . GLU A 1 382 ? -22.574 3.228 45.471 1.00 90.00 382 GLU A C 1
ATOM 2726 O O . GLU A 1 382 ? -22.108 3.994 44.624 1.00 90.00 382 GLU A O 1
ATOM 2731 N N . GLY A 1 383 ? -21.891 2.868 46.557 1.00 88.25 383 GLY A N 1
ATOM 2732 C CA . GLY A 1 383 ? -20.559 3.378 46.869 1.00 88.25 383 GLY A CA 1
ATOM 2733 C C . GLY A 1 383 ? -19.475 2.790 45.970 1.00 88.25 383 GLY A C 1
ATOM 2734 O O . GLY A 1 383 ? -18.631 3.528 45.465 1.00 88.25 383 GLY A O 1
ATOM 2735 N N . ASP A 1 384 ? -19.513 1.477 45.746 1.00 90.06 384 ASP A N 1
ATOM 2736 C CA . ASP A 1 384 ? -18.501 0.740 44.976 1.00 90.06 384 ASP A CA 1
ATOM 2737 C C . ASP A 1 384 ? -19.017 0.171 43.644 1.00 90.06 384 ASP A C 1
ATOM 2739 O O . ASP A 1 384 ? -18.230 -0.363 42.862 1.00 90.06 384 ASP A O 1
ATOM 2743 N N . LYS A 1 385 ? -20.316 0.332 43.356 1.00 94.00 385 LYS A N 1
ATOM 2744 C CA . LYS A 1 385 ? -20.997 -0.197 42.164 1.00 94.00 385 LYS A CA 1
ATOM 2745 C C . LYS A 1 385 ? -20.869 -1.721 42.041 1.00 94.00 385 LYS A C 1
ATOM 2747 O O . LYS A 1 385 ? -20.692 -2.254 40.945 1.00 94.00 385 LYS A O 1
ATOM 2752 N N . THR A 1 386 ? -20.980 -2.436 43.161 1.00 95.31 386 THR A N 1
ATOM 2753 C CA . THR A 1 386 ? -20.970 -3.908 43.220 1.00 95.31 386 THR A CA 1
ATOM 2754 C C . THR A 1 386 ? -22.241 -4.467 43.861 1.00 95.31 386 THR A C 1
ATOM 2756 O O . THR A 1 386 ? -22.938 -3.761 44.592 1.00 95.31 386 THR A O 1
ATOM 2759 N N . CYS A 1 387 ? -22.559 -5.740 43.605 1.00 95.56 387 CYS A N 1
ATOM 2760 C CA . CYS A 1 387 ? -23.536 -6.463 44.423 1.00 95.56 387 CYS A CA 1
ATOM 2761 C C . CYS A 1 387 ? -22.836 -6.944 45.703 1.00 95.56 387 CYS A C 1
ATOM 2763 O O . CYS A 1 387 ? -22.084 -7.921 45.689 1.00 95.56 387 CYS A O 1
ATOM 2765 N N . SER A 1 388 ? -23.055 -6.223 46.799 1.00 93.75 388 SER A N 1
ATOM 2766 C CA . SER A 1 388 ? -22.423 -6.463 48.097 1.00 93.75 388 SER A CA 1
ATOM 2767 C C . SER A 1 388 ? -23.218 -7.466 48.932 1.00 93.75 388 SER A C 1
ATOM 2769 O O . SER A 1 388 ? -24.443 -7.486 48.887 1.00 93.75 388 SER A O 1
ATOM 2771 N N . SER A 1 389 ? -22.535 -8.301 49.717 1.00 92.88 389 SER A N 1
ATOM 2772 C CA . SER A 1 389 ? -23.182 -9.318 50.559 1.00 92.88 389 SER A CA 1
ATOM 2773 C C . SER A 1 389 ? -23.924 -8.703 51.750 1.00 92.88 389 SER A C 1
ATOM 2775 O O . SER A 1 389 ? -23.358 -7.895 52.489 1.00 92.88 389 SER A O 1
ATOM 2777 N N . CYS A 1 390 ? -25.163 -9.151 51.976 1.00 92.44 390 CYS A N 1
ATOM 2778 C CA . CYS A 1 390 ? -25.945 -8.811 53.164 1.00 92.44 390 CYS A CA 1
ATOM 2779 C C . CYS A 1 390 ? -25.286 -9.334 54.437 1.00 92.44 390 CYS A C 1
ATOM 2781 O O . CYS A 1 390 ? -25.127 -8.584 55.398 1.00 92.44 390 CYS A O 1
ATOM 2783 N N . VAL A 1 391 ? -24.810 -10.581 54.403 1.00 91.12 391 VAL A N 1
ATOM 2784 C CA . VAL A 1 391 ? -24.134 -11.215 55.539 1.00 91.12 391 VAL A CA 1
ATOM 2785 C C . VAL A 1 391 ? -22.884 -10.448 55.959 1.00 91.12 391 VAL A C 1
ATOM 2787 O O . VAL A 1 391 ? -22.671 -10.192 57.140 1.00 91.12 391 VAL A O 1
ATOM 2790 N N . ALA A 1 392 ? -22.075 -10.011 54.991 1.00 88.75 392 ALA A N 1
ATOM 2791 C CA . ALA A 1 392 ? -20.859 -9.257 55.286 1.00 88.75 392 ALA A CA 1
ATOM 2792 C C . ALA A 1 392 ? -21.134 -7.889 55.939 1.00 88.75 392 ALA A C 1
ATOM 2794 O O . ALA A 1 392 ? -20.276 -7.376 56.657 1.00 88.75 392 ALA A O 1
ATOM 2795 N N . ARG A 1 393 ? -22.302 -7.285 55.677 1.00 88.69 393 ARG A N 1
ATOM 2796 C CA . ARG A 1 393 ? -22.671 -5.957 56.185 1.00 88.69 393 ARG A CA 1
ATOM 2797 C C . ARG A 1 393 ? -23.448 -6.009 57.500 1.00 88.69 393 ARG A C 1
ATOM 2799 O O . ARG A 1 393 ? -23.179 -5.189 58.372 1.00 88.69 393 ARG A O 1
ATOM 2806 N N . TYR A 1 394 ? -24.390 -6.941 57.626 1.00 88.88 394 TYR A N 1
ATOM 2807 C CA . TYR A 1 394 ? -25.365 -6.987 58.721 1.00 88.88 394 TYR A CA 1
ATOM 2808 C C . TYR A 1 394 ? -25.255 -8.233 59.617 1.00 88.88 394 TYR A C 1
ATOM 2810 O O . TYR A 1 394 ? -25.920 -8.276 60.647 1.00 88.88 394 TYR A O 1
ATOM 2818 N N . GLY A 1 395 ? -24.400 -9.207 59.283 1.00 86.00 395 GLY A N 1
ATOM 2819 C CA . GLY A 1 395 ? -24.202 -10.444 60.054 1.00 86.00 395 GLY A CA 1
ATOM 2820 C C . GLY A 1 395 ? -24.829 -11.686 59.410 1.00 86.00 395 GLY A C 1
ATOM 2821 O O . GLY A 1 395 ? -25.587 -11.582 58.450 1.00 86.00 395 GLY A O 1
ATOM 2822 N N . GLU A 1 396 ? -24.487 -12.872 59.927 1.00 87.44 396 GLU A N 1
ATOM 2823 C CA . GLU A 1 396 ? -24.836 -14.179 59.330 1.00 87.44 396 GLU A CA 1
ATOM 2824 C C . GLU A 1 396 ? -26.343 -14.414 59.156 1.00 87.44 396 GLU A C 1
ATOM 2826 O O . GLU A 1 396 ? -26.733 -15.113 58.223 1.00 87.44 396 GLU A O 1
ATOM 2831 N N . ASP A 1 397 ? -27.177 -13.757 59.964 1.00 88.44 397 ASP A N 1
ATOM 2832 C CA . ASP A 1 397 ? -28.631 -13.937 59.946 1.00 88.44 397 ASP A CA 1
ATOM 2833 C C . ASP A 1 397 ? -29.360 -13.105 58.874 1.00 88.44 397 ASP A C 1
ATOM 2835 O O . ASP A 1 397 ? -30.577 -13.203 58.726 1.00 88.44 397 ASP A O 1
ATOM 2839 N N . ALA A 1 398 ? -28.653 -12.275 58.099 1.00 90.75 398 ALA A N 1
ATOM 2840 C CA . ALA A 1 398 ? -29.264 -11.423 57.078 1.00 90.75 398 ALA A CA 1
ATOM 2841 C C . ALA A 1 398 ? -29.550 -12.191 55.767 1.00 90.75 398 ALA A C 1
ATOM 2843 O O . ALA A 1 398 ? -28.673 -12.326 54.908 1.00 90.75 398 ALA A O 1
ATOM 2844 N N . ALA A 1 399 ? -30.800 -12.634 55.570 1.00 88.12 399 ALA A N 1
ATOM 2845 C CA . ALA A 1 399 ? -31.235 -13.349 54.361 1.00 88.12 399 ALA A CA 1
ATOM 2846 C C . ALA A 1 399 ? -31.329 -12.441 53.124 1.00 88.12 399 ALA A C 1
ATOM 2848 O O . ALA A 1 399 ? -30.911 -12.817 52.025 1.00 88.12 399 ALA A O 1
ATOM 2849 N N . SER A 1 400 ? -31.890 -11.243 53.287 1.00 89.31 400 SER A N 1
ATOM 2850 C CA . SER A 1 400 ? -31.965 -10.219 52.242 1.00 89.31 400 SER A CA 1
ATOM 2851 C C . SER A 1 400 ? -31.899 -8.827 52.850 1.00 89.31 400 SER A C 1
ATOM 2853 O O . SER A 1 400 ? -32.332 -8.614 53.978 1.00 89.31 400 SER A O 1
ATOM 2855 N N . CYS A 1 401 ? -31.366 -7.861 52.109 1.00 90.38 401 CYS A N 1
ATOM 2856 C CA . CYS A 1 401 ? -31.151 -6.508 52.602 1.00 90.38 401 CYS A CA 1
ATOM 2857 C C . CYS A 1 401 ? -31.170 -5.481 51.463 1.00 90.38 401 CYS A C 1
ATOM 2859 O O . CYS A 1 401 ? -31.069 -5.830 50.285 1.00 90.38 401 CYS A O 1
ATOM 2861 N N . THR A 1 402 ? -31.301 -4.212 51.829 1.00 89.00 402 THR A N 1
ATOM 2862 C CA . THR A 1 402 ? -30.954 -3.055 51.002 1.00 89.00 402 THR A CA 1
ATOM 2863 C C . THR A 1 402 ? -29.588 -2.510 51.438 1.00 89.00 402 THR A C 1
ATOM 2865 O O . THR A 1 402 ? -28.905 -3.096 52.279 1.00 89.00 402 THR A O 1
ATOM 2868 N N . ALA A 1 403 ? -29.171 -1.375 50.873 1.00 86.19 403 ALA A N 1
ATOM 2869 C CA . ALA A 1 403 ? -27.958 -0.692 51.317 1.00 86.19 403 ALA A CA 1
ATOM 2870 C C . ALA A 1 403 ? -28.059 -0.131 52.746 1.00 86.19 403 ALA A C 1
ATOM 2872 O O . ALA A 1 403 ? -27.021 0.107 53.376 1.00 86.19 403 ALA A O 1
ATOM 2873 N N . ASP A 1 404 ? -29.278 0.066 53.248 1.00 87.75 404 ASP A N 1
ATOM 2874 C CA . ASP A 1 404 ? -29.532 0.766 54.505 1.00 87.75 404 ASP A CA 1
ATOM 2875 C C . ASP A 1 404 ? -30.028 -0.174 55.610 1.00 87.75 404 ASP A C 1
ATOM 2877 O O . ASP A 1 404 ? -29.618 -0.016 56.759 1.00 87.75 404 ASP A O 1
ATOM 2881 N N . GLU A 1 405 ? -30.775 -1.227 55.275 1.00 89.12 405 GLU A N 1
ATOM 2882 C CA . GLU A 1 405 ? -31.386 -2.123 56.262 1.00 89.12 405 GLU A CA 1
ATOM 2883 C C . GLU A 1 405 ? -31.558 -3.565 55.769 1.00 89.12 405 GLU A C 1
ATOM 2885 O O . GLU A 1 405 ? -31.627 -3.839 54.569 1.00 89.12 405 GLU A O 1
ATOM 2890 N N . VAL A 1 406 ? -31.677 -4.506 56.706 1.00 90.38 406 VAL A N 1
ATOM 2891 C CA . VAL A 1 406 ? -32.122 -5.875 56.421 1.00 90.38 406 VAL A CA 1
ATOM 2892 C C . VAL A 1 406 ? -33.620 -5.895 56.102 1.00 90.38 406 VAL A C 1
ATOM 2894 O O . VAL A 1 406 ? -34.419 -5.296 56.812 1.00 90.38 406 VAL A O 1
ATOM 2897 N N . THR A 1 407 ? -34.016 -6.623 55.055 1.00 89.31 407 THR A N 1
ATOM 2898 C CA . THR A 1 407 ? -35.422 -6.799 54.644 1.00 89.31 407 THR A CA 1
ATOM 2899 C C . THR A 1 407 ? -35.992 -8.163 55.025 1.00 89.31 407 THR A C 1
ATOM 2901 O O . THR A 1 407 ? -37.206 -8.287 55.175 1.00 89.31 407 THR A O 1
ATOM 2904 N N . ALA A 1 408 ? -35.145 -9.172 55.246 1.00 88.88 408 ALA A N 1
ATOM 2905 C CA . ALA A 1 408 ? -35.539 -10.461 55.814 1.00 88.88 408 ALA A CA 1
ATOM 2906 C C . ALA A 1 408 ? -34.363 -11.136 56.534 1.00 88.88 408 ALA A C 1
ATOM 2908 O O . ALA A 1 408 ? -33.215 -11.017 56.097 1.00 88.88 408 ALA A O 1
ATOM 2909 N N . CYS A 1 409 ? -34.670 -11.889 57.590 1.00 89.25 409 CYS A N 1
ATOM 2910 C CA . CYS A 1 409 ? -33.706 -12.671 58.362 1.00 89.25 409 CYS A CA 1
ATOM 2911 C C . CYS A 1 409 ? -33.829 -14.168 58.038 1.00 89.25 409 CYS A C 1
ATOM 2913 O O . CYS A 1 409 ? -34.921 -14.647 57.724 1.00 89.25 409 CYS A O 1
ATOM 2915 N N . THR A 1 410 ? -32.718 -14.911 58.062 1.00 88.19 410 THR A N 1
ATOM 2916 C CA . THR A 1 410 ? -32.737 -16.383 57.952 1.00 88.19 410 THR A CA 1
ATOM 2917 C C . THR A 1 410 ? -33.207 -17.026 59.248 1.00 88.19 410 THR A C 1
ATOM 2919 O O . THR A 1 410 ? -33.881 -18.054 59.201 1.00 88.19 410 THR A O 1
ATOM 2922 N N . ASP A 1 411 ? -32.849 -16.413 60.375 1.00 84.44 411 ASP A N 1
ATOM 2923 C CA . ASP A 1 411 ? -33.290 -16.759 61.721 1.00 84.44 411 ASP A CA 1
ATOM 2924 C C . ASP A 1 411 ? -33.479 -15.466 62.533 1.00 84.44 411 ASP A C 1
ATOM 2926 O O . ASP A 1 411 ? -32.762 -14.485 62.317 1.00 84.44 411 ASP A O 1
ATOM 2930 N N . GLY A 1 412 ? -34.463 -15.449 63.431 1.00 82.25 412 GLY A N 1
ATOM 2931 C CA . GLY A 1 412 ? -34.827 -14.272 64.224 1.00 82.25 412 GLY A CA 1
ATOM 2932 C C . GLY A 1 412 ? -35.741 -13.244 63.535 1.00 82.25 412 GLY A C 1
ATOM 2933 O O . GLY A 1 412 ? -36.320 -13.487 62.475 1.00 82.25 412 GLY A O 1
ATOM 2934 N N . ASP A 1 413 ? -35.874 -12.082 64.178 1.00 84.69 413 ASP A N 1
ATOM 2935 C CA . ASP A 1 413 ? -36.781 -10.989 63.813 1.00 84.69 413 ASP A CA 1
ATOM 2936 C C . ASP A 1 413 ? -36.003 -9.736 63.372 1.00 84.69 413 ASP A C 1
ATOM 2938 O O . ASP A 1 413 ? -34.894 -9.462 63.849 1.00 84.69 413 ASP A O 1
ATOM 2942 N N . ARG A 1 414 ? -36.600 -8.917 62.494 1.00 87.88 414 ARG A N 1
ATOM 2943 C CA . ARG A 1 414 ? -36.030 -7.612 62.122 1.00 87.88 414 ARG A CA 1
ATOM 2944 C C . ARG A 1 414 ? -36.176 -6.604 63.258 1.00 87.88 414 ARG A C 1
ATOM 2946 O O . ARG A 1 414 ? -37.278 -6.392 63.762 1.00 87.88 414 ARG A O 1
ATOM 2953 N N . PHE A 1 415 ? -35.096 -5.903 63.597 1.00 83.50 415 PHE A N 1
ATOM 2954 C CA . PHE A 1 415 ? -35.135 -4.770 64.520 1.00 83.50 415 PHE A CA 1
ATOM 2955 C C . PHE A 1 415 ? -34.043 -3.743 64.206 1.00 83.50 415 PHE A C 1
ATOM 2957 O O . PHE A 1 415 ? -32.871 -4.090 64.068 1.00 83.50 415 PHE A O 1
ATOM 2964 N N . ASN A 1 416 ? -34.427 -2.464 64.122 1.00 79.62 416 ASN A N 1
ATOM 2965 C CA . ASN A 1 416 ? -33.519 -1.327 63.919 1.00 79.62 416 ASN A CA 1
ATOM 2966 C C . ASN A 1 416 ? -32.511 -1.525 62.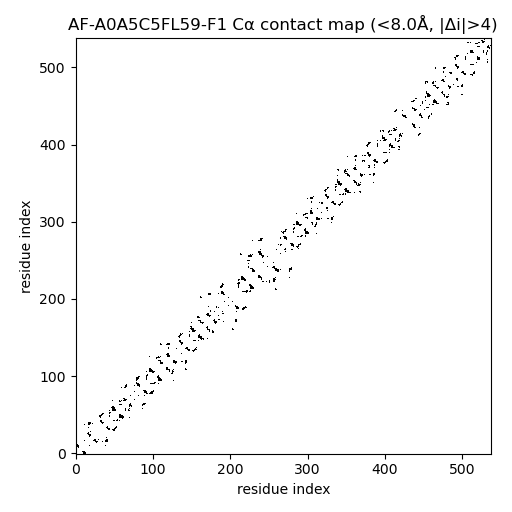762 1.00 79.62 416 ASN A C 1
ATOM 2968 O O . ASN A 1 416 ? -31.317 -1.255 62.900 1.00 79.62 416 ASN A O 1
ATOM 2972 N N . GLY A 1 417 ? -32.992 -2.052 61.633 1.00 83.06 417 GLY A N 1
ATOM 2973 C CA . GLY A 1 417 ? -32.196 -2.279 60.424 1.00 83.06 417 GLY A CA 1
ATOM 2974 C C . GLY A 1 417 ? -31.323 -3.543 60.410 1.00 83.06 417 GLY A C 1
ATOM 2975 O O . GLY A 1 417 ? -30.625 -3.755 59.419 1.00 83.06 417 GLY A O 1
ATOM 2976 N N . GLY A 1 418 ? -31.361 -4.389 61.447 1.00 85.75 418 GLY A N 1
ATOM 2977 C CA . GLY A 1 418 ? -30.631 -5.665 61.527 1.00 85.75 418 GLY A CA 1
ATOM 2978 C C . GLY A 1 418 ? -31.504 -6.848 61.967 1.00 85.75 418 GLY A C 1
ATOM 2979 O O . GLY A 1 418 ? -32.708 -6.692 62.173 1.00 85.75 418 GLY A O 1
ATOM 2980 N N . CYS A 1 419 ? -30.888 -8.025 62.114 1.00 88.31 419 CYS A N 1
ATOM 2981 C CA . CYS A 1 419 ? -31.530 -9.231 62.650 1.00 88.31 419 CYS A CA 1
ATOM 2982 C C . CYS A 1 419 ? -31.174 -9.432 64.120 1.00 88.31 419 CYS A C 1
ATOM 2984 O O . CYS A 1 419 ? -30.025 -9.228 64.520 1.00 88.31 419 CYS A O 1
ATOM 2986 N N . ILE A 1 420 ? -32.154 -9.854 64.913 1.00 84.62 420 ILE A N 1
ATOM 2987 C CA . ILE A 1 420 ? -31.964 -10.260 66.305 1.00 84.62 420 ILE A CA 1
ATOM 2988 C C . ILE A 1 420 ? -32.648 -11.606 66.553 1.00 84.62 420 ILE A C 1
ATOM 2990 O O . ILE A 1 420 ? -33.709 -11.863 65.999 1.00 84.62 420 ILE A O 1
ATOM 2994 N N . GLU A 1 421 ? -32.082 -12.451 67.419 1.00 79.88 421 GLU A N 1
ATOM 2995 C CA . GLU A 1 421 ? -32.607 -13.808 67.674 1.00 79.88 421 GLU A CA 1
ATOM 2996 C C . GLU A 1 421 ? -34.058 -13.826 68.194 1.00 79.88 421 GLU A C 1
ATOM 2998 O O . GLU A 1 421 ? -34.794 -14.781 67.964 1.00 79.88 421 GLU A O 1
ATOM 3003 N N . SER A 1 422 ? -34.479 -12.796 68.935 1.00 77.12 422 SER A N 1
ATOM 3004 C CA . SER A 1 422 ? -35.860 -12.647 69.413 1.00 77.12 422 SER A CA 1
ATOM 3005 C C . SER A 1 422 ? -36.147 -11.208 69.826 1.00 77.12 422 SER A C 1
ATOM 3007 O O . SER A 1 422 ? -35.246 -10.522 70.313 1.00 77.12 422 SER A O 1
ATOM 3009 N N . CYS A 1 423 ? -37.401 -10.756 69.696 1.00 75.25 423 CYS A N 1
ATOM 3010 C CA . CYS A 1 423 ? -37.809 -9.447 70.210 1.00 75.25 423 CYS A CA 1
ATOM 3011 C C . CYS A 1 423 ? -37.591 -9.352 71.736 1.00 75.25 423 CYS A C 1
ATOM 3013 O O . CYS A 1 423 ? -38.269 -10.047 72.502 1.00 75.25 423 CYS A O 1
ATOM 3015 N N . PRO A 1 424 ? -36.691 -8.480 72.225 1.00 69.94 424 PRO A N 1
ATOM 3016 C CA . PRO A 1 424 ? -36.433 -8.356 73.651 1.00 69.94 424 PRO A CA 1
ATOM 3017 C C . PRO A 1 424 ? -37.660 -7.789 74.377 1.00 69.94 424 PRO A C 1
ATOM 3019 O O . PRO A 1 424 ? -38.021 -6.627 74.227 1.00 69.94 424 PRO A O 1
ATOM 3022 N N . HIS A 1 425 ? -38.284 -8.605 75.226 1.00 60.44 425 HIS A N 1
ATOM 3023 C CA . HIS A 1 425 ? -39.495 -8.225 75.964 1.00 60.44 425 HIS A CA 1
ATOM 3024 C C . HIS A 1 425 ? -39.283 -7.160 77.059 1.00 60.44 425 HIS A C 1
ATOM 3026 O O . HIS A 1 425 ? -40.260 -6.747 77.668 1.00 60.44 425 HIS A O 1
ATOM 3032 N N . ASN A 1 426 ? -38.043 -6.723 77.310 1.00 56.81 426 ASN A N 1
ATOM 3033 C CA . ASN A 1 426 ? -37.677 -5.596 78.177 1.00 56.81 426 ASN A CA 1
ATOM 3034 C C . ASN A 1 426 ? -36.247 -5.158 77.830 1.00 56.81 426 ASN A C 1
ATOM 3036 O O . ASN A 1 426 ? -35.280 -5.741 78.334 1.00 56.81 426 ASN A O 1
ATOM 3040 N N . VAL A 1 427 ? -36.081 -4.172 76.943 1.00 52.84 427 VAL A N 1
ATOM 3041 C CA . VAL A 1 427 ? -34.741 -3.665 76.618 1.00 52.84 427 VAL A CA 1
ATOM 3042 C C . VAL A 1 427 ? -34.349 -2.631 77.665 1.00 52.84 427 VAL A C 1
ATOM 3044 O O . VAL A 1 427 ? -34.527 -1.430 77.492 1.00 52.84 427 VAL A O 1
ATOM 3047 N N . GLY A 1 428 ? -33.787 -3.100 78.776 1.00 48.16 428 GLY A N 1
ATOM 3048 C CA . GLY A 1 428 ? -33.091 -2.239 79.727 1.00 48.16 428 GLY A CA 1
ATOM 3049 C C . GLY A 1 428 ? -31.785 -1.712 79.125 1.00 48.16 428 GLY A C 1
ATOM 3050 O O . GLY A 1 428 ? -30.707 -2.121 79.553 1.00 48.16 428 GLY A O 1
ATOM 3051 N N . VAL A 1 429 ? -31.849 -0.838 78.113 1.00 39.78 429 VAL A N 1
ATOM 3052 C CA . VAL A 1 429 ? -30.659 -0.140 77.615 1.00 39.78 429 VAL A CA 1
ATOM 3053 C C . VAL A 1 429 ? -30.302 0.964 78.602 1.00 39.78 429 VAL A C 1
ATOM 3055 O O . VAL A 1 429 ? -31.005 1.952 78.791 1.00 39.78 429 VAL A O 1
ATOM 3058 N N . LEU A 1 430 ? -29.157 0.762 79.241 1.00 38.06 430 LEU A N 1
ATOM 3059 C CA . LEU A 1 430 ? -28.502 1.638 80.201 1.00 38.06 430 LEU A CA 1
ATOM 3060 C C . LEU A 1 430 ? -27.927 2.898 79.528 1.00 38.06 430 LEU A C 1
ATOM 3062 O O . LEU A 1 430 ? -26.726 3.130 79.589 1.00 38.06 430 LEU A O 1
ATOM 3066 N N . VAL A 1 431 ? -28.754 3.745 78.909 1.00 34.28 431 VAL A N 1
ATOM 3067 C CA . VAL A 1 431 ? -28.377 5.145 78.650 1.00 34.28 431 VAL A CA 1
ATOM 3068 C C . VAL A 1 431 ? -29.610 6.050 78.737 1.00 34.28 431 VAL A C 1
ATOM 3070 O O . VAL A 1 431 ? -30.304 6.253 77.756 1.00 34.28 431 VAL A O 1
ATOM 3073 N N . GLY A 1 432 ? -29.853 6.613 79.926 1.00 44.12 432 GLY A N 1
ATOM 3074 C CA . GLY A 1 432 ? -30.646 7.835 80.114 1.00 44.12 432 GLY A CA 1
ATOM 3075 C C . GLY A 1 432 ? -32.068 7.853 79.532 1.00 44.12 432 GLY A C 1
ATOM 3076 O O . GLY A 1 432 ? -32.279 8.419 78.470 1.00 44.12 432 GLY A O 1
ATOM 3077 N N . CYS A 1 433 ? -33.028 7.401 80.349 1.00 42.06 433 CYS A N 1
ATOM 3078 C CA . CYS A 1 433 ? -34.483 7.612 80.253 1.00 42.06 433 CYS A CA 1
ATOM 3079 C C . CYS A 1 433 ? -35.297 6.643 79.360 1.00 42.06 433 CYS A C 1
ATOM 3081 O O . CYS A 1 433 ? -35.097 6.549 78.159 1.00 42.06 433 CYS A O 1
ATOM 3083 N N . VAL A 1 434 ? -36.327 6.070 80.008 1.00 47.88 434 VAL A N 1
ATOM 3084 C CA . VAL A 1 434 ? -37.500 5.304 79.528 1.00 47.88 434 VAL A CA 1
ATOM 3085 C C . VAL A 1 434 ? -37.276 3.825 79.167 1.00 47.88 434 VAL A C 1
ATOM 3087 O O . VAL A 1 434 ? -36.548 3.485 78.245 1.00 47.88 434 VAL A O 1
ATOM 3090 N N . ASP A 1 435 ? -37.950 2.947 79.916 1.00 52.50 435 ASP A N 1
ATOM 3091 C CA . ASP A 1 435 ? -38.119 1.517 79.627 1.00 52.50 435 ASP A CA 1
ATOM 3092 C C . ASP A 1 435 ? -38.849 1.390 78.277 1.00 52.50 435 ASP A C 1
ATOM 3094 O O . ASP A 1 435 ? -40.015 1.775 78.172 1.00 52.50 435 ASP A O 1
ATOM 3098 N N . MET A 1 436 ? -38.154 0.960 77.222 1.00 59.22 436 MET A N 1
ATOM 3099 C CA . MET A 1 436 ? -38.747 0.764 75.897 1.00 59.22 436 MET A CA 1
ATOM 3100 C C . MET A 1 436 ? -38.982 -0.727 75.676 1.00 59.22 436 MET A C 1
ATOM 3102 O O . MET A 1 436 ? -38.045 -1.514 75.540 1.00 59.22 436 MET A O 1
ATOM 3106 N N . SER A 1 437 ? -40.253 -1.118 75.637 1.00 71.38 437 SER A N 1
ATOM 3107 C CA . SER A 1 437 ? -40.658 -2.456 75.206 1.00 71.38 437 SER A CA 1
ATOM 3108 C C . SER A 1 437 ? -40.828 -2.508 73.688 1.00 71.38 437 SER A C 1
ATOM 3110 O O . SER A 1 437 ? -41.328 -1.560 73.078 1.00 71.38 437 SER A O 1
ATOM 3112 N N . VAL A 1 438 ? -40.462 -3.636 73.082 1.00 75.88 438 VAL A N 1
ATOM 3113 C CA . VAL A 1 438 ? -40.799 -3.970 71.692 1.00 75.88 438 VAL A CA 1
ATOM 3114 C C . VAL A 1 438 ? -41.799 -5.117 71.662 1.00 75.88 438 VAL A C 1
ATOM 3116 O O . VAL A 1 438 ? -41.815 -5.969 72.553 1.00 75.88 438 VAL A O 1
ATOM 3119 N N . VAL A 1 439 ? -42.631 -5.153 70.625 1.00 76.62 439 VAL A N 1
ATOM 3120 C CA . VAL A 1 439 ? -43.561 -6.260 70.378 1.00 76.62 439 VAL A CA 1
ATOM 3121 C C . VAL A 1 439 ? -43.339 -6.864 68.996 1.00 76.62 439 VAL A C 1
ATOM 3123 O O . VAL A 1 439 ? -43.120 -6.115 68.042 1.00 76.62 439 VAL A O 1
ATOM 3126 N N . PRO A 1 440 ? -43.426 -8.200 68.866 1.00 75.12 440 PRO A N 1
ATOM 3127 C CA . PRO A 1 440 ? -43.354 -8.858 67.571 1.00 75.12 440 PRO A CA 1
ATOM 3128 C C . PRO A 1 440 ? -44.611 -8.560 66.753 1.00 75.12 440 PRO A C 1
ATOM 3130 O O . PRO A 1 440 ? -45.743 -8.623 67.248 1.00 75.12 440 PRO A O 1
ATOM 3133 N N . THR A 1 441 ? -44.410 -8.251 65.478 1.00 77.19 441 THR A N 1
ATOM 3134 C CA . THR A 1 441 ? -45.463 -7.937 64.513 1.00 77.19 441 THR A CA 1
ATOM 3135 C C . THR A 1 441 ? -45.218 -8.698 63.215 1.00 77.19 441 THR A C 1
ATOM 3137 O O . THR A 1 441 ? -44.777 -8.149 62.216 1.00 77.19 441 THR A O 1
ATOM 3140 N N . GLY A 1 442 ? -45.489 -10.004 63.239 1.00 78.19 442 GLY A N 1
ATOM 3141 C CA . GLY A 1 442 ? -45.003 -10.894 62.184 1.00 78.19 442 GLY A CA 1
ATOM 3142 C C . GLY A 1 442 ? -43.524 -11.191 62.413 1.00 78.19 442 GLY A C 1
ATOM 3143 O O . GLY A 1 442 ? -43.197 -11.725 63.465 1.00 78.19 442 GLY A O 1
ATOM 3144 N N . ASP A 1 443 ? -42.684 -10.829 61.447 1.00 76.38 443 ASP A N 1
ATOM 3145 C CA . ASP A 1 443 ? -41.223 -11.004 61.387 1.00 76.38 443 ASP A CA 1
ATOM 3146 C C . ASP A 1 443 ? -40.431 -9.724 61.745 1.00 76.38 443 ASP A C 1
ATOM 3148 O O . ASP A 1 443 ? -39.229 -9.627 61.498 1.00 76.38 443 ASP A O 1
ATOM 3152 N N . GLU A 1 444 ? -41.104 -8.709 62.296 1.00 83.75 444 GLU A N 1
ATOM 3153 C CA . GLU A 1 444 ? -40.507 -7.430 62.695 1.00 83.75 444 GLU A CA 1
ATOM 3154 C C . GLU A 1 444 ? -40.870 -7.061 64.135 1.00 83.75 444 GLU A C 1
ATOM 3156 O O . GLU A 1 444 ? -42.039 -7.130 64.537 1.00 83.75 444 GLU A O 1
ATOM 3161 N N . CYS A 1 445 ? -39.873 -6.618 64.900 1.00 84.44 445 CYS A N 1
ATOM 3162 C CA . CYS A 1 445 ? -40.049 -6.038 66.223 1.00 84.44 445 CYS A CA 1
ATOM 3163 C C . CYS A 1 445 ? -40.290 -4.530 66.097 1.00 84.44 445 CYS A C 1
ATOM 3165 O O . CYS A 1 445 ? -39.427 -3.792 65.625 1.00 84.44 445 CYS A O 1
ATOM 3167 N N . ILE A 1 446 ? -41.434 -4.055 66.586 1.00 81.44 446 ILE A N 1
ATOM 3168 C CA . ILE A 1 446 ? -41.780 -2.627 66.582 1.00 81.44 446 ILE A CA 1
ATOM 3169 C C . ILE A 1 446 ? -41.759 -2.100 68.017 1.00 81.44 446 ILE A C 1
ATOM 3171 O O . ILE A 1 446 ? -42.201 -2.787 68.945 1.00 81.44 446 ILE A O 1
ATOM 3175 N N . LEU A 1 447 ? -41.261 -0.874 68.210 1.00 81.62 447 LEU A N 1
ATOM 3176 C CA . LEU A 1 447 ? -41.325 -0.188 69.500 1.00 81.62 447 LEU A CA 1
ATOM 3177 C C . LEU A 1 447 ? -42.781 0.020 69.919 1.00 81.62 447 LEU A C 1
ATOM 3179 O O . LEU A 1 447 ? -43.627 0.448 69.131 1.00 81.62 447 LEU A O 1
ATOM 3183 N N . CYS A 1 448 ? -43.075 -0.233 71.192 1.00 80.31 448 CYS A N 1
ATOM 3184 C CA . CYS A 1 448 ? -44.417 -0.040 71.730 1.00 80.31 448 CYS A CA 1
ATOM 3185 C C . CYS A 1 448 ? -44.929 1.386 71.507 1.00 80.31 448 CYS A C 1
ATOM 3187 O O . CYS A 1 448 ? -46.077 1.552 71.103 1.00 80.31 448 CYS A O 1
ATOM 3189 N N . SER A 1 449 ? -44.073 2.396 71.678 1.00 79.38 449 SER A N 1
ATOM 3190 C CA . SER A 1 449 ? -44.402 3.805 71.436 1.00 79.38 449 SER A CA 1
ATOM 3191 C C . SER A 1 449 ? -44.808 4.104 69.991 1.00 79.38 449 SER A C 1
ATOM 3193 O O . SER A 1 449 ? -45.650 4.972 69.772 1.00 79.38 449 SER A O 1
ATOM 3195 N N . ASP A 1 450 ? -44.245 3.379 69.022 1.00 83.31 450 ASP A N 1
ATOM 3196 C CA . ASP A 1 450 ? -44.513 3.586 67.595 1.00 83.31 450 ASP A CA 1
ATOM 3197 C C . ASP A 1 450 ? -45.822 2.908 67.180 1.00 83.31 450 ASP A C 1
ATOM 3199 O O . ASP A 1 450 ? -46.580 3.433 66.365 1.00 83.31 450 ASP A O 1
ATOM 3203 N N . ARG A 1 451 ? -46.125 1.747 67.778 1.00 83.69 451 ARG A N 1
ATOM 3204 C CA . ARG A 1 451 ? -47.377 1.014 67.537 1.00 83.69 451 ARG A CA 1
ATOM 3205 C C . ARG A 1 451 ? -48.561 1.596 68.313 1.00 83.69 451 ARG A C 1
ATOM 3207 O O . ARG A 1 451 ? -49.673 1.648 67.790 1.00 83.69 451 ARG A O 1
ATOM 3214 N N . PHE A 1 452 ? -48.331 2.009 69.556 1.00 86.56 452 PHE A N 1
ATOM 3215 C CA . PHE A 1 452 ? -49.310 2.595 70.467 1.00 86.56 452 PHE A CA 1
ATOM 3216 C C . PHE A 1 452 ? -48.724 3.877 71.065 1.00 86.56 452 PHE A C 1
ATOM 3218 O O . PHE A 1 452 ? -47.953 3.839 72.029 1.00 86.56 452 PHE A O 1
ATOM 3225 N N . VAL A 1 453 ? -49.110 5.017 70.489 1.00 85.88 453 VAL A N 1
ATOM 3226 C CA . VAL A 1 453 ? -48.635 6.344 70.906 1.00 85.88 453 VAL A CA 1
ATOM 3227 C C . VAL A 1 453 ? -48.849 6.541 72.409 1.00 85.88 453 VAL A C 1
ATOM 3229 O O . VAL A 1 453 ? -49.928 6.269 72.936 1.00 85.88 453 VAL A O 1
ATOM 3232 N N . GLY A 1 454 ? -47.806 7.001 73.101 1.00 81.88 454 GLY A N 1
ATOM 3233 C CA . GLY A 1 454 ? -47.834 7.242 74.545 1.00 81.88 454 GLY A CA 1
ATOM 3234 C C . GLY A 1 454 ? -47.710 5.985 75.412 1.00 81.88 454 GLY A C 1
ATOM 3235 O O . GLY A 1 454 ? -47.826 6.092 76.630 1.00 81.88 454 GLY A O 1
ATOM 3236 N N . SER A 1 455 ? -47.469 4.804 74.836 1.00 85.31 455 SER A N 1
ATOM 3237 C CA . SER A 1 455 ? -47.214 3.583 75.611 1.00 85.31 455 SER A CA 1
ATOM 3238 C C . SER A 1 455 ? -45.757 3.463 76.067 1.00 85.31 455 SER A C 1
ATOM 3240 O O . SER A 1 455 ? -44.838 3.875 75.361 1.00 85.31 455 SER A O 1
ATOM 3242 N N . SER A 1 456 ? -45.549 2.901 77.261 1.00 80.19 456 SER A N 1
ATOM 3243 C CA . SER A 1 456 ? -44.220 2.538 77.783 1.00 80.19 456 SER A CA 1
ATOM 3244 C C . SER A 1 456 ? -43.957 1.037 77.643 1.00 80.19 456 SER A C 1
ATOM 3246 O O . SER A 1 456 ? -42.903 0.627 77.163 1.00 80.19 456 SER A O 1
ATOM 3248 N N . THR A 1 457 ? -44.952 0.210 77.974 1.00 80.88 457 THR A N 1
ATOM 3249 C CA . THR A 1 457 ? -44.930 -1.238 77.729 1.00 80.88 457 THR A CA 1
ATOM 3250 C C . THR A 1 457 ? -46.201 -1.662 77.003 1.00 80.88 457 THR A C 1
ATOM 3252 O O . THR A 1 457 ? -47.256 -1.038 77.162 1.00 80.88 457 THR A O 1
ATOM 3255 N N . CYS A 1 458 ? -46.128 -2.709 76.184 1.00 81.50 458 CYS A N 1
ATOM 3256 C CA . CYS A 1 458 ? -47.276 -3.198 75.430 1.00 81.50 458 CYS A CA 1
ATOM 3257 C C . CYS A 1 458 ? -47.189 -4.698 75.127 1.00 81.50 458 CYS A C 1
ATOM 3259 O O . CYS A 1 458 ? -46.130 -5.317 75.188 1.00 81.50 458 CYS A O 1
ATOM 3261 N N . THR A 1 459 ? -48.335 -5.276 74.771 1.00 81.19 459 THR A N 1
ATOM 3262 C CA . THR A 1 459 ? -48.444 -6.593 74.130 1.00 81.19 459 THR A CA 1
ATOM 3263 C C . THR A 1 459 ? -48.968 -6.418 72.706 1.00 81.19 459 THR A C 1
ATOM 3265 O O . THR A 1 459 ? -49.382 -5.327 72.313 1.00 81.19 459 THR A O 1
ATOM 3268 N N . ALA A 1 460 ? -49.040 -7.503 71.931 1.00 76.38 460 ALA A N 1
ATOM 3269 C CA . ALA A 1 460 ? -49.652 -7.470 70.601 1.00 76.38 460 ALA A CA 1
ATOM 3270 C C . ALA A 1 460 ? -51.107 -6.940 70.601 1.00 76.38 460 ALA A C 1
ATOM 3272 O O . ALA A 1 460 ? -51.562 -6.422 69.577 1.00 76.38 460 ALA A O 1
ATOM 3273 N N . ALA A 1 461 ? -51.815 -7.047 71.737 1.00 80.50 461 ALA A N 1
ATOM 3274 C CA . ALA A 1 461 ? -53.208 -6.631 71.903 1.00 80.50 461 ALA A CA 1
ATOM 3275 C C . ALA A 1 461 ? -53.395 -5.148 72.283 1.00 80.50 461 ALA A C 1
ATOM 3277 O O . ALA A 1 461 ? -54.489 -4.621 72.091 1.00 80.50 461 ALA A O 1
ATOM 3278 N N . GLY A 1 462 ? -52.371 -4.473 72.816 1.00 82.81 462 GLY A N 1
ATOM 3279 C CA . GLY A 1 462 ? -52.497 -3.102 73.322 1.00 82.81 462 GLY A CA 1
ATOM 3280 C C . GLY A 1 462 ? -51.425 -2.720 74.349 1.00 82.81 462 GLY A C 1
ATOM 3281 O O . GLY A 1 462 ? -50.643 -3.583 74.768 1.00 82.81 462 GLY A O 1
ATOM 3282 N N . PRO A 1 463 ? -51.384 -1.443 74.773 1.00 87.06 463 PRO A N 1
ATOM 3283 C CA . PRO A 1 463 ? -50.490 -0.980 75.829 1.00 87.06 463 PRO A CA 1
ATOM 3284 C C . PRO A 1 463 ? -50.818 -1.649 77.170 1.00 87.06 463 PRO A C 1
ATOM 3286 O O . PRO A 1 463 ? -51.978 -1.749 77.558 1.00 87.06 463 PRO A O 1
ATOM 3289 N N . THR A 1 464 ? -49.790 -2.101 77.886 1.00 84.81 464 THR A N 1
ATOM 3290 C CA . THR A 1 464 ? -49.890 -2.621 79.262 1.00 84.81 464 THR A CA 1
ATOM 3291 C C . THR A 1 464 ? -49.531 -1.564 80.296 1.00 84.81 464 THR A C 1
ATOM 3293 O O . THR A 1 464 ? -49.980 -1.647 81.436 1.00 84.81 464 THR A O 1
ATOM 3296 N N . SER A 1 465 ? -48.772 -0.545 79.895 1.00 86.38 465 SER A N 1
ATOM 3297 C CA . SER A 1 465 ? -48.559 0.674 80.667 1.00 86.38 465 SER A CA 1
ATOM 3298 C C . SER A 1 465 ? -48.347 1.857 79.733 1.00 86.38 465 SER A C 1
ATOM 3300 O O . SER A 1 465 ? -47.848 1.709 78.614 1.00 86.38 465 SER A O 1
ATOM 3302 N N . CYS A 1 466 ? -48.690 3.046 80.212 1.00 86.75 466 CYS A N 1
ATOM 3303 C CA . CYS A 1 466 ? -48.511 4.280 79.466 1.00 86.75 466 CYS A CA 1
ATOM 3304 C C . CYS A 1 466 ? -47.353 5.112 80.026 1.00 86.75 466 CYS A C 1
ATOM 3306 O O . CYS A 1 466 ? -47.012 5.032 81.208 1.00 86.75 466 CYS A O 1
ATOM 3308 N N . ALA A 1 467 ? -46.695 5.858 79.147 1.00 82.81 467 ALA A N 1
ATOM 3309 C CA . ALA A 1 467 ? -45.728 6.885 79.495 1.00 82.81 467 ALA A CA 1
ATOM 3310 C C . ALA A 1 467 ? -46.460 8.190 79.860 1.00 82.81 467 ALA A C 1
ATOM 3312 O O . ALA A 1 467 ? -47.688 8.248 79.904 1.00 82.81 467 ALA A O 1
ATOM 3313 N N . ARG A 1 468 ? -45.705 9.251 80.144 1.00 82.50 468 ARG A N 1
ATOM 3314 C CA . ARG A 1 468 ? -46.280 10.598 80.216 1.00 82.50 468 ARG A CA 1
ATOM 3315 C C . ARG A 1 468 ? -46.346 11.200 78.817 1.00 82.50 468 ARG A C 1
ATOM 3317 O O . ARG A 1 468 ? -45.515 10.857 77.980 1.00 82.50 468 ARG A O 1
ATOM 3324 N N . ASP A 1 469 ? -47.310 12.081 78.584 1.00 78.88 469 ASP A N 1
ATOM 3325 C CA . ASP A 1 469 ? -47.356 12.863 77.347 1.00 78.88 469 ASP A CA 1
ATOM 3326 C C . ASP A 1 469 ? -46.258 13.949 77.311 1.00 78.88 469 ASP A C 1
ATOM 3328 O O . ASP A 1 469 ? -45.521 14.156 78.282 1.00 78.88 469 ASP A O 1
ATOM 3332 N N . ASP A 1 470 ? -46.166 14.681 76.196 1.00 76.69 470 ASP A N 1
ATOM 3333 C CA . ASP A 1 470 ? -45.187 15.763 75.996 1.00 76.69 470 ASP A CA 1
ATOM 3334 C C . ASP A 1 470 ? -45.340 16.926 76.998 1.00 76.69 470 ASP A C 1
ATOM 3336 O O . ASP A 1 470 ? -44.415 17.717 77.194 1.00 76.69 470 ASP A O 1
ATOM 3340 N N . SER A 1 471 ? -46.498 17.029 77.658 1.00 78.31 471 SER A N 1
ATOM 3341 C CA . SER A 1 471 ? -46.784 18.009 78.714 1.00 78.31 471 SER A CA 1
ATOM 3342 C C . SER A 1 471 ? -46.473 17.473 80.118 1.00 78.31 471 SER A C 1
ATOM 3344 O O . SER A 1 471 ? -46.767 18.137 81.114 1.00 78.31 471 SER A O 1
ATOM 3346 N N . ALA A 1 472 ? -45.857 16.289 80.208 1.00 75.69 472 ALA A N 1
ATOM 3347 C CA . ALA A 1 472 ? -45.590 15.541 81.430 1.00 75.69 472 ALA A CA 1
ATOM 3348 C C . ALA A 1 472 ? -46.851 15.114 82.209 1.00 75.69 472 ALA A C 1
ATOM 3350 O O . ALA A 1 472 ? -46.751 14.796 83.400 1.00 75.69 472 ALA A O 1
ATOM 3351 N N . ALA A 1 473 ? -48.018 15.066 81.559 1.00 80.88 473 ALA A N 1
ATOM 3352 C CA . ALA A 1 473 ? -49.241 14.534 82.146 1.00 80.88 473 ALA A CA 1
ATOM 3353 C C . ALA A 1 473 ? -49.238 12.998 82.123 1.00 80.88 473 ALA A C 1
ATOM 3355 O O . ALA A 1 473 ? -48.743 12.368 81.187 1.00 80.88 473 ALA A O 1
ATOM 3356 N N . THR A 1 474 ? -49.780 12.384 83.176 1.00 83.44 474 THR A N 1
ATOM 3357 C CA . THR A 1 474 ? -49.926 10.926 83.271 1.00 83.44 474 THR A CA 1
ATOM 3358 C C . THR A 1 474 ? -50.976 10.437 82.274 1.00 83.44 474 THR A C 1
ATOM 3360 O O . THR A 1 474 ? -52.102 10.941 82.264 1.00 83.44 474 THR A O 1
ATOM 3363 N N . LEU A 1 475 ? -50.616 9.439 81.466 1.00 88.94 475 LEU A N 1
ATOM 3364 C CA . LEU A 1 475 ? -51.551 8.708 80.615 1.00 88.94 475 LEU A CA 1
ATOM 3365 C C . LEU A 1 475 ? -51.977 7.400 81.292 1.00 88.94 475 LEU A C 1
ATOM 3367 O O . LEU A 1 475 ? -51.221 6.807 82.064 1.00 88.94 475 LEU A O 1
ATOM 3371 N N . TYR A 1 476 ? -53.177 6.939 80.960 1.00 88.56 476 TYR A N 1
ATOM 3372 C CA . TYR A 1 476 ? -53.805 5.742 81.504 1.00 88.56 476 TYR A CA 1
ATOM 3373 C C . TYR A 1 476 ? -54.171 4.783 80.373 1.00 88.56 476 TYR A C 1
ATOM 3375 O O . TYR A 1 476 ? -54.621 5.201 79.302 1.00 88.56 476 TYR A O 1
ATOM 3383 N N . VAL A 1 477 ? -53.997 3.484 80.612 1.00 91.19 477 VAL A N 1
ATOM 3384 C CA . VAL A 1 477 ? -54.403 2.438 79.666 1.00 91.19 477 VAL A CA 1
ATOM 3385 C C . VAL A 1 477 ? -55.932 2.409 79.554 1.00 91.19 477 VAL A C 1
ATOM 3387 O O . VAL A 1 477 ? -56.633 2.236 80.553 1.00 91.19 477 VAL A O 1
ATOM 3390 N N . SER A 1 478 ? -56.450 2.540 78.331 1.00 90.38 478 SER A N 1
ATOM 3391 C CA . SER A 1 478 ? -57.875 2.444 78.000 1.00 90.38 478 SER A CA 1
ATOM 3392 C C . SER A 1 478 ? -58.070 1.603 76.739 1.00 90.38 478 SER A C 1
ATOM 3394 O O . SER A 1 478 ? -57.882 2.062 75.610 1.00 90.38 478 SER A O 1
ATOM 3396 N N . GLY A 1 479 ? -58.424 0.329 76.925 1.00 86.44 479 GLY A N 1
ATOM 3397 C CA . GLY A 1 479 ? -58.525 -0.623 75.819 1.00 86.44 479 GLY A CA 1
ATOM 3398 C C . GLY A 1 479 ? -57.188 -0.778 75.086 1.00 86.44 479 GLY A C 1
ATOM 3399 O O . GLY A 1 479 ? -56.215 -1.236 75.674 1.00 86.44 479 GLY A O 1
ATOM 3400 N N . ALA A 1 480 ? -57.146 -0.398 73.805 1.00 86.06 480 ALA A N 1
ATOM 3401 C CA . ALA A 1 480 ? -55.956 -0.484 72.951 1.00 86.06 480 ALA A CA 1
ATOM 3402 C C . ALA A 1 480 ? -55.198 0.855 72.799 1.00 86.06 480 ALA A C 1
ATOM 3404 O O . ALA A 1 480 ? -54.428 1.014 71.855 1.00 86.06 480 ALA A O 1
ATOM 3405 N N . ALA A 1 481 ? -55.425 1.826 73.691 1.00 89.94 481 ALA A N 1
ATOM 3406 C CA . ALA A 1 481 ? -54.808 3.151 73.630 1.00 89.94 481 ALA A CA 1
ATOM 3407 C C . ALA A 1 481 ? -54.355 3.654 75.009 1.00 89.94 481 ALA A C 1
ATOM 3409 O O . ALA A 1 481 ? -54.858 3.219 76.046 1.00 89.94 481 ALA A O 1
ATOM 3410 N N . CYS A 1 482 ? -53.420 4.602 74.997 1.00 90.06 482 CYS A N 1
ATOM 3411 C CA . CYS A 1 482 ? -53.054 5.417 76.148 1.00 90.06 482 CYS A CA 1
ATOM 3412 C C . CYS A 1 482 ? -53.780 6.758 76.050 1.00 90.06 482 CYS A C 1
ATOM 3414 O O . CYS A 1 482 ? -53.680 7.432 75.028 1.00 90.06 482 CYS A O 1
ATOM 3416 N N . VAL A 1 483 ? -54.529 7.122 77.088 1.00 90.00 483 VAL A N 1
ATOM 3417 C CA . VAL A 1 483 ? -55.386 8.317 77.095 1.00 90.00 483 VAL A CA 1
ATOM 3418 C C . VAL A 1 483 ? -55.145 9.154 78.347 1.00 90.00 483 VAL A C 1
ATOM 3420 O O . VAL A 1 483 ? -54.690 8.638 79.367 1.00 90.00 483 VAL A O 1
ATOM 3423 N N . THR A 1 484 ? -55.449 10.447 78.305 1.00 88.88 484 THR A N 1
ATOM 3424 C CA . THR A 1 484 ? -55.408 11.296 79.507 1.00 88.88 484 THR A CA 1
ATOM 3425 C C . THR A 1 484 ? -56.558 10.957 80.467 1.00 88.88 484 THR A C 1
ATOM 3427 O O . THR A 1 484 ? -57.552 10.343 80.080 1.00 88.88 484 THR A O 1
ATOM 3430 N N . ALA A 1 485 ? -56.481 11.399 81.729 1.00 82.50 485 ALA A N 1
ATOM 3431 C CA . ALA A 1 485 ? -57.541 11.155 82.721 1.00 82.50 485 ALA A CA 1
ATOM 3432 C C . ALA A 1 485 ? -58.939 11.637 82.275 1.00 82.50 485 ALA A C 1
ATOM 3434 O O . ALA A 1 485 ? -59.949 11.055 82.665 1.00 82.50 485 ALA A O 1
ATOM 3435 N N . VAL A 1 486 ? -59.003 12.700 81.464 1.00 82.06 486 VAL A N 1
ATOM 3436 C CA . VAL A 1 486 ? -60.258 13.286 80.954 1.00 82.06 486 VAL A CA 1
ATOM 3437 C C . VAL A 1 486 ? -60.834 12.476 79.789 1.00 82.06 486 VAL A C 1
ATOM 3439 O O . VAL A 1 486 ? -62.038 12.500 79.548 1.00 82.06 486 VAL A O 1
ATOM 3442 N N . GLU A 1 487 ? -59.981 11.747 79.076 1.00 86.88 487 GLU A N 1
ATOM 3443 C CA . GLU A 1 487 ? -60.339 10.929 77.916 1.00 86.88 487 GLU A CA 1
ATOM 3444 C C . GLU A 1 487 ? -60.711 9.487 78.299 1.00 86.88 487 GLU A C 1
ATOM 3446 O O . GLU A 1 487 ? -61.084 8.694 77.431 1.00 86.88 487 GLU A O 1
ATOM 3451 N N . CYS A 1 488 ? -60.656 9.137 79.590 1.00 85.25 488 CYS A N 1
ATOM 3452 C CA . CYS A 1 488 ? -61.192 7.870 80.073 1.00 85.25 488 CYS A CA 1
ATOM 3453 C C . CYS A 1 488 ? -62.689 7.737 79.698 1.00 85.25 488 CYS A C 1
ATOM 3455 O O . CYS A 1 488 ? -63.457 8.696 79.843 1.00 85.25 488 CYS A O 1
ATOM 3457 N N . PRO A 1 489 ? -63.144 6.559 79.221 1.00 84.94 489 PRO A N 1
ATOM 3458 C CA . PRO A 1 489 ? -64.537 6.332 78.846 1.00 84.94 489 PRO A CA 1
ATOM 3459 C C . PRO A 1 489 ? -65.529 6.687 79.962 1.00 84.94 489 PRO A C 1
ATOM 3461 O O . PRO A 1 489 ? -65.239 6.547 81.151 1.00 84.94 489 PRO A O 1
ATOM 3464 N N . SER A 1 490 ? -66.747 7.091 79.589 1.00 78.38 490 SER A N 1
ATOM 3465 C CA . SER A 1 490 ? -67.797 7.417 80.565 1.00 78.38 490 SER A CA 1
ATOM 3466 C C . SER A 1 490 ? -68.052 6.261 81.540 1.00 78.38 490 SER A C 1
ATOM 3468 O O . SER A 1 490 ? -68.241 5.122 81.120 1.00 78.38 490 SER A O 1
ATOM 3470 N N . GLY A 1 491 ? -68.086 6.566 82.840 1.00 75.38 491 GLY A N 1
ATOM 3471 C CA . GLY A 1 491 ? -68.203 5.563 83.906 1.00 75.38 491 GLY A CA 1
ATOM 3472 C C . GLY A 1 491 ? -66.867 4.960 84.365 1.00 75.38 491 GLY A C 1
ATOM 3473 O O . GLY A 1 491 ? -66.876 4.039 85.183 1.00 75.38 491 GLY A O 1
ATOM 3474 N N . THR A 1 492 ? -65.736 5.482 83.875 1.00 84.38 492 THR A N 1
ATOM 3475 C CA . THR A 1 492 ? -64.380 5.143 84.335 1.00 84.38 492 THR A CA 1
ATOM 3476 C C . THR A 1 492 ? -63.597 6.392 84.759 1.00 84.38 492 THR A C 1
ATOM 3478 O O . THR A 1 492 ? -63.995 7.508 84.425 1.00 84.38 492 THR A O 1
ATOM 3481 N N . TYR A 1 493 ? -62.499 6.216 85.497 1.00 81.81 493 TYR A N 1
ATOM 3482 C CA . TYR A 1 493 ? -61.562 7.278 85.884 1.00 81.81 493 TYR A CA 1
ATOM 3483 C C . TYR A 1 493 ? -60.110 6.789 85.775 1.00 81.81 493 TYR A C 1
ATOM 3485 O O . TYR A 1 493 ? -59.852 5.594 85.905 1.00 81.81 493 TYR A O 1
ATOM 3493 N N . GLY A 1 494 ? -59.155 7.699 85.560 1.00 84.94 494 GLY A N 1
ATOM 3494 C CA . GLY A 1 494 ? -57.726 7.364 85.568 1.00 84.94 494 GLY A CA 1
ATOM 3495 C C . GLY A 1 494 ? -57.235 7.050 86.983 1.00 84.94 494 GLY A C 1
ATOM 3496 O O . GLY A 1 494 ? -57.272 7.918 87.856 1.00 84.94 494 GLY A O 1
ATOM 3497 N N . SER A 1 495 ? -56.799 5.813 87.222 1.00 84.06 495 SER A N 1
ATOM 3498 C CA . SER A 1 495 ? -56.327 5.343 88.528 1.00 84.06 495 SER A CA 1
ATOM 3499 C C . SER A 1 495 ? -54.800 5.371 88.595 1.00 84.06 495 SER A C 1
ATOM 3501 O O . SER A 1 495 ? -54.131 4.598 87.913 1.00 84.06 495 SER A O 1
ATOM 3503 N N . ASP A 1 496 ? -54.222 6.235 89.438 1.00 80.88 496 ASP A N 1
ATOM 3504 C CA . ASP A 1 496 ? -52.758 6.328 89.613 1.00 80.88 496 ASP A CA 1
ATOM 3505 C C . ASP A 1 496 ? -52.143 5.054 90.218 1.00 80.88 496 ASP A C 1
ATOM 3507 O O . ASP A 1 496 ? -50.949 4.804 90.063 1.00 80.88 496 ASP A O 1
ATOM 3511 N N . GLY A 1 497 ? -52.947 4.243 90.915 1.00 79.38 497 GLY A N 1
ATOM 3512 C CA . GLY A 1 497 ? -52.494 2.994 91.527 1.00 79.38 497 GLY A CA 1
ATOM 3513 C C . GLY A 1 497 ? -52.288 1.864 90.518 1.00 79.38 497 GLY A C 1
ATOM 3514 O O . GLY A 1 497 ? -51.389 1.046 90.703 1.00 79.38 497 GLY A O 1
ATOM 3515 N N . THR A 1 498 ? -53.102 1.818 89.461 1.00 81.56 498 THR A N 1
ATOM 3516 C CA . THR A 1 498 ? -53.042 0.762 88.437 1.00 81.56 498 THR A CA 1
ATOM 3517 C C . THR A 1 498 ? -52.570 1.252 87.073 1.00 81.56 498 THR A C 1
ATOM 3519 O O . THR A 1 498 ? -52.210 0.434 86.232 1.00 81.56 498 THR A O 1
ATOM 3522 N N . GLY A 1 499 ? -52.525 2.568 86.846 1.00 84.50 499 GLY A N 1
ATOM 3523 C CA . GLY A 1 499 ? -52.122 3.162 85.570 1.00 84.50 499 GLY A CA 1
ATOM 3524 C C . GLY A 1 499 ? -53.134 2.939 84.439 1.00 84.50 499 GLY A C 1
ATOM 3525 O O . GLY A 1 499 ? -52.772 3.041 83.267 1.00 84.50 499 GLY A O 1
ATOM 3526 N N . ALA A 1 500 ? -54.392 2.621 84.764 1.00 88.06 500 ALA A N 1
ATOM 3527 C CA . ALA A 1 500 ? -55.458 2.317 83.808 1.00 88.06 500 ALA A CA 1
ATOM 3528 C C . ALA A 1 500 ? -56.748 3.102 84.108 1.00 88.06 500 ALA A C 1
ATOM 3530 O O . ALA A 1 500 ? -56.937 3.610 85.216 1.00 88.06 500 ALA A O 1
ATOM 3531 N N . CYS A 1 501 ? -57.640 3.199 83.118 1.00 88.50 501 CYS A N 1
ATOM 3532 C CA . CYS A 1 501 ? -58.996 3.703 83.331 1.00 88.50 501 CYS A CA 1
ATOM 3533 C C . CYS A 1 501 ? -59.837 2.622 84.032 1.00 88.50 501 CYS A C 1
ATOM 3535 O O . CYS A 1 501 ? -60.201 1.611 83.429 1.00 88.50 501 CYS A O 1
ATOM 3537 N N . GLU A 1 502 ? -60.157 2.829 85.306 1.00 84.75 502 GLU A N 1
ATOM 3538 C CA . GLU A 1 502 ? -60.914 1.879 86.123 1.00 84.75 502 GLU A CA 1
ATOM 3539 C C . GLU A 1 502 ? -62.388 2.251 86.205 1.00 84.75 502 GLU A C 1
ATOM 3541 O O . GLU A 1 502 ? -62.751 3.425 86.251 1.00 84.75 502 GLU A O 1
ATOM 3546 N N . ALA A 1 503 ? -63.260 1.242 86.251 1.00 82.00 503 ALA A N 1
ATOM 3547 C CA . ALA A 1 503 ? -64.690 1.460 86.414 1.00 82.00 503 ALA A CA 1
ATOM 3548 C C . ALA A 1 503 ? -65.005 2.098 87.775 1.00 82.00 503 ALA A C 1
ATOM 3550 O O . ALA A 1 503 ? -64.526 1.657 88.820 1.00 82.00 503 ALA A O 1
ATOM 3551 N N . CYS A 1 504 ? -65.923 3.066 87.779 1.00 75.19 504 CYS A N 1
ATOM 3552 C CA . CYS A 1 504 ? -66.402 3.735 88.991 1.00 75.19 504 CYS A CA 1
ATOM 3553 C C . CYS A 1 504 ? -67.090 2.795 90.006 1.00 75.19 504 CYS A C 1
ATOM 3555 O O . CYS A 1 504 ? -67.423 3.217 91.113 1.00 75.19 504 CYS A O 1
ATOM 3557 N N . THR A 1 505 ? -67.297 1.517 89.668 1.00 67.81 505 THR A N 1
ATOM 3558 C CA . THR A 1 505 ? -67.941 0.503 90.520 1.00 67.81 505 THR A CA 1
ATOM 3559 C C . THR A 1 505 ? -67.173 0.193 91.803 1.00 67.81 505 THR A C 1
ATOM 3561 O O . THR A 1 505 ? -67.769 -0.345 92.737 1.00 67.81 505 THR A O 1
ATOM 3564 N N . VAL A 1 506 ? -65.886 0.559 91.887 1.00 62.47 506 VAL A N 1
ATOM 3565 C CA . VAL A 1 506 ? -65.094 0.502 93.134 1.00 62.47 506 VAL A CA 1
ATOM 3566 C C . VAL A 1 506 ? -65.776 1.304 94.261 1.00 62.47 506 VAL A C 1
ATOM 3568 O O . VAL A 1 506 ? -65.646 0.961 95.434 1.00 62.47 506 VAL A O 1
ATOM 3571 N N . PHE A 1 507 ? -66.612 2.290 93.912 1.00 61.62 507 PHE A N 1
ATOM 3572 C CA . PHE A 1 507 ? -67.383 3.132 94.832 1.00 61.62 507 PHE A CA 1
ATOM 3573 C C . PHE A 1 507 ? -68.869 2.733 94.973 1.00 61.62 507 PHE A C 1
ATOM 3575 O O . PHE A 1 507 ? -69.677 3.546 95.421 1.00 61.62 507 PHE A O 1
ATOM 3582 N N . ARG A 1 508 ? -69.218 1.466 94.674 1.00 64.50 508 ARG A N 1
ATOM 3583 C CA . ARG A 1 508 ? -70.584 0.879 94.622 1.00 64.50 508 ARG A CA 1
ATOM 3584 C C . ARG A 1 508 ? -71.342 1.177 93.317 1.00 64.50 508 ARG A C 1
ATOM 3586 O O . ARG A 1 508 ? -71.028 2.104 92.581 1.00 64.50 508 ARG A O 1
ATOM 3593 N N . SER A 1 509 ? -72.371 0.375 93.024 1.00 65.06 509 SER A N 1
ATOM 3594 C CA . SER A 1 509 ? -73.136 0.373 91.757 1.00 65.06 509 SER A CA 1
ATOM 3595 C C . SER A 1 509 ? -73.986 1.623 91.480 1.00 65.06 509 SER A C 1
ATOM 3597 O O . SER A 1 509 ? -74.635 1.694 90.442 1.00 65.06 509 SER A O 1
ATOM 3599 N N . LEU A 1 510 ? -74.002 2.597 92.390 1.00 70.00 510 LEU A N 1
ATOM 3600 C CA . LEU A 1 510 ? -74.865 3.786 92.341 1.00 70.00 510 LEU A CA 1
ATOM 3601 C C . LEU A 1 510 ? -74.188 5.003 91.690 1.00 70.00 510 LEU A C 1
ATOM 3603 O O . LEU A 1 510 ? -74.802 6.064 91.577 1.00 70.00 510 LEU A O 1
ATOM 3607 N N . VAL A 1 511 ? -72.921 4.867 91.293 1.00 75.06 511 VAL A N 1
ATOM 3608 C CA . VAL A 1 511 ? -72.079 5.948 90.768 1.00 75.06 511 VAL A CA 1
ATOM 3609 C C . VAL A 1 511 ? -72.156 5.998 89.241 1.00 75.06 511 VAL A C 1
ATOM 3611 O O . VAL A 1 511 ? -71.890 5.004 88.569 1.00 75.06 511 VAL A O 1
ATOM 3614 N N . LYS A 1 512 ? -72.500 7.167 88.685 1.00 71.25 512 LYS A N 1
ATOM 3615 C CA . LYS A 1 512 ? -72.616 7.407 87.235 1.00 71.25 512 LYS A CA 1
ATOM 3616 C C . LYS A 1 512 ? -71.348 8.023 86.638 1.00 71.25 512 LYS A C 1
ATOM 3618 O O . LYS A 1 512 ? -70.928 7.626 85.556 1.00 71.25 512 LYS A O 1
ATOM 3623 N N . THR A 1 513 ? -70.730 8.974 87.334 1.00 71.50 513 THR A N 1
ATOM 3624 C CA . THR A 1 513 ? -69.389 9.491 87.015 1.00 71.50 513 THR A CA 1
ATOM 3625 C C . THR A 1 513 ? -68.592 9.637 88.303 1.00 71.50 513 THR A C 1
ATOM 3627 O O . THR A 1 513 ? -69.170 9.885 89.362 1.00 71.50 513 THR A O 1
ATOM 3630 N N . CYS A 1 514 ? -67.276 9.487 88.229 1.00 74.94 514 CYS A N 1
ATOM 3631 C CA . CYS A 1 514 ? -66.377 9.591 89.372 1.00 74.94 514 CYS A CA 1
ATOM 3632 C C . CYS A 1 514 ? -65.024 10.165 88.944 1.00 74.94 514 CYS A C 1
ATOM 3634 O O . CYS A 1 514 ? -64.715 10.215 87.756 1.00 74.94 514 CYS A O 1
ATOM 3636 N N . ASP A 1 515 ? -64.235 10.585 89.923 1.00 73.88 515 ASP A N 1
ATOM 3637 C CA . ASP A 1 515 ? -62.793 10.772 89.790 1.00 73.88 515 ASP A CA 1
ATOM 3638 C C . ASP A 1 515 ? -62.073 9.942 90.870 1.00 73.88 515 ASP A C 1
ATOM 3640 O O . ASP A 1 515 ? -62.698 9.187 91.621 1.00 73.88 515 ASP A O 1
ATOM 3644 N N . TYR A 1 516 ? -60.756 10.117 90.986 1.00 70.06 516 TYR A N 1
ATOM 3645 C CA . TYR A 1 516 ? -59.935 9.415 91.975 1.00 70.06 516 TYR A CA 1
ATOM 3646 C C . TYR A 1 516 ? -60.328 9.687 93.444 1.00 70.06 516 TYR A C 1
ATOM 3648 O O . TYR A 1 516 ? -59.960 8.918 94.329 1.00 70.06 516 TYR A O 1
ATOM 3656 N N . GLN A 1 517 ? -61.055 10.773 93.728 1.00 73.81 517 GLN A N 1
ATOM 3657 C CA . GLN A 1 517 ? -61.512 11.148 95.069 1.00 73.81 517 GLN A CA 1
ATOM 3658 C C . GLN A 1 517 ? -62.918 10.617 95.392 1.00 73.81 517 GLN A C 1
ATOM 3660 O O . GLN A 1 517 ? -63.380 10.791 96.519 1.00 73.81 517 GLN A O 1
ATOM 3665 N N . GLY A 1 518 ? -63.637 10.031 94.430 1.00 75.19 518 GLY A N 1
ATOM 3666 C CA . GLY A 1 518 ? -64.964 9.440 94.628 1.00 75.19 518 GLY A CA 1
ATOM 3667 C C . GLY A 1 518 ? -65.993 9.870 93.580 1.00 75.19 518 GLY A C 1
ATOM 3668 O O . GLY A 1 518 ? -65.659 10.402 92.522 1.00 75.19 518 GLY A O 1
ATOM 3669 N N . ALA A 1 519 ? -67.272 9.632 93.865 1.00 77.94 519 ALA A N 1
ATOM 3670 C CA . ALA A 1 519 ? -68.378 9.927 92.962 1.00 77.94 519 ALA A CA 1
ATOM 3671 C C . ALA A 1 519 ? -68.508 11.434 92.662 1.00 77.94 519 ALA A C 1
ATOM 3673 O O . ALA A 1 519 ? -68.442 12.275 93.558 1.00 77.94 519 ALA A O 1
ATOM 3674 N N . LEU A 1 520 ? -68.735 11.756 91.387 1.00 78.75 520 LEU A N 1
ATOM 3675 C CA . LEU A 1 520 ? -69.041 13.094 90.866 1.00 78.75 520 LEU A CA 1
ATOM 3676 C C . LEU A 1 520 ? -70.518 13.231 90.483 1.00 78.75 520 LEU A C 1
ATOM 3678 O O . LEU A 1 520 ? -71.082 14.320 90.545 1.00 78.75 520 LEU A O 1
ATOM 3682 N N . SER A 1 521 ? -71.153 12.133 90.073 1.00 77.94 521 SER A N 1
ATOM 3683 C CA . SER A 1 521 ? -72.596 12.056 89.869 1.00 77.94 521 SER A CA 1
ATOM 3684 C C . SER A 1 521 ? -73.100 10.644 90.133 1.00 77.94 521 SER A C 1
ATOM 3686 O O . SER A 1 521 ? -72.360 9.666 89.991 1.00 77.94 521 SER A O 1
ATOM 3688 N N . CYS A 1 522 ? -74.371 10.541 90.498 1.00 77.62 522 CYS A N 1
ATOM 3689 C CA . CYS A 1 522 ? -75.028 9.279 90.800 1.00 77.62 522 CYS A CA 1
ATOM 3690 C C . CYS A 1 522 ? -76.025 8.894 89.698 1.00 77.62 522 CYS A C 1
ATOM 3692 O O . CYS A 1 522 ? -76.372 9.703 88.830 1.00 77.62 522 CYS A O 1
ATOM 3694 N N . THR A 1 523 ? -76.449 7.632 89.686 1.00 76.50 523 THR A N 1
ATOM 3695 C CA . THR A 1 523 ? -77.570 7.173 88.853 1.00 76.50 523 THR A CA 1
ATOM 3696 C C . THR A 1 523 ? -78.852 7.935 89.208 1.00 76.50 523 THR A C 1
ATOM 3698 O O . THR A 1 523 ? -78.938 8.536 90.271 1.00 76.50 523 THR A O 1
ATOM 3701 N N . SER A 1 524 ? -79.845 7.951 88.316 1.00 70.00 524 SER A N 1
ATOM 3702 C CA . SER A 1 524 ? -81.022 8.841 88.386 1.00 70.00 524 SER A CA 1
ATOM 3703 C C . SER A 1 524 ? -81.840 8.788 89.686 1.00 70.00 524 SER A C 1
ATOM 3705 O O . SER A 1 524 ? -82.589 9.726 89.939 1.00 70.00 524 SER A O 1
ATOM 3707 N N . ASP A 1 525 ? -81.656 7.752 90.507 1.00 73.00 525 ASP A N 1
ATOM 3708 C CA . ASP A 1 525 ? -82.427 7.490 91.726 1.00 73.00 525 ASP A CA 1
ATOM 3709 C C . ASP A 1 525 ? -81.577 7.525 93.015 1.00 73.00 525 ASP A C 1
ATOM 3711 O O . ASP A 1 525 ? -82.038 7.099 94.069 1.00 73.00 525 ASP A O 1
ATOM 3715 N N . SER A 1 526 ? -80.333 8.017 92.955 1.00 76.25 526 SER A N 1
ATOM 3716 C CA . SER A 1 526 ? -79.418 8.084 94.105 1.00 76.25 526 SER A CA 1
ATOM 3717 C C . SER A 1 526 ? -78.876 9.494 94.364 1.00 76.25 526 SER A C 1
ATOM 3719 O O . SER A 1 526 ? -78.822 10.350 93.479 1.00 76.25 526 SER A O 1
ATOM 3721 N N . ILE A 1 527 ? -78.482 9.749 95.614 1.00 78.69 527 ILE A N 1
ATOM 3722 C CA . ILE A 1 527 ? -78.054 11.063 96.111 1.00 78.69 527 ILE A CA 1
ATOM 3723 C C . ILE A 1 527 ? -76.532 11.087 96.266 1.00 78.69 527 ILE A C 1
ATOM 3725 O O . ILE A 1 527 ? -75.947 10.174 96.853 1.00 78.69 527 ILE A O 1
ATOM 3729 N N . LEU A 1 528 ? -75.900 12.152 95.762 1.00 79.56 528 LEU A N 1
ATOM 3730 C CA . LEU A 1 528 ? -74.473 12.409 95.944 1.00 79.56 528 LEU A CA 1
ATOM 3731 C C . LEU A 1 528 ? -74.231 13.114 97.285 1.00 79.56 528 LEU A C 1
ATOM 3733 O O . LEU A 1 528 ? -74.654 14.256 97.463 1.00 79.56 528 LEU A O 1
ATOM 3737 N N . TYR A 1 529 ? -73.516 12.464 98.201 1.00 79.19 529 TYR A N 1
ATOM 3738 C CA . TYR A 1 529 ? -73.141 13.022 99.503 1.00 79.19 529 TYR A CA 1
ATOM 3739 C C . TYR A 1 529 ? -71.696 12.650 99.848 1.00 79.19 529 TYR A C 1
ATOM 3741 O O . TYR A 1 529 ? -71.321 11.491 99.726 1.00 79.19 529 TYR A O 1
ATOM 3749 N N . GLU A 1 530 ? -70.867 13.630 100.228 1.00 80.81 530 GLU A N 1
ATOM 3750 C CA . GLU A 1 530 ? -69.436 13.441 100.551 1.00 80.81 530 GLU A CA 1
ATOM 3751 C C . GLU A 1 530 ? -68.673 12.532 99.563 1.00 80.81 530 GLU A C 1
ATOM 3753 O O . GLU A 1 530 ? -67.871 11.687 99.949 1.00 80.81 530 GLU A O 1
ATOM 3758 N N . ARG A 1 531 ? -68.919 12.713 98.257 1.00 79.31 531 ARG A N 1
ATOM 3759 C CA . ARG A 1 531 ? -68.305 11.917 97.173 1.00 79.31 531 ARG A CA 1
ATOM 3760 C C . ARG A 1 531 ? -68.671 10.423 97.186 1.00 79.31 531 ARG A C 1
ATOM 3762 O O . ARG A 1 531 ? -68.009 9.615 96.539 1.00 79.31 531 ARG A O 1
ATOM 3769 N N . GLY A 1 532 ? -69.748 10.052 97.872 1.00 75.81 532 GLY A N 1
ATOM 3770 C CA . GLY A 1 532 ? -70.410 8.752 97.788 1.00 75.81 532 GLY A CA 1
ATOM 3771 C C . GLY A 1 532 ? -71.817 8.877 97.203 1.00 75.81 532 GLY A C 1
ATOM 3772 O O . GLY A 1 532 ? -72.463 9.917 97.326 1.00 75.81 532 GLY A O 1
ATOM 3773 N N . CYS A 1 533 ? -72.295 7.811 96.562 1.00 78.06 533 CYS A N 1
ATOM 3774 C CA . CYS A 1 533 ? -73.678 7.707 96.101 1.00 78.06 533 CYS A CA 1
ATOM 3775 C C . CYS A 1 533 ? -74.468 6.778 97.021 1.00 78.06 533 CYS A C 1
ATOM 3777 O O . CYS A 1 533 ? -74.044 5.647 97.271 1.00 78.06 533 CYS A O 1
ATOM 3779 N N . PHE A 1 534 ? -75.619 7.250 97.493 1.00 78.75 534 PHE A N 1
ATOM 3780 C CA . PHE A 1 534 ? -76.474 6.539 98.442 1.00 78.75 534 PHE A CA 1
ATOM 3781 C C . PHE A 1 534 ? -77.910 6.451 97.914 1.00 78.75 534 PHE A C 1
ATOM 3783 O O . PHE A 1 534 ? -78.376 7.365 97.235 1.00 78.75 534 PHE A O 1
ATOM 3790 N N . GLU A 1 535 ? -78.600 5.343 98.199 1.00 78.56 535 GLU A N 1
ATOM 3791 C CA . GLU A 1 535 ? -80.016 5.153 97.824 1.00 78.56 535 GLU A CA 1
ATOM 3792 C C . GLU A 1 535 ? -80.956 6.016 98.683 1.00 78.56 535 GLU A C 1
ATOM 3794 O O . GLU A 1 535 ? -82.040 6.383 98.244 1.00 78.56 535 GLU A O 1
ATOM 3799 N N . GLU A 1 536 ? -80.515 6.394 99.885 1.00 75.12 536 GLU A N 1
ATOM 3800 C CA . GLU A 1 536 ? -81.240 7.243 100.833 1.00 75.12 536 GLU A CA 1
ATOM 3801 C C . GLU A 1 536 ? -80.288 8.315 101.397 1.00 75.12 536 GLU A C 1
ATOM 3803 O O . GLU A 1 536 ? -79.072 8.115 101.394 1.00 75.12 536 GLU A O 1
ATOM 3808 N N . CYS A 1 537 ? -80.815 9.461 101.858 1.00 69.62 537 CYS A N 1
ATOM 3809 C CA . CYS A 1 537 ? -80.005 10.507 102.503 1.00 69.62 537 CYS A CA 1
ATOM 3810 C C . CYS A 1 537 ? -79.237 9.927 103.710 1.00 69.62 537 CYS A C 1
ATOM 3812 O O . CYS A 1 537 ? -79.902 9.448 104.632 1.00 69.62 537 CYS A O 1
ATOM 3814 N N . PRO A 1 538 ? -77.892 9.989 103.720 1.00 61.09 538 PRO A N 1
ATOM 3815 C CA . PRO A 1 538 ? -77.071 9.568 104.857 1.00 61.09 538 PRO A CA 1
ATOM 3816 C C . PRO A 1 538 ? -77.298 10.378 106.134 1.00 61.09 538 PRO A C 1
ATOM 3818 O O . PRO A 1 538 ? -77.650 11.579 106.028 1.00 61.09 538 PRO A O 1
#

Secondary structure (DSSP, 8-state):
-EE-TTSSSEEPPTT-EE-TTSS-EESSPPTTEEE-SSSBEEEPPTTEEEESSSS-EEEESSSEEETTEEE-GGGPPTTEEEETTTTEEEEPPTTEEEESSSSTT-EEEE-B-TTSPBPEE-TTS-EESSPPTTEEEETTTTEEEEPPTTEEEEETTEEEEE-B-TTSPBPEE-TTS-EE-GGGPPTTEEESS-GGG--TTTGGG-BEEEPSTTEEEESSSSTT-EEEE-B-TTSPBPEEEEPPHHHHTTS-SS--EEEE-GGGTTTTTEEEETTTTEEEEPPTTEEEESSSSTT-EEEE-TT-EE-TTS-EE-GGGGGGGSSEEEETTTTEEEEPPTTEEEESSTT-EEEE-B-TTSPBEEEETTEEEEGGGSPTTEEEETTTTEEEEHHHHH-TTEEEE-SSSEEEESSSEEETTEEESS--SSB---SSS--B-EEE-SSBEEEHHHHSTTEEEEETTEEEEE-B-TT-PBEEEETTEEEETTTSPTTEEEETTTTEEEEGGGG-TTEEEEETTEEEEE-TT-EEETTEEESS--

pLDDT: mean 84.14, std 10.23, range [34.28, 96.94]

Radius of gyration: 73.36 Å; Cα contacts (8 Å, |Δi|>4): 1285; chains: 1; bounding box: 158×39×220 Å

Solvent-accessible surface area (backbone atoms only — not comparable to full-atom values): 28856 Å² total; per-residue (Å²): 108,38,69,38,98,83,65,82,48,82,35,44,44,93,83,31,24,22,39,69,86,66,80,48,70,31,78,60,64,54,95,30,25,19,64,73,83,83,51,37,21,42,69,34,54,87,56,30,42,21,27,71,37,90,79,34,44,75,34,39,68,53,50,24,34,43,99,54,38,67,36,50,85,90,66,61,56,81,29,36,27,70,38,81,89,79,41,29,52,43,72,32,53,86,54,30,38,34,33,74,49,72,60,84,58,20,42,77,37,31,30,55,51,99,85,69,49,57,19,22,29,34,97,62,16,40,58,33,87,68,50,59,90,34,30,26,69,40,70,90,78,20,29,41,43,75,42,61,82,47,27,41,35,41,53,100,82,43,40,74,24,24,23,42,47,98,87,68,47,70,26,26,31,42,98,86,27,44,60,34,46,71,91,66,53,64,83,24,34,24,58,71,62,58,77,90,75,52,50,91,91,48,40,73,67,40,30,61,39,64,32,42,69,42,16,47,30,29,86,32,72,45,64,45,18,27,76,39,44,42,40,48,98,87,67,49,67,26,22,38,28,73,53,57,76,84,67,48,81,82,51,89,74,92,82,36,13,23,42,36,50,60,84,57,18,48,57,92,26,12,18,60,39,79,90,75,39,28,35,42,72,34,49,92,48,31,35,28,31,80,44,72,67,89,46,22,33,78,38,38,33,92,85,25,23,30,35,87,70,15,38,49,37,46,62,83,44,24,53,76,75,43,39,18,19,55,37,83,92,76,40,24,30,39,73,37,55,85,37,29,53,32,32,75,42,86,71,31,38,79,37,40,38,39,48,98,86,66,48,66,25,21,34,48,94,24,38,56,33,48,54,88,63,36,55,91,33,26,19,49,32,85,90,81,37,26,45,40,51,22,34,83,75,62,36,88,37,27,43,28,33,55,84,84,30,49,76,41,48,74,53,48,26,36,44,96,50,30,55,38,83,60,65,52,77,66,47,81,70,92,68,87,84,78,68,49,20,34,31,65,62,86,64,32,39,42,48,22,44,79,79,32,58,46,23,28,31,45,51,87,83,27,42,76,32,33,31,54,47,100,85,69,44,69,28,16,27,49,79,63,37,42,33,45,55,84,65,33,58,92,41,28,20,43,34,88,89,75,36,26,47,40,62,35,55,86,66,41,89,40,40,45,33,39,49,89,87,32,38,75,38,35,38,100,77,35,46,74,52,96,39,37,42,31,82,58,90,129

InterPro domains:
  IPR006212 Furin-like repeat [SM00261] (38-82)
  IPR006212 Furin-like repeat [SM00261] (141-191)
  IPR006212 Furin-like repeat [SM00261] (276-326)
  IPR006212 Furin-like repeat [SM00261] (330-380)
  IPR006212 Furin-like repeat [SM00261] (442-494)
  IPR009030 Growth factor receptor cysteine-rich domain superfamily [SSF57184] (5-95)
  IPR009030 Growth factor receptor cysteine-rich domain superfamily [SSF57184] (76-182)
  IPR009030 Growth factor receptor cysteine-rich domain superfamily [SSF57184] (208-391)
  IPR009030 Growth factor receptor cysteine-rich domain superfamily [SSF57184] (400-538)